Protein AF-0000000067946952 (afdb_homodimer)

Foldseek 3Di:
DPDDPPDPPDDDDPPPPPDDQDQDDPPPCGSVVCVLVCVVVVLLVQLVVLLVLLVVLLLVLQAALPQLPQHNGDPDPDDQQVVSVVVPGPYHDDHSLCSAQDDVSLLSVLVSLLSLLVSLLVVLVVVQVCLDPVNVFKPFDVVQFDQDPVHNRRGGNVLSVVSNVCSVLSNVLSVQVVVLNPPDDTTHDPSCVSSPPSSQSSLVSSLSSLVSSQVRLQGMAGDLVSQLVPDPVPPPCSNVSSVCCRPVSNVGSVSVVSSCSSVVSPCDPVVVVVVVSVVD/DPDDPDDPPDDDDPPPPPDDQDQDDPPPCGSVVCVLVCVVVVLLVQLVVLLVLLVVLLLVLQAALPQLPQHNGDPDPDDQQVVSVVVPGPYHDDHSLCSAQDDVSLLSVLVSLLSLLVSLLVVLVVVQVCLDPVNVFKPFDCVQFDQDPVHNRRGGNVLSVVSNVCSVLSVVLSVQVVVLNPPDDTTHDPSCVSSPPSSQSSLVSSLSSLVSSQVRLQGMAGDLVSQLVPDPDPPPCSNVSSVCCRPVSNVGSVSVVSSCSSVVSPCPPVVVVVVVSVVD

Radius of gyration: 28.13 Å; Cα contacts (8 Å, |Δi|>4): 675; chains: 2; bounding box: 74×76×56 Å

Solvent-accessible surface area (backbone atoms only — not comparable to full-atom values): 30416 Å² total; per-residue (Å²): 132,99,63,78,85,75,88,64,82,75,88,82,61,85,62,80,67,78,54,59,51,65,81,70,81,69,70,81,76,37,45,59,49,45,52,55,48,39,46,61,48,43,50,48,50,52,50,49,54,43,47,49,48,51,53,55,45,52,63,71,53,33,48,27,54,70,56,14,56,70,37,85,36,57,91,62,94,69,60,47,62,58,53,15,50,76,71,69,27,79,34,44,56,90,41,27,39,56,53,42,41,58,58,64,63,55,50,50,48,32,47,44,51,27,54,43,27,51,55,48,20,55,50,16,51,50,51,43,48,29,39,30,82,58,52,36,35,32,45,52,36,73,91,50,20,50,64,34,90,59,38,74,85,44,44,39,50,51,65,30,53,49,32,34,56,49,25,56,55,33,42,45,30,35,53,51,44,53,50,60,53,53,88,57,67,84,25,61,56,79,65,61,69,61,49,55,61,40,52,54,49,37,50,55,48,51,54,49,41,51,49,52,51,49,54,42,56,72,38,50,43,63,32,48,69,49,46,35,66,70,41,63,90,80,49,83,52,37,65,53,43,34,49,42,54,50,52,45,57,59,51,59,66,62,48,64,57,52,44,46,50,56,52,56,53,42,59,63,55,43,39,50,48,50,50,57,58,62,71,98,133,93,63,83,88,75,89,66,78,76,84,83,62,84,62,80,68,78,57,58,51,65,81,70,82,66,69,80,74,36,45,60,51,46,53,54,49,39,47,60,46,42,50,46,50,50,52,50,52,43,44,48,48,50,53,55,46,52,62,72,54,33,48,28,54,69,56,14,57,72,37,86,36,57,90,62,95,69,60,46,60,58,52,15,50,75,71,69,26,79,36,45,56,91,42,27,38,57,52,41,40,59,56,64,64,56,51,50,47,34,47,44,50,26,54,43,27,50,56,47,19,53,51,16,50,51,51,44,50,28,39,30,82,57,50,37,34,33,44,53,36,73,91,51,21,50,66,34,90,58,40,73,84,44,46,39,49,54,66,31,53,50,33,34,55,49,23,56,55,31,42,46,29,34,52,51,44,54,49,60,55,53,89,57,67,84,26,61,55,80,65,60,70,62,48,55,63,39,52,53,50,36,52,55,48,52,54,50,40,51,51,52,51,48,54,41,54,71,38,50,42,66,33,47,68,49,46,36,67,70,41,62,89,78,49,82,51,36,66,55,44,33,48,42,53,49,53,45,55,60,50,58,66,61,47,62,57,52,43,44,48,57,54,58,58,31,60,65,54,45,37,50,49,50,49,57,58,63,71,99

pLDDT: mean 70.34, std 24.87, range [18.06, 98.26]

InterPro domains:
  IPR000362 Fumarate lyase family [PR00149] (103-130)
  IPR000362 Fumarate lyase family [PR00149] (147-163)
  IPR008948 L-Aspartase-like [SSF48557] (46-257)
  IPR009049 Argininosuccinate lyase [PTHR43814] (44-256)
  IPR020557 Fumarate lyase, conserved site [PS00163] (147-156)
  IPR022761 Fumarate lyase, N-terminal [PF00206] (47-172)

Nearest PDB structures (foldseek):
  9ggj-assembly2_H  TM=8.472E-01  e=5.966E-20  Arabidopsis thaliana
  9ggi-assembly1_A  TM=8.464E-01  e=1.149E-19  Arabidopsis thaliana
  9ggj-assembly2_E  TM=8.282E-01  e=6.552E-20  Arabidopsis thaliana
  6ien-assembly1_D  TM=8.276E-01  e=2.957E-14  Mycobacterium tuberculosis H37Rv
  6ien-assembly1_C  TM=8.161E-01  e=3.402E-14  Mycobacterium tuberculosis H37Rv

Secondary structure (DSSP, 8-state):
---S--S-S-S-------S-------SSS-HHHHHHHHHHHHHHHHHHHHHHHHHHHHHHT-EE-TT-TTTT---S---HHHHHHHTT-SEE-S-HHHHHH--HHHHHHHHHHHHHHHHHHHHHHHHHHHTSTTT--EEE-GGG-EE-SS-TT-EE-HHHHHHHHHHHHHHHHHHHHHHHHTTPPSS--GGGGGGHHHHHHHHHHHHHHHHHHHHHHHTEEE-HHHHHHHS-TT-TTHHHHHHHHHHHHHS---HHHHHHHHHHIIIIIIIHHHHHHH--/---S--S-SSS-------S-------SSS-HHHHHHHHHHHHHHHHHHHHHHHHHHHHHHT-EE-TT-TTTT---S---HHHHHHHTT-SEE-S-HHHHHH--HHHHHHHHHHHHHHHHHHHHHHHHHHHTSTTT--EEE-GGG-EE-SS-TT-EE-HHHHHHHHHHHHHHHHHHHHHHHHTTPPSS--GGGGGGHHHHHHHHHHHHHHHHHHHHHHHTEEE-HHHHHHHS-TT-TTHHHHHHHHHHHHHS---HHHHHHHHHHSSHHHHHHHHHHHH--

Organism: Pisum sativum (NCBI:txid3888)

Structure (mmCIF, N/CA/C/O backbone):
data_AF-0000000067946952-model_v1
#
loop_
_entity.id
_entity.type
_entity.pdbx_description
1 polymer 'argininosuccinate lyase'
#
loop_
_atom_site.group_PDB
_atom_site.id
_atom_site.type_symbol
_atom_site.label_atom_id
_atom_site.label_alt_id
_atom_site.label_comp_id
_atom_site.label_asym_id
_atom_site.label_entity_id
_atom_site.label_seq_id
_atom_site.pdbx_PDB_ins_code
_atom_site.Cartn_x
_atom_site.Cartn_y
_atom_site.Cartn_z
_atom_site.occupancy
_atom_site.B_iso_or_equiv
_atom_site.auth_seq_id
_atom_site.auth_comp_id
_atom_site.auth_asym_id
_atom_site.auth_atom_id
_atom_site.pdbx_PDB_model_num
ATOM 1 N N . MET A 1 1 ? 28.244 17.932 -20.966 1 18.06 1 MET A N 1
ATOM 2 C CA . MET A 1 1 ? 27.551 18.5 -19.813 1 18.06 1 MET A CA 1
ATOM 3 C C . MET A 1 1 ? 26.041 18.348 -19.957 1 18.06 1 MET A C 1
ATOM 5 O O . MET A 1 1 ? 25.343 19.314 -20.272 1 18.06 1 MET A O 1
ATOM 9 N N . LYS A 1 2 ? 25.543 17.445 -20.811 1 25.49 2 LYS A N 1
ATOM 10 C CA . LYS A 1 2 ? 24.857 16.407 -21.577 1 25.49 2 LYS A CA 1
ATOM 11 C C . LYS A 1 2 ? 23.679 15.834 -20.793 1 25.49 2 LYS A C 1
ATOM 13 O O . LYS A 1 2 ? 23.87 15.173 -19.771 1 25.49 2 LYS A O 1
ATOM 18 N N . GLY A 1 3 ? 22.682 16.922 -19.616 1 24.96 3 GLY A N 1
ATOM 19 C CA . GLY A 1 3 ? 22.474 18.174 -18.907 1 24.96 3 GLY A CA 1
ATOM 20 C C . GLY A 1 3 ? 21.102 18.279 -18.27 1 24.96 3 GLY A C 1
ATOM 21 O O . GLY A 1 3 ? 20.238 17.43 -18.5 1 24.96 3 GLY A O 1
ATOM 22 N N . ARG A 1 4 ? 20.39 19.665 -17.926 1 23.17 4 ARG A N 1
ATOM 23 C CA . ARG A 1 4 ? 19.44 19.894 -16.841 1 23.17 4 ARG A CA 1
ATOM 24 C C . ARG A 1 4 ? 18.386 18.792 -16.795 1 23.17 4 ARG A C 1
ATOM 26 O O . ARG A 1 4 ? 18.23 18.035 -17.756 1 23.17 4 ARG A O 1
ATOM 33 N N . ASN A 1 5 ? 17.483 18.704 -15.635 1 23.87 5 ASN A N 1
ATOM 34 C CA . ASN A 1 5 ? 16.262 18.088 -15.128 1 23.87 5 ASN A CA 1
ATOM 35 C C . ASN A 1 5 ? 15.264 17.814 -16.25 1 23.87 5 ASN A C 1
ATOM 37 O O . ASN A 1 5 ? 14.627 18.738 -16.759 1 23.87 5 ASN A O 1
ATOM 41 N N . GLU A 1 6 ? 15.625 17.563 -17.396 1 26.27 6 GLU A N 1
ATOM 42 C CA . GLU A 1 6 ? 14.906 17.603 -18.666 1 26.27 6 GLU A CA 1
ATOM 43 C C . GLU A 1 6 ? 13.406 17.417 -18.456 1 26.27 6 GLU A C 1
ATOM 45 O O . GLU A 1 6 ? 12.985 16.643 -17.593 1 26.27 6 GLU A O 1
ATOM 50 N N . ARG A 1 7 ? 12.452 18.456 -18.986 1 23.78 7 ARG A N 1
ATOM 51 C CA . ARG A 1 7 ? 11.457 19.434 -18.556 1 23.78 7 ARG A CA 1
ATOM 52 C C . ARG A 1 7 ? 10.237 18.745 -17.955 1 23.78 7 ARG A C 1
ATOM 54 O O . ARG A 1 7 ? 9.816 19.073 -16.843 1 23.78 7 ARG A O 1
ATOM 61 N N . LEU A 1 8 ? 9.181 18.275 -18.942 1 20.66 8 LEU A N 1
ATOM 62 C CA . LEU A 1 8 ? 7.753 17.994 -18.844 1 20.66 8 LEU A CA 1
ATOM 63 C C . LEU A 1 8 ? 7.51 16.602 -18.271 1 20.66 8 LEU A C 1
ATOM 65 O O . LEU A 1 8 ? 7.779 15.598 -18.934 1 20.66 8 LEU A O 1
ATOM 69 N N . ILE A 1 9 ? 8.226 15.799 -17.813 1 25.91 9 ILE A N 1
ATOM 70 C CA . ILE A 1 9 ? 7.473 14.605 -17.442 1 25.91 9 ILE A CA 1
ATOM 71 C C . ILE A 1 9 ? 5.982 14.928 -17.395 1 25.91 9 ILE A C 1
ATOM 73 O O . ILE A 1 9 ? 5.557 15.821 -16.658 1 25.91 9 ILE A O 1
ATOM 77 N N . GLN A 1 10 ? 5.25 14.792 -18.62 1 24.13 10 GLN A N 1
ATOM 78 C CA . GLN A 1 10 ? 4.131 15.376 -19.35 1 24.13 10 GLN A CA 1
ATOM 79 C C . GLN A 1 10 ? 3.033 15.838 -18.397 1 24.13 10 GLN A C 1
ATOM 81 O O . GLN A 1 10 ? 2.958 15.376 -17.256 1 24.13 10 GLN A O 1
ATOM 86 N N . ASN A 1 11 ? 1.927 16.798 -18.858 1 22.09 11 ASN A N 1
ATOM 87 C CA . ASN A 1 11 ? 1.172 17.923 -18.317 1 22.09 11 ASN A CA 1
ATOM 88 C C . ASN A 1 11 ? 0.387 17.524 -17.071 1 22.09 11 ASN A C 1
ATOM 90 O O . ASN A 1 11 ? 0.679 17.996 -15.97 1 22.09 11 ASN A O 1
ATOM 94 N N . LYS A 1 12 ? -1.17 17.556 -17.323 1 24.35 12 LYS A N 1
ATOM 95 C CA . LYS A 1 12 ? -2.242 18.014 -16.444 1 24.35 12 LYS A CA 1
ATOM 96 C C . LYS A 1 12 ? -2.555 16.975 -15.372 1 24.35 12 LYS A C 1
ATOM 98 O O . LYS A 1 12 ? -3.347 16.058 -15.6 1 24.35 12 LYS A O 1
ATOM 103 N N . GLY A 1 13 ? -1.689 16.307 -15.005 1 23.12 13 GLY A N 1
ATOM 104 C CA . GLY A 1 13 ? -2.228 15.454 -13.958 1 23.12 13 GLY A CA 1
ATO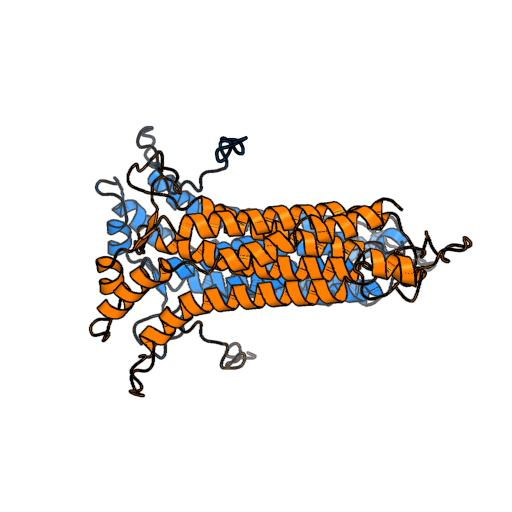M 105 C C . GLY A 1 13 ? -3.143 16.191 -12.999 1 23.12 13 GLY A C 1
ATOM 106 O O . GLY A 1 13 ? -3.093 17.419 -12.906 1 23.12 13 GLY A O 1
ATOM 107 N N . LEU A 1 14 ? -4.217 15.515 -12.68 1 21.07 14 LEU A N 1
ATOM 108 C CA . LEU A 1 14 ? -5.252 16.06 -11.808 1 21.07 14 LEU A CA 1
ATOM 109 C C . LEU A 1 14 ? -4.636 16.703 -10.569 1 21.07 14 LEU A C 1
ATOM 111 O O . LEU A 1 14 ? -3.864 16.063 -9.851 1 21.07 14 LEU A O 1
ATOM 115 N N . ARG A 1 15 ? -4.072 17.963 -10.626 1 24.55 15 ARG A N 1
ATOM 116 C CA . ARG A 1 15 ? -3.831 18.957 -9.585 1 24.55 15 ARG A CA 1
ATOM 117 C C . ARG A 1 15 ? -4.634 18.639 -8.328 1 24.55 15 ARG A C 1
ATOM 119 O O . ARG A 1 15 ? -5.85 18.452 -8.392 1 24.55 15 ARG A O 1
ATOM 126 N N . THR A 1 16 ? -4.2 17.866 -7.495 1 26.44 16 THR A N 1
ATOM 127 C CA . THR A 1 16 ? -4.789 18.041 -6.172 1 26.44 16 THR A CA 1
ATOM 128 C C . THR A 1 16 ? -5.12 19.509 -5.918 1 26.44 16 THR A C 1
ATOM 130 O O . THR A 1 16 ? -4.228 20.359 -5.905 1 26.44 16 THR A O 1
ATOM 133 N N . ASP A 1 17 ? -6.14 19.951 -6.587 1 26.27 17 ASP A N 1
ATOM 134 C CA . ASP A 1 17 ? -6.88 21.206 -6.662 1 26.27 17 ASP A CA 1
ATOM 135 C C . ASP A 1 17 ? -6.963 21.877 -5.293 1 26.27 17 ASP A C 1
ATOM 137 O O . ASP A 1 17 ? -8.023 21.886 -4.663 1 26.27 17 ASP A O 1
ATOM 141 N N . TYR A 1 18 ? -6.163 21.574 -4.309 1 26.12 18 TYR A N 1
ATOM 142 C CA . TYR A 1 18 ? -6.364 22.581 -3.273 1 26.12 18 TYR A CA 1
ATOM 143 C C . TYR A 1 18 ? -6.217 23.987 -3.842 1 26.12 18 TYR A C 1
ATOM 145 O O . TYR A 1 18 ? -6.245 24.97 -3.098 1 26.12 18 TYR A O 1
ATOM 153 N N . SER A 1 19 ? -5.413 24.164 -4.976 1 26.83 19 SER A N 1
ATOM 154 C CA . SER A 1 19 ? -5.156 25.557 -5.326 1 26.83 19 SER A CA 1
ATOM 155 C C . SER A 1 19 ? -6.456 26.312 -5.579 1 26.83 19 SER A C 1
ATOM 157 O O . SER A 1 19 ? -7.53 25.71 -5.632 1 26.83 19 SER A O 1
ATOM 159 N N . ARG A 1 20 ? -6.413 27.281 -6.656 1 26.35 20 ARG A N 1
ATOM 160 C CA . ARG A 1 20 ? -7.272 28.43 -6.921 1 26.35 20 ARG A CA 1
ATOM 161 C C . ARG A 1 20 ? -8.642 27.986 -7.423 1 26.35 20 ARG A C 1
ATOM 163 O O . ARG A 1 20 ? -8.739 27.245 -8.403 1 26.35 20 ARG A O 1
ATOM 170 N N . VAL A 1 21 ? -9.564 27.76 -6.462 1 27.67 21 VAL A N 1
ATOM 171 C CA . VAL A 1 21 ? -10.968 27.95 -6.812 1 27.67 21 VAL A CA 1
ATOM 172 C C . VAL A 1 21 ? -11.109 29.146 -7.751 1 27.67 21 VAL A C 1
ATOM 174 O O . VAL A 1 21 ? -10.78 30.275 -7.381 1 27.67 21 VAL A O 1
ATOM 177 N N . PRO A 1 22 ? -10.762 29.024 -9.063 1 26.63 22 PRO A N 1
ATOM 178 C CA . PRO A 1 22 ? -11.1 30.188 -9.887 1 26.63 22 PRO A CA 1
ATOM 179 C C . PRO A 1 22 ? -12.41 30.849 -9.465 1 26.63 22 PRO A C 1
ATOM 181 O O . PRO A 1 22 ? -13.32 30.171 -8.982 1 26.63 22 PRO A O 1
ATOM 184 N N . THR A 1 23 ? -12.387 32.26 -9.214 1 25.53 23 THR A N 1
ATOM 185 C CA . THR A 1 23 ? -13.407 33.246 -8.872 1 25.53 23 THR A CA 1
ATOM 186 C C . THR A 1 23 ? -14.608 33.128 -9.807 1 25.53 23 THR A C 1
ATOM 188 O O . THR A 1 23 ? -15.713 33.552 -9.463 1 25.53 23 THR A O 1
ATOM 191 N N . GLY A 1 24 ? -14.449 33.145 -11.24 1 26.53 24 GLY A N 1
ATOM 192 C CA . GLY A 1 24 ? -15.434 33.849 -12.046 1 26.53 24 GLY A CA 1
ATOM 193 C C . GLY A 1 24 ? -16.815 33.223 -11.981 1 26.53 24 GLY A C 1
ATOM 194 O O . GLY A 1 24 ? -17.823 33.911 -12.153 1 26.53 24 GLY A O 1
ATOM 195 N N . MET A 1 25 ? -17.098 32.119 -12.74 1 27.18 25 MET A N 1
ATOM 196 C CA . MET A 1 25 ? -18.511 32.031 -13.098 1 27.18 25 MET A CA 1
ATOM 197 C C . MET A 1 25 ? -19.383 31.941 -11.85 1 27.18 25 MET A C 1
ATOM 199 O O . MET A 1 25 ? -19.016 31.28 -10.877 1 27.18 25 MET A O 1
ATOM 203 N N . GLN A 1 26 ? -20.373 32.913 -11.58 1 27.64 26 GLN A N 1
ATOM 204 C CA . GLN A 1 26 ? -21.531 33.352 -10.809 1 27.64 26 GLN A CA 1
ATOM 205 C C . GLN A 1 26 ? -22.4 32.166 -10.398 1 27.64 26 GLN A C 1
ATOM 207 O O . GLN A 1 26 ? -23.382 32.332 -9.673 1 27.64 26 GLN A O 1
ATOM 212 N N . ASP A 1 27 ? -22.738 31.165 -11.225 1 30.42 27 ASP A N 1
ATOM 213 C CA . ASP A 1 27 ? -23.807 30.432 -10.554 1 30.42 27 ASP A CA 1
ATOM 214 C C . ASP A 1 27 ? -23.398 30.038 -9.137 1 30.42 27 ASP A C 1
ATOM 216 O O . ASP A 1 27 ? -22.223 29.773 -8.875 1 30.42 27 ASP A O 1
ATOM 220 N N . SER A 1 28 ? -24.189 30.517 -8.006 1 29.91 28 SER A N 1
ATOM 221 C CA . SER A 1 28 ? -23.954 30.83 -6.601 1 29.91 28 SER A CA 1
ATOM 222 C C . SER A 1 28 ? -23.082 29.769 -5.937 1 29.91 28 SER A C 1
ATOM 224 O O . SER A 1 28 ? -22.759 29.875 -4.752 1 29.91 28 SER A O 1
ATOM 226 N N . ASP A 1 29 ? -23.278 28.53 -6.329 1 31.99 29 ASP A N 1
ATOM 227 C CA . ASP A 1 29 ? -22.55 27.504 -5.588 1 31.99 29 ASP A CA 1
ATOM 228 C C . ASP A 1 29 ? -21.044 27.638 -5.8 1 31.99 29 ASP A C 1
ATOM 230 O O . ASP A 1 29 ? -20.547 27.433 -6.91 1 31.99 29 ASP A O 1
ATOM 234 N N . GLY A 1 30 ? -20.382 28.684 -5.347 1 29.32 30 GLY A N 1
ATOM 235 C CA . GLY A 1 30 ? -19.03 29.171 -5.567 1 29.32 30 GLY A CA 1
ATOM 236 C C . GLY A 1 30 ? -17.985 28.072 -5.524 1 29.32 30 GLY A C 1
ATOM 237 O O . GLY A 1 30 ? -18.226 27.001 -4.961 1 29.32 30 GLY A O 1
ATOM 238 N N . PRO A 1 31 ? -16.957 28.307 -6.399 1 31.51 31 PRO A N 1
ATOM 239 C CA . PRO A 1 31 ? -15.848 27.38 -6.633 1 31.51 31 PRO A CA 1
ATOM 240 C C . PRO A 1 31 ? -15.303 26.774 -5.342 1 31.51 31 PRO A C 1
ATOM 242 O O . PRO A 1 31 ? -14.922 25.601 -5.319 1 31.51 31 PRO A O 1
ATOM 245 N N . LEU A 1 32 ? -15.055 27.676 -4.403 1 33.65 32 LEU A N 1
ATOM 246 C CA . LEU A 1 32 ? -14.483 27.183 -3.155 1 33.65 32 LEU A CA 1
ATOM 247 C C . LEU A 1 32 ? -15.451 26.239 -2.449 1 33.65 32 LEU A C 1
ATOM 249 O O . LEU A 1 32 ? -15.028 25.344 -1.714 1 33.65 32 LEU A O 1
ATOM 253 N N . LEU A 1 33 ? -16.754 26.681 -2.418 1 34.4 33 LEU A N 1
ATOM 254 C CA . LEU A 1 33 ? -17.809 25.801 -1.927 1 34.4 33 LEU A CA 1
ATOM 255 C C . LEU A 1 33 ? -17.81 24.478 -2.685 1 34.4 33 LEU A C 1
ATOM 257 O O . LEU A 1 33 ? -18.19 23.442 -2.133 1 34.4 33 LEU A O 1
ATOM 261 N N . SER A 1 34 ? -17.559 24.515 -3.961 1 35.51 34 SER A N 1
ATOM 262 C CA . SER A 1 34 ? -17.498 23.334 -4.815 1 35.51 34 SER A CA 1
ATOM 263 C C . SER A 1 34 ? -16.366 22.403 -4.392 1 35.51 34 SER A C 1
ATOM 265 O O . SER A 1 34 ? -16.483 21.182 -4.509 1 35.51 34 SER A O 1
ATOM 267 N N . VAL A 1 35 ? -15.277 23.014 -3.994 1 35.49 35 VAL A N 1
ATOM 268 C CA . VAL A 1 35 ? -14.138 22.181 -3.621 1 35.49 35 VAL A CA 1
ATOM 269 C C . VAL A 1 35 ? -14.479 21.368 -2.374 1 35.49 35 VAL A C 1
ATOM 271 O O . VAL A 1 35 ? -14.227 20.162 -2.323 1 35.49 35 VAL A O 1
ATOM 274 N N . ASN A 1 36 ? -14.929 22.217 -1.253 1 36.17 36 ASN A N 1
ATOM 275 C CA . ASN A 1 36 ? -15.241 21.525 -0.007 1 36.17 36 ASN A CA 1
ATOM 276 C C . ASN A 1 36 ? -16.471 20.633 -0.155 1 36.17 36 ASN A C 1
ATOM 278 O O . ASN A 1 36 ? -16.582 19.606 0.517 1 36.17 36 ASN A O 1
ATOM 282 N N . PHE A 1 37 ? -17.529 21.284 -0.8 1 36.99 37 PHE A N 1
ATOM 283 C CA . PHE A 1 37 ? -18.708 20.48 -1.1 1 36.99 37 PHE A CA 1
ATOM 284 C C . PHE A 1 37 ? -18.315 19.173 -1.777 1 36.99 37 PHE A C 1
ATOM 286 O O . PHE A 1 37 ? -18.873 18.117 -1.472 1 36.99 37 PHE A O 1
ATOM 293 N N . ARG A 1 38 ? -17.42 19.307 -2.607 1 41.73 38 ARG A N 1
ATOM 294 C CA . ARG A 1 38 ? -16.936 18.187 -3.408 1 41.73 38 ARG A CA 1
ATOM 295 C C . ARG A 1 38 ? -16.189 17.178 -2.544 1 41.73 38 ARG A C 1
ATOM 297 O O . ARG A 1 38 ? -16.177 15.982 -2.845 1 41.73 38 ARG A O 1
ATOM 304 N N . TYR A 1 39 ? -15.73 17.809 -1.421 1 45.53 39 TYR A N 1
ATOM 305 C CA . TYR A 1 39 ? -14.979 16.893 -0.57 1 45.53 39 TYR A CA 1
ATOM 306 C C . TYR A 1 39 ? -15.909 15.903 0.121 1 45.53 39 TYR A C 1
ATOM 308 O O . TYR A 1 39 ? -15.639 14.7 0.144 1 45.53 39 TYR A O 1
ATOM 316 N N . THR A 1 40 ? -17.005 16.583 0.941 1 46.68 40 THR A N 1
ATOM 317 C CA . THR A 1 40 ? -17.937 15.657 1.577 1 46.68 40 THR A CA 1
ATOM 318 C C . THR A 1 40 ? -18.659 14.813 0.53 1 46.68 40 THR A C 1
ATOM 320 O O . THR A 1 40 ? -18.859 13.612 0.724 1 46.68 40 THR A O 1
ATOM 323 N N . PHE A 1 41 ? -19.013 15.586 -0.547 1 46.49 41 PHE A N 1
ATOM 324 C CA . PHE A 1 41 ? -19.727 14.874 -1.6 1 46.49 41 PHE A CA 1
ATOM 325 C C . PHE A 1 41 ? -18.808 13.88 -2.3 1 46.49 41 PHE A C 1
ATOM 327 O O . PHE A 1 41 ? -19.247 12.802 -2.706 1 46.49 41 PHE A O 1
ATOM 334 N N . GLU A 1 42 ? -17.578 14.276 -2.209 1 55.02 42 GLU A N 1
ATOM 335 C CA . GLU A 1 42 ? -16.646 13.358 -2.856 1 55.02 42 GLU A CA 1
ATOM 336 C C . GLU A 1 42 ? -16.525 12.052 -2.075 1 55.02 42 GLU A C 1
ATOM 338 O O . GLU A 1 42 ? -16.464 10.972 -2.667 1 55.02 42 GLU A O 1
ATOM 343 N N . LYS A 1 43 ? -16.762 12.308 -0.724 1 62.2 43 LYS A N 1
ATOM 344 C CA . LYS A 1 43 ? -16.609 11.094 0.072 1 62.2 43 LYS A CA 1
ATOM 345 C C . LYS A 1 43 ? -17.848 10.21 -0.031 1 62.2 43 LYS A C 1
ATOM 347 O O . LYS A 1 43 ? -17.738 8.984 -0.103 1 62.2 43 LYS A O 1
ATOM 352 N N . LYS A 1 44 ? -18.993 10.889 -0.168 1 65.63 44 LYS A N 1
ATOM 353 C CA . LYS A 1 44 ? -20.245 10.161 -0.352 1 65.63 44 LYS A CA 1
ATOM 354 C C . LYS A 1 44 ? -20.261 9.424 -1.688 1 65.63 44 LYS A C 1
ATOM 356 O O . LYS A 1 44 ? -20.645 8.254 -1.754 1 65.63 44 LYS A O 1
ATOM 361 N N . TRP A 1 45 ? -19.75 10.039 -2.632 1 72.5 45 TRP A N 1
ATOM 362 C CA . TRP A 1 45 ? -19.788 9.443 -3.964 1 72.5 45 TRP A CA 1
ATOM 363 C C . TRP A 1 45 ? -18.829 8.261 -4.059 1 72.5 45 TRP A C 1
ATOM 365 O O . TRP A 1 45 ? -19.131 7.26 -4.713 1 72.5 45 TRP A O 1
ATOM 375 N N . LYS A 1 46 ? -17.745 8.439 -3.27 1 79.94 46 LYS A N 1
ATOM 376 C CA . LYS A 1 46 ? -16.795 7.33 -3.302 1 79.94 46 LYS A CA 1
ATOM 377 C C . LYS A 1 46 ? -17.386 6.081 -2.654 1 79.94 46 LYS A C 1
ATOM 379 O O . LYS A 1 46 ? -17.27 4.98 -3.197 1 79.94 46 LYS A O 1
ATOM 384 N N . ILE A 1 47 ? -18.091 6.283 -1.649 1 78.9 47 ILE A N 1
ATOM 385 C CA . ILE A 1 47 ? -18.641 5.149 -0.916 1 78.9 47 ILE A CA 1
ATOM 386 C C . ILE A 1 47 ? -19.837 4.575 -1.673 1 78.9 47 ILE A C 1
ATOM 388 O O . ILE A 1 47 ? -20.056 3.361 -1.671 1 78.9 47 ILE A O 1
ATOM 392 N N . GLU A 1 48 ? -20.548 5.401 -2.344 1 77.89 48 GLU A N 1
ATOM 393 C CA . GLU A 1 48 ? -21.655 4.939 -3.176 1 77.89 48 GLU A CA 1
ATOM 394 C C . GLU A 1 48 ? -21.155 4.081 -4.334 1 77.89 48 GLU A C 1
ATOM 396 O O . GLU A 1 48 ? -21.759 3.058 -4.662 1 77.89 48 GLU A O 1
ATOM 401 N N . ARG A 1 49 ? -20.122 4.577 -4.957 1 87.01 49 ARG A N 1
ATOM 402 C CA . ARG A 1 49 ? -19.529 3.76 -6.011 1 87.01 49 ARG A CA 1
ATOM 403 C C . ARG A 1 49 ? -19.046 2.422 -5.46 1 87.01 49 ARG A C 1
ATOM 405 O O . ARG A 1 49 ? -19.143 1.395 -6.134 1 87.01 49 ARG A O 1
ATOM 412 N N . ASP A 1 50 ? -18.525 2.461 -4.207 1 87.46 50 ASP A N 1
ATOM 413 C CA . ASP A 1 50 ? -18.082 1.221 -3.578 1 87.46 50 ASP A CA 1
ATOM 414 C C . ASP A 1 50 ? -19.257 0.273 -3.347 1 87.46 50 ASP A C 1
ATOM 416 O O . ASP A 1 50 ? -19.15 -0.929 -3.6 1 87.46 50 ASP A O 1
ATOM 420 N N . ALA A 1 51 ? -20.35 0.809 -2.923 1 83.62 51 ALA A N 1
ATOM 421 C CA . ALA A 1 51 ? -21.561 0.007 -2.769 1 83.62 51 ALA A CA 1
ATOM 422 C C . ALA A 1 51 ? -22.014 -0.566 -4.108 1 83.62 51 ALA A C 1
ATOM 424 O O . ALA A 1 51 ? -22.441 -1.72 -4.185 1 83.62 51 ALA A O 1
ATOM 425 N N . GLY A 1 52 ? -21.886 0.238 -5.141 1 86.36 52 GLY A N 1
ATOM 426 C CA . GLY A 1 52 ? -22.238 -0.226 -6.473 1 86.36 52 GLY A CA 1
ATOM 427 C C . GLY A 1 52 ? -21.407 -1.41 -6.931 1 86.36 52 GLY A C 1
ATOM 428 O O . GLY A 1 52 ? -21.932 -2.347 -7.536 1 86.36 52 GLY A O 1
ATOM 429 N N . ARG A 1 53 ? -20.165 -1.374 -6.619 1 91.01 53 ARG A N 1
ATOM 430 C CA . ARG A 1 53 ? -19.292 -2.489 -6.973 1 91.01 53 ARG A CA 1
ATOM 431 C C . ARG A 1 53 ? -19.726 -3.769 -6.266 1 91.01 53 ARG A C 1
ATOM 433 O O . ARG A 1 53 ? -19.677 -4.853 -6.85 1 91.01 53 ARG A O 1
ATOM 440 N N . LEU A 1 54 ? -20.135 -3.636 -5.025 1 88.73 54 LEU A N 1
ATOM 441 C CA . LEU A 1 54 ? -20.548 -4.804 -4.256 1 88.73 54 LEU A CA 1
ATOM 442 C C . LEU A 1 54 ? -21.869 -5.359 -4.777 1 88.73 54 LEU A C 1
ATOM 444 O O . LEU A 1 54 ? -22.071 -6.576 -4.797 1 88.73 54 LEU A O 1
ATOM 448 N N . ILE A 1 55 ? -22.721 -4.481 -5.197 1 85.91 55 ILE A N 1
ATOM 449 C CA . ILE A 1 55 ? -23.99 -4.907 -5.778 1 85.91 55 ILE A CA 1
ATOM 450 C C . ILE A 1 55 ? -23.733 -5.683 -7.068 1 85.91 55 ILE A C 1
ATOM 452 O O . ILE A 1 55 ? -24.323 -6.742 -7.291 1 85.91 55 ILE A O 1
ATOM 456 N N . ASP A 1 56 ? -22.849 -5.171 -7.906 1 89.08 56 ASP A N 1
ATOM 457 C CA . ASP A 1 56 ? -22.493 -5.854 -9.146 1 89.08 56 ASP A CA 1
ATOM 458 C C . ASP A 1 56 ? -21.844 -7.206 -8.862 1 89.08 56 ASP A C 1
ATOM 460 O O . ASP A 1 56 ? -22.111 -8.188 -9.559 1 89.08 56 ASP A O 1
ATOM 464 N N . CYS A 1 57 ? -21.017 -7.219 -7.839 1 89.52 57 CYS A N 1
ATOM 465 C CA . CYS A 1 57 ? -20.392 -8.468 -7.416 1 89.52 57 CYS A CA 1
ATOM 466 C C . CYS A 1 57 ? -21.443 -9.504 -7.04 1 89.52 57 CYS A C 1
ATOM 468 O O . CYS A 1 57 ? -21.346 -10.666 -7.437 1 89.52 57 CYS A O 1
ATOM 470 N N . ARG A 1 58 ? -22.404 -9.096 -6.29 1 85.87 58 ARG A N 1
ATOM 471 C CA . ARG A 1 58 ? -23.473 -9.984 -5.845 1 85.87 58 ARG A CA 1
ATOM 472 C C . ARG A 1 58 ? -24.223 -10.577 -7.033 1 85.87 58 ARG A C 1
ATOM 474 O O . ARG A 1 58 ? -24.533 -11.77 -7.046 1 85.87 58 ARG A O 1
ATOM 481 N N . ALA A 1 59 ? -24.41 -9.783 -8.026 1 85.71 59 ALA A N 1
ATOM 482 C CA . ALA A 1 59 ? -25.134 -10.242 -9.208 1 85.71 59 ALA A CA 1
ATOM 483 C C . ALA A 1 59 ? -24.357 -11.335 -9.937 1 85.71 59 ALA A C 1
ATOM 485 O O . ALA A 1 59 ? -24.943 -12.312 -10.41 1 85.71 59 ALA A O 1
ATOM 486 N N . ARG A 1 60 ? -23.129 -11.224 -9.947 1 88.17 60 ARG A N 1
ATOM 487 C CA . ARG A 1 60 ? -22.292 -12.177 -10.669 1 88.17 60 ARG A CA 1
ATOM 488 C C . ARG A 1 60 ? -22.105 -13.459 -9.864 1 88.17 60 ARG A C 1
ATOM 490 O O . ARG A 1 60 ? -21.819 -14.517 -10.43 1 88.17 60 ARG A O 1
ATOM 497 N N . MET A 1 61 ? -22.316 -13.346 -8.596 1 87.6 61 MET A N 1
ATOM 498 C CA . MET A 1 61 ? -22.099 -14.491 -7.716 1 87.6 61 MET A CA 1
ATOM 499 C C . MET A 1 61 ? -23.374 -15.314 -7.569 1 87.6 61 MET A C 1
ATOM 501 O O . MET A 1 61 ? -23.38 -16.341 -6.889 1 87.6 61 MET A O 1
ATOM 505 N N . LYS A 1 62 ? -24.42 -14.995 -8.291 1 87.82 62 LYS A N 1
ATOM 506 C CA . LYS A 1 62 ? -25.724 -15.607 -8.056 1 87.82 62 LYS A CA 1
ATOM 507 C C . LYS A 1 62 ? -25.911 -16.853 -8.918 1 87.82 62 LYS A C 1
ATOM 509 O O . LYS A 1 62 ? -26.998 -17.09 -9.447 1 87.82 62 LYS A O 1
ATOM 514 N N . PHE A 1 63 ? -24.888 -17.602 -9.139 1 90 63 PHE A N 1
ATOM 515 C CA . PHE A 1 63 ? -24.983 -18.877 -9.841 1 90 63 PHE A CA 1
ATOM 516 C C . PHE A 1 63 ? -24.581 -20.029 -8.927 1 90 63 PHE A C 1
ATOM 518 O O . PHE A 1 63 ? -23.558 -19.957 -8.243 1 90 63 PHE A O 1
ATOM 525 N N . SER A 1 64 ? -25.379 -21.128 -8.942 1 88.27 64 SER A N 1
ATOM 526 C CA . SER A 1 64 ? -25.235 -22.215 -7.98 1 88.27 64 SER A CA 1
ATOM 527 C C . SER A 1 64 ? -24.189 -23.225 -8.439 1 88.27 64 SER A C 1
ATOM 529 O O . SER A 1 64 ? -24.286 -23.77 -9.541 1 88.27 64 SER A O 1
ATOM 531 N N . PRO A 1 65 ? -23.244 -23.417 -7.555 1 87.95 65 PRO A N 1
ATOM 532 C CA . PRO A 1 65 ? -22.265 -24.456 -7.886 1 87.95 65 PRO A CA 1
ATOM 533 C C . PRO A 1 65 ? -22.761 -25.861 -7.555 1 87.95 65 PRO A C 1
ATOM 535 O O . PRO A 1 65 ? -22.076 -26.846 -7.843 1 87.95 65 PRO A O 1
ATOM 538 N N . LEU A 1 66 ? -23.891 -25.959 -6.984 1 85.95 66 LEU A N 1
ATOM 539 C CA . LEU A 1 66 ? -24.392 -27.259 -6.553 1 85.95 66 LEU A CA 1
ATOM 540 C C . LEU A 1 66 ? -24.471 -28.228 -7.728 1 85.95 66 LEU A C 1
ATOM 542 O O . LEU A 1 66 ? -24.947 -27.866 -8.806 1 85.95 66 LEU A O 1
ATOM 546 N N . GLY A 1 67 ? -23.988 -29.454 -7.501 1 83.57 67 GLY A N 1
ATOM 547 C CA . GLY A 1 67 ? -24.016 -30.488 -8.523 1 83.57 67 GLY A CA 1
ATOM 548 C C . GLY A 1 67 ? -22.723 -30.584 -9.311 1 83.57 67 GLY A C 1
ATOM 549 O O . GLY A 1 67 ? -22.54 -31.511 -10.103 1 83.57 67 GLY A O 1
ATOM 550 N N . ALA A 1 68 ? -21.881 -29.614 -9.134 1 82.2 68 ALA A N 1
ATOM 551 C CA . ALA A 1 68 ? -20.61 -29.639 -9.854 1 82.2 68 ALA A CA 1
ATOM 552 C C . ALA A 1 68 ? -19.695 -30.735 -9.314 1 82.2 68 ALA A C 1
ATOM 554 O O . ALA A 1 68 ? -18.886 -31.297 -10.055 1 82.2 68 ALA A O 1
ATOM 555 N N . CYS A 1 69 ? -19.872 -31.089 -7.976 1 77.29 69 CYS A N 1
ATOM 556 C CA . CYS A 1 69 ? -18.985 -32.044 -7.322 1 77.29 69 CYS A CA 1
ATOM 557 C C . CYS A 1 69 ? -17.526 -31.636 -7.49 1 77.29 69 CYS A C 1
ATOM 559 O O . CYS A 1 69 ? -17.225 -30.457 -7.688 1 77.29 69 CYS A O 1
ATOM 561 N N . ALA A 1 70 ? -16.591 -32.526 -7.273 1 70.92 70 ALA A N 1
ATOM 562 C CA . ALA A 1 70 ? -15.178 -32.156 -7.26 1 70.92 70 ALA A CA 1
ATOM 563 C C . ALA A 1 70 ? -14.663 -31.909 -8.675 1 70.92 70 ALA A C 1
ATOM 565 O O . ALA A 1 70 ? -13.674 -31.198 -8.867 1 70.92 70 ALA A O 1
ATOM 566 N N . LEU A 1 71 ? -15.361 -32.375 -9.696 1 74.55 71 LEU A N 1
ATOM 567 C CA . LEU A 1 71 ? -14.838 -32.24 -11.051 1 74.55 71 LEU A CA 1
ATOM 568 C C . LEU A 1 71 ? -15.958 -32.359 -12.08 1 74.55 71 LEU A C 1
ATOM 570 O O . LEU A 1 71 ? -16.284 -31.386 -12.763 1 74.55 71 LEU A O 1
ATOM 574 N N . ALA A 1 72 ? -16.572 -33.476 -12.177 1 77.67 72 ALA A N 1
ATOM 575 C CA . ALA A 1 72 ? -17.294 -33.876 -13.382 1 77.67 72 ALA A CA 1
ATOM 576 C C . ALA A 1 72 ? -18.801 -33.895 -13.137 1 77.67 72 ALA A C 1
ATOM 578 O O . ALA A 1 72 ? -19.554 -34.489 -13.911 1 77.67 72 ALA A O 1
ATOM 579 N N . GLY A 1 73 ? -19.308 -33.124 -12.098 1 77.61 73 GLY A N 1
ATOM 580 C CA . GLY A 1 73 ? -20.743 -33.164 -11.865 1 77.61 73 GLY A CA 1
ATOM 581 C C . GLY A 1 73 ? -21.188 -34.393 -11.095 1 77.61 73 GLY A C 1
ATOM 582 O O . GLY A 1 73 ? -20.361 -35.215 -10.696 1 77.61 73 GLY A O 1
ATOM 583 N N . THR A 1 74 ? -22.423 -34.311 -10.763 1 76.95 74 THR A N 1
ATOM 584 C CA . THR A 1 74 ? -22.962 -35.429 -9.997 1 76.95 74 THR A CA 1
ATOM 585 C C . THR A 1 74 ? -23.689 -36.411 -10.913 1 76.95 74 THR A C 1
ATOM 587 O O . THR A 1 74 ? -24.323 -36.005 -11.889 1 76.95 74 THR A O 1
ATOM 590 N N . GLY A 1 75 ? -23.438 -37.717 -10.672 1 76.91 75 GLY A N 1
ATOM 591 C CA . GLY A 1 75 ? -24.181 -38.761 -11.358 1 76.91 75 GLY A CA 1
ATOM 592 C C . GLY A 1 75 ? -25.554 -39.007 -10.761 1 76.91 75 GLY A C 1
ATOM 593 O O . GLY A 1 75 ? -26.343 -39.784 -11.303 1 76.91 75 GLY A O 1
ATOM 594 N N . LEU A 1 76 ? -25.758 -38.321 -9.683 1 81.21 76 LEU A N 1
ATOM 595 C CA . LEU A 1 76 ? -27.046 -38.497 -9.02 1 81.21 76 LEU A CA 1
ATOM 596 C C . LEU A 1 76 ? -28.133 -37.692 -9.723 1 81.21 76 LEU A C 1
ATOM 598 O O . LEU A 1 76 ? -27.852 -36.653 -10.325 1 81.21 76 LEU A O 1
ATOM 602 N N . PRO A 1 77 ? -29.254 -38.216 -9.815 1 84.3 77 PRO A N 1
ATOM 603 C CA . PRO A 1 77 ? -30.354 -37.513 -10.48 1 84.3 77 PRO A CA 1
ATOM 604 C C . PRO A 1 77 ? -30.85 -36.308 -9.684 1 84.3 77 PRO A C 1
ATOM 606 O O . PRO A 1 77 ? -31.915 -36.368 -9.066 1 84.3 77 PRO A O 1
ATOM 609 N N . ILE A 1 78 ? -30.068 -35.286 -9.672 1 83.37 78 ILE A N 1
ATOM 610 C CA . ILE A 1 78 ? -30.491 -34.069 -8.989 1 83.37 78 ILE A CA 1
ATOM 611 C C . ILE A 1 78 ? -31.009 -33.058 -10.009 1 83.37 78 ILE A C 1
ATOM 613 O O . ILE A 1 78 ? -30.585 -33.062 -11.167 1 83.37 78 ILE A O 1
ATOM 617 N N . ASP A 1 79 ? -32.059 -32.3 -9.638 1 90.35 79 ASP A N 1
ATOM 618 C CA . ASP A 1 79 ? -32.544 -31.181 -10.44 1 90.35 79 ASP A CA 1
ATOM 619 C C . ASP A 1 79 ? -31.839 -29.883 -10.053 1 90.35 79 ASP A C 1
ATOM 621 O O . ASP A 1 79 ? -32.271 -29.187 -9.131 1 90.35 79 ASP A O 1
ATOM 625 N N . ARG A 1 80 ? -30.842 -29.558 -10.778 1 89.14 80 ARG A N 1
ATOM 626 C CA . ARG A 1 80 ? -30.007 -28.405 -10.456 1 89.14 80 ARG A CA 1
ATOM 627 C C . ARG A 1 80 ? -30.779 -27.102 -10.639 1 89.14 80 ARG A C 1
ATOM 629 O O . ARG A 1 80 ? -30.525 -26.12 -9.939 1 89.14 80 ARG A O 1
ATOM 636 N N . PHE A 1 81 ? -31.66 -27.129 -11.597 1 92.85 81 PHE A N 1
ATOM 637 C CA . PHE A 1 81 ? -32.436 -25.92 -11.845 1 92.85 81 PHE A CA 1
ATOM 638 C C . PHE A 1 81 ? -33.443 -25.683 -10.725 1 92.85 81 PHE A C 1
ATOM 640 O O . PHE A 1 81 ? -33.585 -24.56 -10.238 1 92.85 81 PHE A O 1
ATOM 647 N N . MET A 1 82 ? -33.98 -26.705 -10.318 1 93.37 82 MET A N 1
ATOM 648 C CA . MET A 1 82 ? -34.929 -26.598 -9.214 1 93.37 82 MET A CA 1
ATOM 649 C C . MET A 1 82 ? -34.228 -26.154 -7.934 1 93.37 82 MET A C 1
ATOM 651 O O . MET A 1 82 ? -34.71 -25.262 -7.235 1 93.37 82 MET A O 1
ATOM 655 N N . THR A 1 83 ? -33.157 -26.836 -7.686 1 90.5 83 THR A N 1
ATOM 656 C CA . THR A 1 83 ? -32.431 -26.54 -6.456 1 90.5 83 THR A CA 1
ATOM 657 C C . THR A 1 83 ? -31.901 -25.109 -6.47 1 90.5 83 THR A C 1
ATOM 659 O O . THR A 1 83 ? -31.985 -24.4 -5.466 1 90.5 83 THR A O 1
ATOM 662 N N . SER A 1 84 ? -31.365 -24.665 -7.642 1 90.59 84 SER A N 1
ATOM 663 C CA . SER A 1 84 ? -30.851 -23.304 -7.76 1 90.59 84 SER A CA 1
ATOM 664 C C . SER A 1 84 ? -31.954 -22.275 -7.533 1 90.59 84 SER A C 1
ATOM 666 O O . SER A 1 84 ? -31.755 -21.292 -6.816 1 90.59 84 SER A O 1
ATOM 668 N N . ASP A 1 85 ? -33.061 -22.497 -8.088 1 91.92 85 ASP A N 1
ATOM 669 C CA . ASP A 1 85 ? -34.204 -21.604 -7.928 1 91.92 85 ASP A CA 1
ATOM 670 C C . ASP A 1 85 ? -34.675 -21.568 -6.476 1 91.92 85 ASP A C 1
ATOM 672 O O . ASP A 1 85 ? -34.921 -20.494 -5.923 1 91.92 85 ASP A O 1
ATOM 676 N N . ALA A 1 86 ? -34.725 -22.663 -5.834 1 92.65 86 ALA A N 1
ATOM 677 C CA . ALA A 1 86 ? -35.18 -22.779 -4.451 1 92.65 86 ALA A CA 1
ATOM 678 C C . ALA A 1 86 ? -34.242 -22.039 -3.502 1 92.65 86 ALA A C 1
ATOM 680 O O . ALA A 1 86 ? -34.674 -21.525 -2.467 1 92.65 86 ALA A O 1
ATOM 681 N N . LEU A 1 87 ? -33.033 -21.997 -3.953 1 89.27 87 LEU A N 1
ATOM 682 C CA . LEU A 1 87 ? -32.031 -21.389 -3.085 1 89.27 87 LEU A CA 1
ATOM 683 C C . LEU A 1 87 ? -31.827 -19.919 -3.437 1 89.27 87 LEU A C 1
ATOM 685 O O . LEU A 1 87 ? -31.003 -19.238 -2.822 1 89.27 87 LEU A O 1
ATOM 689 N N . GLY A 1 88 ? -32.506 -19.478 -4.481 1 88.11 88 GLY A N 1
ATOM 690 C CA . GLY A 1 88 ? -32.486 -18.058 -4.794 1 88.11 88 GLY A CA 1
ATOM 691 C C . GLY A 1 88 ? -31.357 -17.669 -5.73 1 88.11 88 GLY A C 1
ATOM 692 O O . GLY A 1 88 ? -30.954 -16.505 -5.776 1 88.11 88 GLY A O 1
ATOM 693 N N . PHE A 1 89 ? -30.869 -18.66 -6.418 1 91.2 89 PHE A N 1
ATOM 694 C CA . PHE A 1 89 ? -29.858 -18.377 -7.43 1 91.2 89 PHE A CA 1
ATOM 695 C C . PHE A 1 89 ? -30.507 -18.113 -8.784 1 91.2 89 PHE A C 1
ATOM 697 O O . PHE A 1 89 ? -31.689 -18.406 -8.979 1 91.2 89 PHE A O 1
ATOM 704 N N . THR A 1 90 ? -29.698 -17.485 -9.644 1 91.93 90 THR A N 1
ATOM 705 C CA . THR A 1 90 ? -30.175 -17.204 -10.993 1 91.93 90 THR A CA 1
ATOM 706 C C . THR A 1 90 ? -30.236 -18.483 -11.823 1 91.93 90 THR A C 1
ATOM 708 O O . THR A 1 90 ? -31.189 -18.696 -12.576 1 91.93 90 THR A O 1
ATOM 711 N N . ALA A 1 91 ? -29.243 -19.294 -11.727 1 93.31 91 ALA A N 1
ATOM 712 C CA . ALA A 1 91 ? -29.116 -20.556 -12.451 1 93.31 91 ALA A CA 1
ATOM 713 C C . ALA A 1 91 ? -27.934 -21.37 -11.932 1 93.31 91 ALA A C 1
ATOM 715 O O . ALA A 1 91 ? -27.103 -20.857 -11.178 1 93.31 91 ALA A O 1
ATOM 716 N N . PRO A 1 92 ? -28.006 -22.677 -12.221 1 90.42 92 PRO A N 1
ATOM 717 C CA . PRO A 1 92 ? -26.784 -23.433 -11.936 1 90.42 92 PRO A CA 1
ATOM 718 C C . PRO A 1 92 ? -25.614 -23.02 -12.827 1 90.42 92 PRO A C 1
ATOM 720 O O . PRO A 1 92 ? -25.822 -22.577 -13.959 1 90.42 92 PRO A O 1
ATOM 723 N N . MET A 1 93 ? -24.43 -23.119 -12.247 1 90.95 93 MET A N 1
ATOM 724 C CA . MET A 1 93 ? -23.253 -22.903 -13.083 1 90.95 93 MET A CA 1
ATOM 725 C C . MET A 1 93 ? -23.215 -23.899 -14.237 1 90.95 93 MET A C 1
ATOM 727 O O . MET A 1 93 ? -23.611 -25.055 -14.078 1 90.95 93 MET A O 1
ATOM 731 N N . ARG A 1 94 ? -22.645 -23.502 -15.34 1 88.42 94 ARG A N 1
ATOM 732 C CA . ARG A 1 94 ? -22.757 -24.235 -16.597 1 88.42 94 ARG A CA 1
ATOM 733 C C . ARG A 1 94 ? -21.691 -25.321 -16.693 1 88.42 94 ARG A C 1
ATOM 735 O O . ARG A 1 94 ? -21.865 -26.308 -17.412 1 88.42 94 ARG A O 1
ATOM 742 N N . ASN A 1 95 ? -20.619 -25.125 -16.063 1 89.3 95 ASN A N 1
ATOM 743 C CA . ASN A 1 95 ? -19.481 -26.032 -16.173 1 89.3 95 ASN A CA 1
ATOM 744 C C . ASN A 1 95 ? -18.935 -26.416 -14.801 1 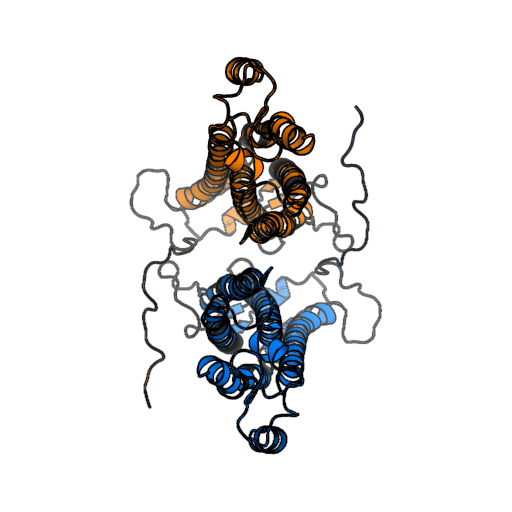89.3 95 ASN A C 1
ATOM 746 O O . ASN A 1 95 ? -18.62 -25.546 -13.988 1 89.3 95 ASN A O 1
ATOM 750 N N . SER A 1 96 ? -18.905 -27.744 -14.568 1 85.85 96 SER A N 1
ATOM 751 C CA . SER A 1 96 ? -18.493 -28.234 -13.256 1 85.85 96 SER A CA 1
ATOM 752 C C . SER A 1 96 ? -17.032 -27.9 -12.975 1 85.85 96 SER A C 1
ATOM 754 O O . SER A 1 96 ? -16.669 -27.587 -11.839 1 85.85 96 SER A O 1
ATOM 756 N N . ILE A 1 97 ? -16.192 -27.969 -13.967 1 88.12 97 ILE A N 1
ATOM 757 C CA . ILE A 1 97 ? -14.778 -27.658 -13.788 1 88.12 97 ILE A CA 1
ATOM 758 C C . ILE A 1 97 ? -14.616 -26.184 -13.422 1 88.12 97 ILE A C 1
ATOM 760 O O . ILE A 1 97 ? -13.839 -25.842 -12.528 1 88.12 97 ILE A O 1
ATOM 764 N N . ASP A 1 98 ? -15.352 -25.342 -14.085 1 88.86 98 ASP A N 1
ATOM 765 C CA . ASP A 1 98 ? -15.354 -23.914 -13.783 1 88.86 98 ASP A CA 1
ATOM 766 C C . ASP A 1 98 ? -15.848 -23.654 -12.361 1 88.86 98 ASP A C 1
ATOM 768 O O . ASP A 1 98 ? -15.242 -22.878 -11.62 1 88.86 98 ASP A O 1
ATOM 772 N N . ALA A 1 99 ? -16.806 -24.375 -11.963 1 87.69 99 ALA A N 1
ATOM 773 C CA . ALA A 1 99 ? -17.45 -24.183 -10.667 1 87.69 99 ALA A CA 1
ATOM 774 C C . ALA A 1 99 ? -16.487 -24.492 -9.524 1 87.69 99 ALA A C 1
ATOM 776 O O . ALA A 1 99 ? -16.515 -23.83 -8.484 1 87.69 99 ALA A O 1
ATOM 777 N N . VAL A 1 100 ? -15.634 -25.42 -9.787 1 86.09 100 VAL A N 1
ATOM 778 C CA . VAL A 1 100 ? -14.839 -25.87 -8.649 1 86.09 100 VAL A CA 1
ATOM 779 C C . VAL A 1 100 ? -13.436 -25.274 -8.732 1 86.09 100 VAL A C 1
ATOM 781 O O . VAL A 1 100 ? -12.681 -25.31 -7.757 1 86.09 100 VAL A O 1
ATOM 784 N N . SER A 1 101 ? -13.053 -24.722 -9.908 1 87.31 101 SER A N 1
ATOM 785 C CA . SER A 1 101 ? -11.674 -24.282 -10.092 1 87.31 101 SER A CA 1
ATOM 786 C C . SER A 1 101 ? -11.546 -22.773 -9.914 1 87.31 101 SER A C 1
ATOM 788 O O . SER A 1 101 ? -10.501 -22.279 -9.485 1 87.31 101 SER A O 1
ATOM 790 N N . ASP A 1 102 ? -12.54 -22.027 -10.226 1 86.63 102 ASP A N 1
ATOM 791 C CA . ASP A 1 102 ? -12.365 -20.58 -10.314 1 86.63 102 ASP A CA 1
ATOM 792 C C . ASP A 1 102 ? -12.836 -19.891 -9.035 1 86.63 102 ASP A C 1
ATOM 794 O O . ASP A 1 102 ? -13.691 -20.417 -8.319 1 86.63 102 ASP A O 1
ATOM 798 N N . ARG A 1 103 ? -12.176 -18.84 -8.617 1 91.55 103 ARG A N 1
ATOM 799 C CA . ARG A 1 103 ? -12.522 -18.005 -7.471 1 91.55 103 ARG A CA 1
ATOM 800 C C . ARG A 1 103 ? -12.676 -16.546 -7.883 1 91.55 103 ARG A C 1
ATOM 802 O O . ARG A 1 103 ? -12.415 -15.64 -7.089 1 91.55 103 ARG A O 1
ATOM 809 N N . ASP A 1 104 ? -13.036 -16.315 -9.142 1 93.33 104 ASP A N 1
ATOM 810 C CA . ASP A 1 104 ? -13.109 -14.941 -9.631 1 93.33 104 ASP A CA 1
ATOM 811 C C . ASP A 1 104 ? -14.144 -14.135 -8.85 1 93.33 104 ASP A C 1
ATOM 813 O O . ASP A 1 104 ? -14 -12.921 -8.688 1 93.33 104 ASP A O 1
ATOM 817 N N . PHE A 1 105 ? -15.185 -14.776 -8.303 1 91.27 105 PHE A N 1
ATOM 818 C CA . PHE A 1 105 ? -16.187 -14.082 -7.502 1 91.27 105 PHE A CA 1
ATOM 819 C C . PHE A 1 105 ? -15.582 -13.578 -6.197 1 91.27 105 PHE A C 1
ATOM 821 O O . PHE A 1 105 ? -15.899 -12.476 -5.744 1 91.27 105 PHE A O 1
ATOM 828 N N . LEU A 1 106 ? -14.666 -14.336 -5.638 1 93.44 106 LEU A N 1
ATOM 829 C CA . LEU A 1 106 ? -13.994 -13.913 -4.415 1 93.44 106 LEU A CA 1
ATOM 830 C C . LEU A 1 106 ? -12.945 -12.846 -4.711 1 93.44 106 LEU A C 1
ATOM 832 O O . LEU A 1 106 ? -12.766 -11.912 -3.927 1 93.44 106 LEU A O 1
ATOM 836 N N . LEU A 1 107 ? -12.298 -13.009 -5.842 1 96.59 107 LEU A N 1
ATOM 837 C CA . LEU A 1 107 ? -11.295 -12.029 -6.244 1 96.59 107 LEU A CA 1
ATOM 838 C C . LEU A 1 107 ? -11.935 -10.668 -6.495 1 96.59 107 LEU A C 1
ATOM 840 O O . LEU A 1 107 ? -11.403 -9.639 -6.071 1 96.59 107 LEU A O 1
ATOM 844 N N . GLU A 1 108 ? -13.072 -10.681 -7.129 1 96.03 108 GLU A N 1
ATOM 845 C CA . GLU A 1 108 ? -13.793 -9.437 -7.383 1 96.03 108 GLU A CA 1
ATOM 846 C C . GLU A 1 108 ? -14.272 -8.801 -6.081 1 96.03 108 GLU A C 1
ATOM 848 O O . GLU A 1 108 ? -14.165 -7.586 -5.901 1 96.03 108 GLU A O 1
ATOM 853 N N . PHE A 1 109 ? -14.745 -9.662 -5.215 1 94.39 109 PHE A N 1
ATOM 854 C CA . PHE A 1 109 ? -15.215 -9.206 -3.913 1 94.39 109 PHE A CA 1
ATOM 855 C C . PHE A 1 109 ? -14.077 -8.582 -3.114 1 94.39 109 PHE A C 1
ATOM 857 O O . PHE A 1 109 ? -14.222 -7.487 -2.567 1 94.39 109 PHE A O 1
ATOM 864 N N . LEU A 1 110 ? -12.95 -9.216 -3.117 1 96.88 110 LEU A N 1
ATOM 865 C CA . LEU A 1 110 ? -11.784 -8.709 -2.402 1 96.88 110 LEU A CA 1
ATOM 866 C C . LEU A 1 110 ? -11.262 -7.432 -3.05 1 96.88 110 LEU A C 1
ATOM 868 O O . LEU A 1 110 ? -10.77 -6.536 -2.36 1 96.88 110 LEU A O 1
ATOM 872 N N . SER A 1 111 ? -11.351 -7.362 -4.36 1 97.76 111 SER A N 1
ATOM 873 C CA . SER A 1 111 ? -10.953 -6.145 -5.061 1 97.76 111 SER A CA 1
ATOM 874 C C . SER A 1 111 ? -11.83 -4.964 -4.66 1 97.76 111 SER A C 1
ATOM 876 O O . SER A 1 111 ? -11.325 -3.873 -4.389 1 97.76 111 SER A O 1
ATOM 878 N N . ALA A 1 112 ? -13.093 -5.179 -4.585 1 95.83 112 ALA A N 1
ATOM 879 C CA . ALA A 1 112 ? -14.021 -4.136 -4.156 1 95.83 112 ALA A CA 1
ATOM 880 C C . ALA A 1 112 ? -13.721 -3.69 -2.728 1 95.83 112 ALA A C 1
ATOM 882 O O . ALA A 1 112 ? -13.7 -2.492 -2.436 1 95.83 112 ALA A O 1
ATOM 883 N N . ASN A 1 113 ? -13.487 -4.683 -1.883 1 95.88 113 ASN A N 1
ATOM 884 C CA . ASN A 1 113 ? -13.161 -4.366 -0.497 1 95.88 113 ASN A CA 1
ATOM 885 C C . ASN A 1 113 ? -11.856 -3.582 -0.392 1 95.88 113 ASN A C 1
ATOM 887 O O . ASN A 1 113 ? -11.744 -2.659 0.416 1 95.88 113 ASN A O 1
ATOM 891 N N . ALA A 1 114 ? -10.903 -3.938 -1.204 1 97.97 114 ALA A N 1
ATOM 892 C CA . ALA A 1 114 ? -9.617 -3.245 -1.19 1 97.97 114 ALA A CA 1
ATOM 893 C C . ALA A 1 114 ? -9.775 -1.788 -1.616 1 97.97 114 ALA A C 1
ATOM 895 O O . ALA A 1 114 ? -9.19 -0.889 -1.006 1 97.97 114 ALA A O 1
ATOM 896 N N . ILE A 1 115 ? -10.571 -1.531 -2.617 1 96.89 115 ILE A N 1
ATOM 897 C CA . ILE A 1 115 ? -10.821 -0.173 -3.088 1 96.89 115 ILE A CA 1
ATOM 898 C C . ILE A 1 115 ? -11.54 0.626 -2.004 1 96.89 115 ILE A C 1
ATOM 900 O O . ILE A 1 115 ? -11.182 1.774 -1.73 1 96.89 115 ILE A O 1
ATOM 904 N N . THR A 1 116 ? -12.474 -0.022 -1.385 1 93.93 116 THR A N 1
ATOM 905 C CA . THR A 1 116 ? -13.183 0.626 -0.288 1 93.93 116 THR A CA 1
ATOM 906 C C . THR A 1 116 ? -12.224 0.971 0.848 1 93.93 116 THR A C 1
ATOM 908 O O . THR A 1 116 ? -12.285 2.068 1.408 1 93.93 116 THR A O 1
ATOM 911 N N . ALA A 1 117 ? -11.346 0.035 1.142 1 96.68 117 ALA A N 1
ATOM 912 C CA . ALA A 1 117 ? -10.369 0.254 2.206 1 96.68 117 ALA A CA 1
ATOM 913 C C . ALA A 1 117 ? -9.476 1.451 1.893 1 96.68 117 ALA A C 1
ATOM 915 O O . ALA A 1 117 ? -9.118 2.218 2.789 1 96.68 117 ALA A O 1
ATOM 916 N N . VAL A 1 118 ? -9.123 1.607 0.639 1 96.23 118 VAL A N 1
ATOM 917 C CA . VAL A 1 118 ? -8.316 2.751 0.228 1 96.23 118 VAL A CA 1
ATOM 918 C C . VAL A 1 118 ? -9.088 4.045 0.475 1 96.23 118 VAL A C 1
ATOM 920 O O . VAL A 1 118 ? -8.543 5.006 1.022 1 96.23 118 VAL A O 1
ATOM 923 N N . HIS A 1 119 ? -10.345 4.085 0.095 1 92.25 119 HIS A N 1
ATOM 924 C CA . HIS A 1 119 ? -11.164 5.276 0.296 1 92.25 119 HIS A CA 1
ATOM 925 C C . HIS A 1 119 ? -11.288 5.615 1.778 1 92.25 119 HIS A C 1
ATOM 927 O O . HIS A 1 119 ? -11.163 6.78 2.165 1 92.25 119 HIS A O 1
ATOM 933 N N . LEU A 1 120 ? -11.507 4.593 2.568 1 92.02 120 LEU A N 1
ATOM 934 C CA . LEU A 1 120 ? -11.646 4.818 4.003 1 92.02 120 LEU A CA 1
ATOM 935 C C . LEU A 1 120 ? -10.32 5.259 4.614 1 92.02 120 LEU A C 1
ATOM 937 O O . LEU A 1 120 ? -10.3 6.057 5.554 1 92.02 120 LEU A O 1
ATOM 941 N N . SER A 1 121 ? -9.218 4.705 4.099 1 94.63 121 SER A N 1
ATOM 942 C CA . SER A 1 121 ? -7.907 5.11 4.597 1 94.63 121 SER A CA 1
ATOM 943 C C . SER A 1 121 ? -7.639 6.584 4.313 1 94.63 121 SER A C 1
ATOM 945 O O . SER A 1 121 ? -7.047 7.283 5.138 1 94.63 121 SER A O 1
ATOM 947 N N . ARG A 1 122 ? -8.047 7.066 3.172 1 91.67 122 ARG A N 1
ATOM 948 C CA . ARG A 1 122 ? -7.906 8.476 2.823 1 91.67 122 ARG A CA 1
ATOM 949 C C . ARG A 1 122 ? -8.743 9.355 3.746 1 91.67 122 ARG A C 1
ATOM 951 O O . ARG A 1 122 ? -8.293 10.42 4.174 1 91.67 122 ARG A O 1
ATOM 958 N N . LEU A 1 123 ? -9.921 8.882 4.026 1 87 123 LEU A N 1
ATOM 959 C CA . LEU A 1 123 ? -10.768 9.585 4.984 1 87 123 LEU A CA 1
ATOM 960 C C . LEU A 1 123 ? -10.114 9.623 6.361 1 87 123 LEU A C 1
ATOM 962 O O . LEU A 1 123 ? -10.1 10.666 7.018 1 87 123 LEU A O 1
ATOM 966 N N . GLY A 1 124 ? -9.614 8.429 6.742 1 89.8 124 GLY A N 1
ATOM 967 C CA . GLY A 1 124 ? -8.911 8.356 8.013 1 89.8 124 GLY A CA 1
ATOM 968 C C . GLY A 1 124 ? -7.766 9.346 8.119 1 89.8 124 GLY A C 1
ATOM 969 O O . GLY A 1 124 ? -7.622 10.03 9.134 1 89.8 124 GLY A O 1
ATOM 970 N N . GLU A 1 125 ? -6.999 9.474 7.064 1 90.92 125 GLU A N 1
ATOM 971 C CA . GLU A 1 125 ? -5.87 10.399 7.057 1 90.92 125 GLU A CA 1
ATOM 972 C C . GLU A 1 125 ? -6.341 11.845 7.183 1 90.92 125 GLU A C 1
ATOM 974 O O . GLU A 1 125 ? -5.761 12.629 7.938 1 90.92 125 GLU A O 1
ATOM 979 N N . GLU A 1 126 ? -7.332 12.194 6.522 1 85.58 126 GLU A N 1
ATOM 980 C CA . GLU A 1 126 ? -7.87 13.55 6.57 1 85.58 126 GLU A CA 1
ATOM 981 C C . GLU A 1 126 ? -8.356 13.901 7.974 1 85.58 126 GLU A C 1
ATOM 983 O O . GLU A 1 126 ? -8.079 14.992 8.477 1 85.58 126 GLU A O 1
ATOM 988 N N . TRP A 1 127 ? -9.035 13.004 8.561 1 87.03 127 TRP A N 1
ATOM 989 C CA . TRP A 1 127 ? -9.568 13.249 9.897 1 87.03 127 TRP A CA 1
ATOM 990 C C . TRP A 1 127 ? -8.442 13.375 10.917 1 87.03 127 TRP A C 1
ATOM 992 O O . TRP A 1 127 ? -8.511 14.204 11.828 1 87.03 127 TRP A O 1
ATOM 1002 N N . VAL A 1 128 ? -7.44 12.552 10.771 1 89.35 128 VAL A N 1
ATOM 1003 C CA . VAL A 1 128 ? -6.282 12.618 11.658 1 89.35 128 VAL A CA 1
ATOM 1004 C C . VAL A 1 128 ? -5.606 13.981 11.526 1 89.35 128 VAL A C 1
ATOM 1006 O O . VAL A 1 128 ? -5.282 14.62 12.529 1 89.35 128 VAL A O 1
ATOM 1009 N N . LEU A 1 129 ? -5.491 14.471 10.318 1 86.32 129 LEU A N 1
ATOM 1010 C CA . LEU A 1 129 ? -4.854 15.761 10.077 1 86.32 129 LEU A CA 1
ATOM 1011 C C . LEU A 1 129 ? -5.709 16.9 10.623 1 86.32 129 LEU A C 1
ATOM 1013 O O . LEU A 1 129 ? -5.199 17.796 11.298 1 86.32 129 LEU A O 1
ATOM 1017 N N . TRP A 1 130 ? -7.004 16.826 10.429 1 85.03 130 TRP A N 1
ATOM 1018 C CA . TRP A 1 130 ? -7.915 17.897 10.82 1 85.03 130 TRP A CA 1
ATOM 1019 C C . TRP A 1 130 ? -8.02 17.996 12.339 1 85.03 130 TRP A C 1
ATOM 1021 O O . TRP A 1 130 ? -8.35 19.055 12.877 1 85.03 130 TRP A O 1
ATOM 1031 N N . ALA A 1 131 ? -7.729 16.896 12.998 1 86.07 131 ALA A N 1
ATOM 1032 C CA . ALA A 1 131 ? -7.822 16.869 14.455 1 86.07 131 ALA A CA 1
ATOM 1033 C C . ALA A 1 131 ? -6.51 17.312 15.097 1 86.07 131 ALA A C 1
ATOM 1035 O O . ALA A 1 131 ? -6.443 17.514 16.312 1 86.07 131 ALA A O 1
ATOM 1036 N N . SER A 1 132 ? -5.503 17.491 14.286 1 82.49 132 SER A N 1
ATOM 1037 C CA . SER A 1 132 ? -4.212 17.901 14.827 1 82.49 132 SER A CA 1
ATOM 1038 C C . SER A 1 132 ? -4.244 19.353 15.294 1 82.49 132 SER A C 1
ATOM 1040 O O . SER A 1 132 ? -5.139 20.112 14.916 1 82.49 132 SER A O 1
ATOM 1042 N N . GLU A 1 133 ? -3.331 19.733 16.113 1 80.71 133 GLU A N 1
ATOM 1043 C CA . GLU A 1 133 ? -3.242 21.096 16.627 1 80.71 133 GLU A CA 1
ATOM 1044 C C . GLU A 1 133 ? -2.974 22.093 15.503 1 80.71 133 GLU A C 1
ATOM 1046 O O . GLU A 1 133 ? -3.467 23.222 15.537 1 80.71 133 GLU A O 1
ATOM 1051 N N . GLU A 1 134 ? -2.237 21.694 14.54 1 79 134 GLU A N 1
ATOM 1052 C CA . GLU A 1 134 ? -1.852 22.582 13.448 1 79 134 GLU A CA 1
ATOM 1053 C C . GLU A 1 134 ? -3.06 22.972 12.601 1 79 134 GLU A C 1
ATOM 1055 O O . GLU A 1 134 ? -3.188 24.126 12.186 1 79 134 GLU A O 1
ATOM 1060 N N . PHE A 1 135 ? -3.915 21.965 12.387 1 82.09 135 PHE A N 1
ATOM 1061 C CA . PHE A 1 135 ? -5.13 22.267 11.638 1 82.09 135 PHE A CA 1
ATOM 1062 C C . PHE A 1 135 ? -6.24 22.732 12.572 1 82.09 135 PHE A C 1
ATOM 1064 O O . PHE A 1 135 ? -6.806 23.811 12.383 1 82.09 135 PHE A O 1
ATOM 1071 N N . GLY A 1 136 ? -6.522 21.926 13.582 1 83 136 GLY A N 1
ATOM 1072 C CA . GLY A 1 136 ? -7.521 22.238 14.592 1 83 136 GLY A CA 1
ATOM 1073 C C . GLY A 1 136 ? -8.912 22.427 14.016 1 83 136 GLY A C 1
ATOM 1074 O O . GLY A 1 136 ? -9.701 23.222 14.532 1 83 136 GLY A O 1
ATOM 1075 N N . PHE A 1 137 ? -9.22 21.794 12.9 1 79.6 137 PHE A N 1
ATOM 1076 C CA . PHE A 1 137 ? -10.501 21.975 12.229 1 79.6 137 PHE A CA 1
ATOM 1077 C C . PHE A 1 137 ? -11.603 21.206 12.949 1 79.6 137 PHE A C 1
ATOM 1079 O O . PHE A 1 137 ? -12.773 21.588 12.89 1 79.6 137 PHE A O 1
ATOM 1086 N N . ILE A 1 138 ? -11.166 20.095 13.644 1 83.07 138 ILE A N 1
ATOM 1087 C CA . ILE A 1 138 ? -12.174 19.29 14.326 1 83.07 138 ILE A CA 1
ATOM 1088 C C . ILE A 1 138 ? -11.673 18.902 15.715 1 83.07 138 ILE A C 1
ATOM 1090 O O . ILE A 1 138 ? -10.464 18.865 15.957 1 83.07 138 ILE A O 1
ATOM 1094 N N . THR A 1 139 ? -12.614 18.689 16.612 1 86.81 139 THR A N 1
ATOM 1095 C CA . THR A 1 139 ? -12.361 18.139 17.939 1 86.81 139 THR A CA 1
ATOM 1096 C C . THR A 1 139 ? -13.208 16.892 18.178 1 86.81 139 THR A C 1
ATOM 1098 O O . THR A 1 139 ? -14.438 16.963 18.19 1 86.81 139 THR A O 1
ATOM 1101 N N . PRO A 1 140 ? -12.477 15.821 18.259 1 86.92 140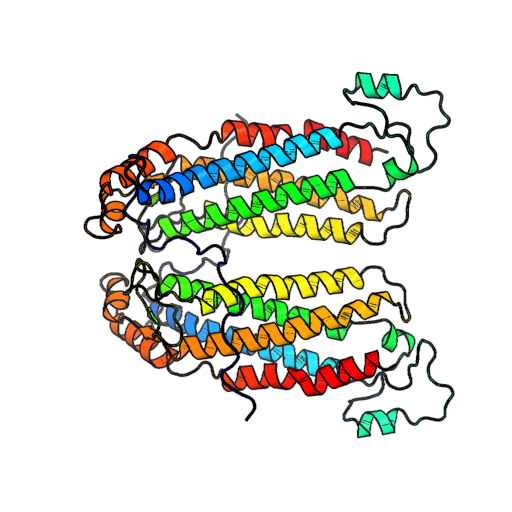 PRO A N 1
ATOM 1102 C CA . PRO A 1 140 ? -13.232 14.606 18.575 1 86.92 140 PRO A CA 1
ATOM 1103 C C . PRO A 1 140 ? -13.764 14.596 20.006 1 86.92 140 PRO A C 1
ATOM 1105 O O . PRO A 1 140 ? -13.106 15.107 20.916 1 86.92 140 PRO A O 1
ATOM 1108 N N . SER A 1 141 ? -14.927 14.054 20.191 1 85.48 141 SER A N 1
ATOM 1109 C CA . SER A 1 141 ? -15.463 13.871 21.535 1 85.48 141 SER A CA 1
ATOM 1110 C C . SER A 1 141 ? -14.685 12.805 22.3 1 85.48 141 SER A C 1
ATOM 1112 O O . SER A 1 141 ? -13.86 12.096 21.721 1 85.48 141 SER A O 1
ATOM 1114 N N . ASP A 1 142 ? -14.878 12.661 23.553 1 80.28 142 ASP A N 1
ATOM 1115 C CA . ASP A 1 142 ? -14.194 11.691 24.403 1 80.28 142 ASP A CA 1
ATOM 1116 C C . ASP A 1 142 ? -14.544 10.262 23.997 1 80.28 142 ASP A C 1
ATOM 1118 O O . ASP A 1 142 ? -13.754 9.339 24.209 1 80.28 142 ASP A O 1
ATOM 1122 N N . SER A 1 143 ? -15.724 10.083 23.462 1 77.55 143 SER A N 1
ATOM 1123 C CA . SER A 1 143 ? -16.196 8.748 23.11 1 77.55 143 SER A CA 1
ATOM 1124 C C . SER A 1 143 ? -15.418 8.181 21.927 1 77.55 143 SER A C 1
ATOM 1126 O O . SER A 1 143 ? -15.417 6.969 21.702 1 77.55 143 SER A O 1
ATOM 1128 N N . VAL A 1 144 ? -14.802 9.034 21.138 1 78.2 144 VAL A N 1
ATOM 1129 C CA . VAL A 1 144 ? -14.119 8.546 19.945 1 78.2 144 VAL A CA 1
ATOM 1130 C C . VAL A 1 144 ? -12.652 8.97 19.98 1 78.2 144 VAL A C 1
ATOM 1132 O O . VAL A 1 144 ? -12.014 9.108 18.933 1 78.2 144 VAL A O 1
ATOM 1135 N N . SER A 1 145 ? -12.249 9.343 21.154 1 76.73 145 SER A N 1
ATOM 1136 C CA . SER A 1 145 ? -10.855 9.752 21.297 1 76.73 145 SER A CA 1
ATOM 1137 C C . SER A 1 145 ? -10.238 9.176 22.567 1 76.73 145 SER A C 1
ATOM 1139 O O . SER A 1 145 ? -10.956 8.76 23.48 1 76.73 145 SER A O 1
ATOM 1141 N N . THR A 1 146 ? -9.154 8.746 22.449 1 63.39 146 THR A N 1
ATOM 1142 C CA . THR A 1 146 ? -8.43 8.425 23.674 1 63.39 146 THR A CA 1
ATOM 1143 C C . THR A 1 146 ? -7.617 9.625 24.151 1 63.39 146 THR A C 1
ATOM 1145 O O . THR A 1 146 ? -7.207 10.464 23.346 1 63.39 146 THR A O 1
ATOM 1148 N N . GLY A 1 147 ? -7.947 10.041 25.477 1 54.58 147 GLY A N 1
ATOM 1149 C CA . GLY A 1 147 ? -7.158 11.129 26.031 1 54.58 147 GLY A CA 1
ATOM 1150 C C . GLY A 1 147 ? -5.663 10.883 25.952 1 54.58 147 GLY A C 1
ATOM 1151 O O . GLY A 1 147 ? -5.224 9.741 25.805 1 54.58 147 GLY A O 1
ATOM 1152 N N . SER A 1 148 ? -4.946 11.79 25.25 1 47.9 148 SER A N 1
ATOM 1153 C CA . SER A 1 148 ? -3.501 11.657 25.401 1 47.9 148 SER A CA 1
ATOM 1154 C C . SER A 1 148 ? -3.089 11.727 26.867 1 47.9 148 SER A C 1
ATOM 1156 O O . SER A 1 148 ? -3.699 12.455 27.654 1 47.9 148 SER A O 1
ATOM 1158 N N . SER A 1 149 ? -2.58 10.609 27.4 1 42.5 149 SER A N 1
ATOM 1159 C CA . SER A 1 149 ? -2.059 10.618 28.763 1 42.5 149 SER A CA 1
ATOM 1160 C C . SER A 1 149 ? -1.205 11.855 29.021 1 42.5 149 SER A C 1
ATOM 1162 O O . SER A 1 149 ? -1.071 12.295 30.164 1 42.5 149 SER A O 1
ATOM 1164 N N . ILE A 1 150 ? -0.544 12.298 27.985 1 40.38 150 ILE A N 1
ATOM 1165 C CA . ILE A 1 150 ? 0.46 13.332 28.213 1 40.38 150 ILE A CA 1
ATOM 1166 C C . ILE A 1 150 ? -0.185 14.712 28.096 1 40.38 150 ILE A C 1
ATOM 1168 O O . ILE A 1 150 ? 0.218 15.652 28.785 1 40.38 150 ILE A O 1
ATOM 1172 N N . MET A 1 151 ? -1.135 14.863 27.147 1 41.59 151 MET A N 1
ATOM 1173 C CA . MET A 1 151 ? -1.796 16.158 27.014 1 41.59 151 MET A CA 1
ATOM 1174 C C . MET A 1 151 ? -3.307 16.015 27.153 1 41.59 151 MET A C 1
ATOM 1176 O O . MET A 1 151 ? -3.997 15.697 26.182 1 41.59 151 MET A O 1
ATOM 1180 N N . PRO A 1 152 ? -3.749 16.073 28.367 1 46.56 152 PRO A N 1
ATOM 1181 C CA . PRO A 1 152 ? -5.169 15.872 28.668 1 46.56 152 PRO A CA 1
ATOM 1182 C C . PRO A 1 152 ? -6.088 16.542 27.648 1 46.56 152 PRO A C 1
ATOM 1184 O O . PRO A 1 152 ? -7.19 16.052 27.39 1 46.56 152 PRO A O 1
ATOM 1187 N N . GLN A 1 153 ? -5.608 17.693 27.079 1 51.68 153 GLN A N 1
ATOM 1188 C CA . GLN A 1 153 ? -6.537 18.425 26.225 1 51.68 153 GLN A CA 1
ATOM 1189 C C . GLN A 1 153 ? -6.464 17.931 24.783 1 51.68 153 GLN A C 1
ATOM 1191 O O . GLN A 1 153 ? -7.331 18.251 23.967 1 51.68 153 GLN A O 1
ATOM 1196 N N . LYS A 1 154 ? -5.393 17.149 24.571 1 58.21 154 LYS A N 1
ATOM 1197 C CA . LYS A 1 154 ? -5.257 16.696 23.19 1 58.21 154 LYS A CA 1
ATOM 1198 C C . LYS A 1 154 ? -6.081 15.435 22.942 1 58.21 154 LYS A C 1
ATOM 1200 O O . LYS A 1 154 ? -5.951 14.45 23.67 1 58.21 154 LYS A O 1
ATOM 1205 N N . LYS A 1 155 ? -7.176 15.499 22.202 1 69.79 155 LYS A N 1
ATOM 1206 C CA . LYS A 1 155 ? -8.004 14.369 21.791 1 69.79 155 LYS A CA 1
ATOM 1207 C C . LYS A 1 155 ? -7.476 13.74 20.505 1 69.79 155 LYS A C 1
ATOM 1209 O O . LYS A 1 155 ? -7.448 14.388 19.457 1 69.79 155 LYS A O 1
ATOM 1214 N N . ASN A 1 156 ? -6.889 12.555 20.707 1 77.52 156 ASN A N 1
ATOM 1215 C CA . ASN A 1 156 ? -6.288 11.863 19.571 1 77.52 156 ASN A CA 1
ATOM 1216 C C . ASN A 1 156 ? -7.328 11.077 18.779 1 77.52 156 ASN A C 1
ATOM 1218 O O . ASN A 1 156 ? -8.145 10.36 19.359 1 77.52 156 ASN A O 1
ATOM 1222 N N . PRO A 1 157 ? -7.367 11.294 17.428 1 87.65 157 PRO A N 1
ATOM 1223 C CA . PRO A 1 157 ? -8.295 10.54 16.582 1 87.65 157 PRO A CA 1
ATOM 1224 C C . PRO A 1 157 ? -7.83 9.108 16.327 1 87.65 157 PRO A C 1
ATOM 1226 O O . PRO A 1 157 ? -7.776 8.669 15.175 1 87.65 157 PRO A O 1
ATOM 1229 N N . ASP A 1 158 ? -7.629 8.269 17.304 1 86.98 158 ASP A N 1
ATOM 1230 C CA . ASP A 1 158 ? -7.042 6.932 17.264 1 86.98 158 ASP A CA 1
ATOM 1231 C C . ASP A 1 158 ? -7.853 6.004 16.363 1 86.98 158 ASP A C 1
ATOM 1233 O O . ASP A 1 158 ? -7.286 5.232 15.586 1 86.98 158 ASP A O 1
ATOM 1237 N N . PRO A 1 159 ? -9.191 6.086 16.499 1 89.81 159 PRO A N 1
ATOM 1238 C CA . PRO A 1 159 ? -9.968 5.185 15.646 1 89.81 159 PRO A CA 1
ATOM 1239 C C . PRO A 1 159 ? -9.672 5.376 14.16 1 89.81 159 PRO A C 1
ATOM 1241 O O . PRO A 1 159 ? -9.636 4.403 13.403 1 89.81 159 PRO A O 1
ATOM 1244 N N . MET A 1 160 ? -9.386 6.608 13.79 1 91.09 160 MET A N 1
ATOM 1245 C CA . MET A 1 160 ? -9.149 6.883 12.376 1 91.09 160 MET A CA 1
ATOM 1246 C C . MET A 1 160 ? -7.75 6.438 11.963 1 91.09 160 MET A C 1
ATOM 1248 O O . MET A 1 160 ? -7.531 6.051 10.813 1 91.09 160 MET A O 1
ATOM 1252 N N . GLU A 1 161 ? -6.82 6.436 12.911 1 93.43 161 GLU A N 1
ATOM 1253 C CA . GLU A 1 161 ? -5.508 5.853 12.641 1 93.43 161 GLU A CA 1
ATOM 1254 C C . GLU A 1 161 ? -5.613 4.352 12.389 1 93.43 161 GLU A C 1
ATOM 1256 O O . GLU A 1 161 ? -4.926 3.814 11.517 1 93.43 161 GLU A O 1
ATOM 1261 N N . LEU A 1 162 ? -6.469 3.756 13.1 1 93.39 162 LEU A N 1
ATOM 1262 C CA . LEU A 1 162 ? -6.66 2.319 12.939 1 93.39 162 LEU A CA 1
ATOM 1263 C C . LEU A 1 162 ? -7.349 2.008 11.615 1 93.39 162 LEU A C 1
ATOM 1265 O O . LEU A 1 162 ? -7.053 0.993 10.979 1 93.39 162 LEU A O 1
ATOM 1269 N N . VAL A 1 163 ? -8.268 2.864 11.227 1 92.63 163 VAL A N 1
ATOM 1270 C CA . VAL A 1 163 ? -8.914 2.7 9.929 1 92.63 163 VAL A CA 1
ATOM 1271 C C . VAL A 1 163 ? -7.871 2.786 8.818 1 92.63 163 VAL A C 1
ATOM 1273 O O . VAL A 1 163 ? -7.861 1.961 7.902 1 92.63 163 VAL A O 1
ATOM 1276 N N . ARG A 1 164 ? -6.991 3.747 8.929 1 94.64 164 ARG A N 1
ATOM 1277 C CA . ARG A 1 164 ? -5.914 3.896 7.956 1 94.64 164 ARG A CA 1
ATOM 1278 C C . ARG A 1 164 ? -5.01 2.668 7.948 1 94.64 164 ARG A C 1
ATOM 1280 O O . ARG A 1 164 ? -4.674 2.145 6.884 1 94.64 164 ARG A O 1
ATOM 1287 N N . GLY A 1 165 ? -4.707 2.077 9.064 1 95.27 165 GLY A N 1
ATOM 1288 C CA . GLY A 1 165 ? -3.827 0.926 9.176 1 95.27 165 GLY A CA 1
ATOM 1289 C C . GLY A 1 165 ? -4.451 -0.356 8.657 1 95.27 165 GLY A C 1
ATOM 1290 O O . GLY A 1 165 ? -3.788 -1.148 7.984 1 95.27 165 GLY A O 1
ATOM 1291 N N . LYS A 1 166 ? -5.684 -0.52 8.939 1 96.48 166 LYS A N 1
ATOM 1292 C CA . LYS A 1 166 ? -6.386 -1.745 8.568 1 96.48 166 LYS A CA 1
ATOM 1293 C C . LYS A 1 166 ? -6.471 -1.892 7.051 1 96.48 166 LYS A C 1
ATOM 1295 O O . LYS A 1 166 ? -6.619 -3.002 6.537 1 96.48 166 LYS A O 1
ATOM 1300 N N . SER A 1 167 ? -6.409 -0.771 6.35 1 96.69 167 SER A N 1
ATOM 1301 C CA . SER A 1 167 ? -6.499 -0.809 4.894 1 96.69 167 SER A CA 1
ATOM 1302 C C . SER A 1 167 ? -5.397 -1.676 4.294 1 96.69 167 SER A C 1
ATOM 1304 O O . SER A 1 167 ? -5.621 -2.378 3.306 1 96.69 167 SER A O 1
ATOM 1306 N N . GLY A 1 168 ? -4.227 -1.692 4.901 1 96.4 168 GLY A N 1
ATOM 1307 C CA . GLY A 1 168 ? -3.133 -2.525 4.427 1 96.4 168 GLY A CA 1
ATOM 1308 C C . GLY A 1 168 ? -3.451 -4.008 4.467 1 96.4 168 GLY A C 1
ATOM 1309 O O . GLY A 1 168 ? -3.087 -4.751 3.554 1 96.4 168 GLY A O 1
ATOM 1310 N N . ARG A 1 169 ? -4.115 -4.368 5.499 1 96.55 169 ARG A N 1
ATOM 1311 C CA . ARG A 1 169 ? -4.47 -5.774 5.666 1 96.55 169 ARG A CA 1
ATOM 1312 C C . ARG A 1 169 ? -5.476 -6.214 4.608 1 96.55 169 ARG A C 1
ATOM 1314 O O . ARG A 1 169 ? -5.356 -7.304 4.045 1 96.55 169 ARG A O 1
ATOM 1321 N N . VAL A 1 170 ? -6.455 -5.376 4.332 1 97.3 170 VAL A N 1
ATOM 1322 C CA . VAL A 1 170 ? -7.476 -5.699 3.34 1 97.3 170 VAL A CA 1
ATOM 1323 C C . VAL A 1 170 ? -6.837 -5.804 1.957 1 97.3 170 VAL A C 1
ATOM 1325 O O . VAL A 1 170 ? -7.115 -6.743 1.208 1 97.3 170 VAL A O 1
ATOM 1328 N N . ILE A 1 171 ? -5.917 -4.911 1.634 1 98.02 171 ILE A N 1
ATOM 1329 C CA . ILE A 1 171 ? -5.191 -4.942 0.369 1 98.02 171 ILE A CA 1
ATOM 1330 C C . ILE A 1 171 ? -4.342 -6.209 0.291 1 98.02 171 ILE A C 1
ATOM 1332 O O . ILE A 1 171 ? -4.309 -6.879 -0.744 1 98.02 171 ILE A O 1
ATOM 1336 N N . GLY A 1 172 ? -3.76 -6.505 1.404 1 97.94 172 GLY A N 1
ATOM 1337 C CA . GLY A 1 172 ? -2.98 -7.731 1.472 1 97.94 172 GLY A CA 1
ATOM 1338 C C . GLY A 1 172 ? -3.804 -8.977 1.211 1 97.94 172 GLY A C 1
ATOM 1339 O O . GLY A 1 172 ? -3.321 -9.929 0.594 1 97.94 172 GLY A O 1
ATOM 1340 N N . GLY A 1 173 ? -4.999 -8.977 1.727 1 98.18 173 GLY A N 1
ATOM 1341 C CA . GLY A 1 173 ? -5.889 -10.096 1.465 1 98.18 173 GLY A CA 1
ATOM 1342 C C . GLY A 1 173 ? -6.145 -10.323 -0.013 1 98.18 173 GLY A C 1
ATOM 1343 O O . GLY A 1 173 ? -6.195 -11.466 -0.471 1 98.18 173 GLY A O 1
ATOM 1344 N N . LEU A 1 174 ? -6.307 -9.257 -0.804 1 98.24 174 LEU A N 1
ATOM 1345 C CA . LEU A 1 174 ? -6.483 -9.373 -2.248 1 98.24 174 LEU A CA 1
ATOM 1346 C C . LEU A 1 174 ? -5.239 -9.968 -2.901 1 98.24 174 LEU A C 1
ATOM 1348 O O . LEU A 1 174 ? -5.339 -10.898 -3.703 1 98.24 174 LEU A O 1
ATOM 1352 N N . VAL A 1 175 ? -4.057 -9.488 -2.482 1 98.1 175 VAL A N 1
ATOM 1353 C CA . VAL A 1 175 ? -2.806 -9.976 -3.053 1 98.1 175 VAL A CA 1
ATOM 1354 C C . VAL A 1 175 ? -2.625 -11.454 -2.715 1 98.1 175 VAL A C 1
ATOM 1356 O O . VAL A 1 175 ? -2.2 -12.243 -3.562 1 98.1 175 VAL A O 1
ATOM 1359 N N . THR A 1 176 ? -3.006 -11.789 -1.521 1 97.81 176 THR A N 1
ATOM 1360 C CA . THR A 1 176 ? -2.887 -13.17 -1.066 1 97.81 176 THR A CA 1
ATOM 1361 C C . THR A 1 176 ? -3.688 -14.107 -1.965 1 97.81 176 THR A C 1
ATOM 1363 O O . THR A 1 176 ? -3.156 -15.097 -2.47 1 97.81 176 THR A O 1
ATOM 1366 N N . LEU A 1 177 ? -4.913 -13.776 -2.252 1 97.61 177 LEU A N 1
ATOM 1367 C CA . LEU A 1 177 ? -5.755 -14.696 -3.009 1 97.61 177 LEU A CA 1
ATOM 1368 C C . LEU A 1 177 ? -5.383 -14.681 -4.488 1 97.61 177 LEU A C 1
ATOM 1370 O O . LEU A 1 177 ? -5.383 -15.725 -5.143 1 97.61 177 LEU A O 1
ATOM 1374 N N . LEU A 1 178 ? -5.076 -13.494 -5.039 1 97.8 178 LEU A N 1
ATOM 1375 C CA . LEU A 1 178 ? -4.585 -13.438 -6.412 1 97.8 178 LEU A CA 1
ATOM 1376 C C . LEU A 1 178 ? -3.375 -14.347 -6.595 1 97.8 178 LEU A C 1
ATOM 1378 O O . LEU A 1 178 ? -3.287 -15.081 -7.581 1 97.8 178 LEU A O 1
ATOM 1382 N N . THR A 1 179 ? -2.514 -14.309 -5.605 1 97.07 179 THR A N 1
ATOM 1383 C CA . THR A 1 179 ? -1.285 -15.091 -5.684 1 97.07 179 THR A CA 1
ATOM 1384 C C . THR A 1 179 ? -1.583 -16.582 -5.557 1 97.07 179 THR A C 1
ATOM 1386 O O . THR A 1 179 ? -0.977 -17.402 -6.251 1 97.07 179 THR A O 1
ATOM 1389 N N . ALA A 1 180 ? -2.498 -16.949 -4.669 1 95.51 180 ALA A N 1
ATOM 1390 C CA . ALA A 1 180 ? -2.877 -18.348 -4.487 1 95.51 180 ALA A CA 1
ATOM 1391 C C . ALA A 1 180 ? -3.472 -18.926 -5.768 1 95.51 180 ALA A C 1
ATOM 1393 O O . ALA A 1 180 ? -3.254 -20.097 -6.088 1 95.51 180 ALA A O 1
ATOM 1394 N N . CYS A 1 181 ? -4.165 -18.095 -6.526 1 95.14 181 CYS A N 1
ATOM 1395 C CA . CYS A 1 181 ? -4.881 -18.558 -7.71 1 95.14 181 CYS A CA 1
ATOM 1396 C C . CYS A 1 181 ? -3.966 -18.572 -8.929 1 95.14 181 CYS A C 1
ATOM 1398 O O . CYS A 1 181 ? -4.237 -19.274 -9.905 1 95.14 181 CYS A O 1
ATOM 1400 N N . LYS A 1 182 ? -2.937 -17.774 -8.87 1 94.45 182 LYS A N 1
ATOM 1401 C CA . LYS A 1 182 ? -2.064 -17.654 -10.035 1 94.45 182 LYS A CA 1
ATOM 1402 C C . LYS A 1 182 ? -1.427 -18.995 -10.385 1 94.45 182 LYS A C 1
ATOM 1404 O O . LYS A 1 182 ? -0.774 -19.617 -9.545 1 94.45 182 LYS A O 1
ATOM 1409 N N . GLY A 1 183 ? -1.632 -19.448 -11.562 1 89.27 183 GLY A N 1
ATOM 1410 C CA . GLY A 1 183 ? -0.985 -20.633 -12.105 1 89.27 183 GLY A CA 1
ATOM 1411 C C . GLY A 1 183 ? -1.592 -21.928 -11.601 1 89.27 183 GLY A C 1
ATOM 1412 O O . GLY A 1 183 ? -0.964 -22.986 -11.679 1 89.27 183 GLY A O 1
ATOM 1413 N N . LEU A 1 184 ? -2.749 -21.875 -11.018 1 90.93 184 LEU A N 1
ATOM 1414 C CA . LEU A 1 184 ? -3.408 -23.082 -10.531 1 90.93 184 LEU A CA 1
ATOM 1415 C C . LEU A 1 184 ? -4.12 -23.809 -11.666 1 90.93 184 LEU A C 1
ATOM 1417 O O . LEU A 1 184 ? -4.87 -23.195 -12.428 1 90.93 184 LEU A O 1
ATOM 1421 N N . PRO A 1 185 ? -3.873 -25.046 -11.848 1 88.71 185 PRO A N 1
ATOM 1422 C CA . PRO A 1 185 ? -4.57 -25.796 -12.895 1 88.71 185 PRO A CA 1
ATOM 1423 C C . PRO A 1 185 ? -6.078 -25.866 -12.667 1 88.71 185 PRO A C 1
ATOM 1425 O O . PRO A 1 185 ? -6.553 -25.588 -11.563 1 88.71 185 PRO A O 1
ATOM 1428 N N . HIS A 1 186 ? -6.67 -26.268 -13.73 1 87.16 186 HIS A N 1
ATOM 1429 C CA . HIS A 1 186 ? -8.122 -26.37 -13.644 1 87.16 186 HIS A CA 1
ATOM 1430 C C . HIS A 1 186 ? -8.541 -27.491 -12.699 1 87.16 186 HIS A C 1
ATOM 1432 O O . HIS A 1 186 ? -7.704 -28.284 -12.26 1 87.16 186 HIS A O 1
ATOM 1438 N N . ALA A 1 187 ? -9.778 -27.478 -12.153 1 85.09 187 ALA A N 1
ATOM 1439 C CA . ALA A 1 187 ? -10.376 -28.385 -11.177 1 85.09 187 ALA A CA 1
ATOM 1440 C C . ALA A 1 187 ? -10.075 -27.932 -9.751 1 85.09 187 ALA A C 1
ATOM 1442 O O . ALA A 1 187 ? -9.6 -26.814 -9.536 1 85.09 187 ALA A O 1
ATOM 1443 N N . TYR A 1 188 ? -10.45 -28.75 -8.882 1 86.07 188 TYR A N 1
ATOM 1444 C CA . TYR A 1 188 ? -10.283 -28.375 -7.482 1 86.07 188 TYR A CA 1
ATOM 1445 C C . TYR A 1 188 ? -8.852 -28.623 -7.019 1 86.07 188 TYR A C 1
ATOM 1447 O O . TYR A 1 188 ? -8.3 -29.703 -7.238 1 86.07 188 TYR A O 1
ATOM 1455 N N . ASN A 1 189 ? -8.262 -27.624 -6.478 1 89.47 189 ASN A N 1
ATOM 1456 C CA . ASN A 1 189 ? -6.945 -27.691 -5.854 1 89.47 189 ASN A CA 1
ATOM 1457 C C . ASN A 1 189 ? -7.007 -27.327 -4.373 1 89.47 189 ASN A C 1
ATOM 1459 O O . ASN A 1 189 ? -7.717 -26.397 -3.987 1 89.47 189 ASN A O 1
ATOM 1463 N N . ARG A 1 190 ? -6.273 -27.968 -3.52 1 91.26 190 ARG A N 1
ATOM 1464 C CA . ARG A 1 190 ? -6.303 -27.734 -2.08 1 91.26 190 ARG A CA 1
ATOM 1465 C C . ARG A 1 190 ? -5.81 -26.331 -1.743 1 91.26 190 ARG A C 1
ATOM 1467 O O . ARG A 1 190 ? -6.093 -25.81 -0.662 1 91.26 190 ARG A O 1
ATOM 1474 N N . ASP A 1 191 ? -5.04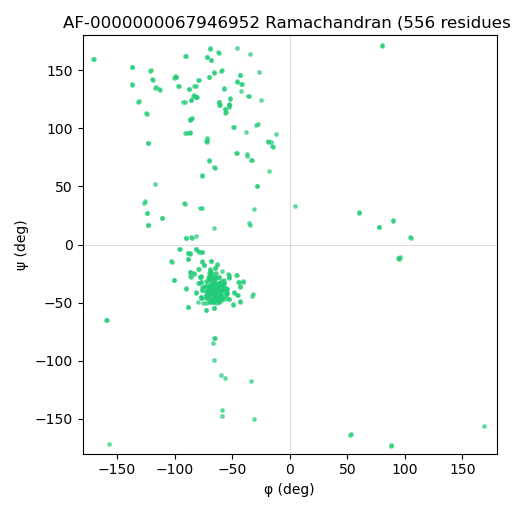9 -25.69 -2.674 1 92.55 191 ASP A N 1
ATOM 1475 C CA . ASP A 1 191 ? -4.631 -24.3 -2.524 1 92.55 191 ASP A CA 1
ATOM 1476 C C . ASP A 1 191 ? -5.828 -23.394 -2.243 1 92.55 191 ASP A C 1
ATOM 1478 O O . ASP A 1 191 ? -5.701 -22.388 -1.541 1 92.55 191 ASP A O 1
ATOM 1482 N N . LEU A 1 192 ? -6.935 -23.834 -2.74 1 91.82 192 LEU A N 1
ATOM 1483 C CA . LEU A 1 192 ? -8.124 -22.991 -2.69 1 91.82 192 LEU A CA 1
ATOM 1484 C C . LEU A 1 192 ? -8.724 -22.979 -1.288 1 91.82 192 LEU A C 1
ATOM 1486 O O . LEU A 1 192 ? -9.595 -22.16 -0.987 1 91.82 192 LEU A O 1
ATOM 1490 N N . GLN A 1 193 ? -8.254 -23.734 -0.395 1 90.99 193 GLN A N 1
ATOM 1491 C CA . GLN A 1 193 ? -8.659 -23.673 1.006 1 90.99 193 GLN A CA 1
ATOM 1492 C C . GLN A 1 193 ? -8.175 -22.384 1.663 1 90.99 193 GLN A C 1
ATOM 1494 O O . GLN A 1 193 ? -8.646 -22.016 2.741 1 90.99 193 GLN A O 1
ATOM 1499 N N . GLU A 1 194 ? -7.246 -21.706 0.981 1 93.28 194 GLU A N 1
ATOM 1500 C CA . GLU A 1 194 ? -6.689 -20.466 1.515 1 93.28 194 GLU A CA 1
ATOM 1501 C C . GLU A 1 194 ? -7.566 -19.269 1.159 1 93.28 194 GLU A C 1
ATOM 1503 O O . GLU A 1 194 ? -7.214 -18.125 1.455 1 93.28 194 GLU A O 1
ATOM 1508 N N . ASP A 1 195 ? -8.672 -19.486 0.577 1 92.82 195 ASP A N 1
ATOM 1509 C CA . ASP A 1 195 ? -9.503 -18.374 0.125 1 92.82 195 ASP A CA 1
ATOM 1510 C C . ASP A 1 195 ? -10.364 -17.833 1.265 1 92.82 195 ASP A C 1
ATOM 1512 O O . ASP A 1 195 ? -10.693 -16.645 1.29 1 92.82 195 ASP A O 1
ATOM 1516 N N . GLU A 1 196 ? -10.694 -18.566 2.297 1 92.13 196 GLU A N 1
ATOM 1517 C CA . GLU A 1 196 ? -11.659 -18.19 3.326 1 92.13 196 GLU A CA 1
ATOM 1518 C C . GLU A 1 196 ? -11.098 -17.103 4.238 1 92.13 196 GLU A C 1
ATOM 1520 O O . GLU A 1 196 ? -11.773 -16.11 4.518 1 92.13 196 GLU A O 1
ATOM 1525 N N . GLU A 1 197 ? -9.895 -17.257 4.671 1 93.29 197 GLU A N 1
ATOM 1526 C CA . GLU A 1 197 ? -9.342 -16.367 5.687 1 93.29 197 GLU A CA 1
ATOM 1527 C C . GLU A 1 197 ? -9.298 -14.924 5.192 1 93.29 197 GLU A C 1
ATOM 1529 O O . GLU A 1 197 ? -9.829 -14.022 5.844 1 93.29 197 GLU A O 1
ATOM 1534 N N . PRO A 1 198 ? -8.726 -14.688 3.937 1 95.24 198 PRO A N 1
ATOM 1535 C CA . PRO A 1 198 ? -8.712 -13.294 3.485 1 95.24 198 PRO A CA 1
ATOM 1536 C C . PRO A 1 198 ? -10.114 -12.737 3.248 1 95.24 198 PRO A C 1
ATOM 1538 O O . PRO A 1 198 ? -10.356 -11.548 3.473 1 95.24 198 PRO A O 1
ATOM 1541 N N . VAL A 1 199 ? -11 -13.538 2.845 1 92.99 199 VAL A N 1
ATOM 1542 C CA . VAL A 1 199 ? -12.353 -13.077 2.55 1 92.99 199 VAL A CA 1
ATOM 1543 C C . VAL A 1 199 ? -13.061 -12.689 3.846 1 92.99 199 VAL A C 1
ATOM 1545 O O . VAL A 1 199 ? -13.567 -11.572 3.974 1 92.99 199 VAL A O 1
ATOM 1548 N N . PHE A 1 200 ? -13.017 -13.547 4.861 1 92.34 200 PHE A N 1
ATOM 1549 C CA . PHE A 1 200 ? -13.701 -13.263 6.116 1 92.34 200 PHE A CA 1
ATOM 1550 C C . PHE A 1 200 ? -13.026 -12.111 6.852 1 92.34 200 PHE A C 1
ATOM 1552 O O . PHE A 1 200 ? -13.698 -11.277 7.461 1 92.34 200 PHE A O 1
ATOM 1559 N N . ASP A 1 201 ? -11.804 -12.125 6.783 1 94.01 201 ASP A N 1
ATOM 1560 C CA . ASP A 1 201 ? -11.07 -11.033 7.417 1 94.01 201 ASP A CA 1
ATOM 1561 C C . ASP A 1 201 ? -11.431 -9.69 6.787 1 94.01 201 ASP A C 1
ATOM 1563 O O . ASP A 1 201 ? -11.625 -8.699 7.493 1 94.01 201 ASP A O 1
ATOM 1567 N N . SER A 1 202 ? -11.478 -9.682 5.42 1 94.33 202 SER A N 1
ATOM 1568 C CA . SER A 1 202 ? -11.806 -8.443 4.723 1 94.33 202 SER A CA 1
ATOM 1569 C C . SER A 1 202 ? -13.207 -7.96 5.084 1 94.33 202 SER A C 1
ATOM 1571 O O . SER A 1 202 ? -13.437 -6.758 5.229 1 94.33 202 SER A O 1
ATOM 1573 N N . VAL A 1 203 ? -14.133 -8.823 5.287 1 90.8 203 VAL A N 1
ATOM 1574 C CA . VAL A 1 203 ? -15.5 -8.465 5.649 1 90.8 203 VAL A CA 1
ATOM 1575 C C . VAL A 1 203 ? -15.521 -7.845 7.044 1 90.8 203 VAL A C 1
ATOM 1577 O O . VAL A 1 203 ? -16.07 -6.758 7.239 1 90.8 203 VAL A O 1
ATOM 1580 N N . ARG A 1 204 ? -14.879 -8.536 7.965 1 90.98 204 ARG A N 1
ATOM 1581 C CA . ARG A 1 204 ? -14.832 -8.027 9.332 1 90.98 204 ARG A CA 1
ATOM 1582 C C . ARG A 1 204 ? -14.152 -6.663 9.386 1 90.98 204 ARG A C 1
ATOM 1584 O O . ARG A 1 204 ? -14.638 -5.747 10.053 1 90.98 204 ARG A O 1
ATOM 1591 N N . ALA A 1 205 ? -13.102 -6.573 8.623 1 93.72 205 ALA A N 1
ATOM 1592 C CA . ALA A 1 205 ? -12.334 -5.33 8.622 1 93.72 205 ALA A CA 1
ATOM 1593 C C . ALA A 1 205 ? -13.15 -4.182 8.036 1 93.72 205 ALA A C 1
ATOM 1595 O O . ALA A 1 205 ? -13.226 -3.101 8.626 1 93.72 205 ALA A O 1
ATOM 1596 N N . ILE A 1 206 ? -13.771 -4.414 6.873 1 91.48 206 ILE A N 1
ATOM 1597 C CA . ILE A 1 206 ? -14.514 -3.358 6.194 1 91.48 206 ILE A CA 1
ATOM 1598 C C . ILE A 1 206 ? -15.7 -2.926 7.054 1 91.48 206 ILE A C 1
ATOM 1600 O O . ILE A 1 206 ? -15.943 -1.731 7.231 1 91.48 206 ILE A O 1
ATOM 1604 N N . LEU A 1 207 ? -16.404 -3.872 7.613 1 87.91 207 LEU A N 1
ATOM 1605 C CA . LEU A 1 207 ? -17.539 -3.537 8.466 1 87.91 207 LEU A CA 1
ATOM 1606 C C . LEU A 1 207 ? -17.086 -2.745 9.687 1 87.91 207 LEU A C 1
ATOM 1608 O O . LEU A 1 207 ? -17.711 -1.747 10.052 1 87.91 207 LEU A O 1
ATOM 1612 N N . GLY A 1 208 ? -16.014 -3.206 10.286 1 88.6 208 GLY A N 1
ATOM 1613 C CA . GLY A 1 208 ? -15.459 -2.471 11.411 1 88.6 208 GLY A CA 1
ATOM 1614 C C . GLY A 1 208 ? -15.02 -1.065 11.047 1 88.6 208 GLY A C 1
ATOM 1615 O O . GLY A 1 208 ? -15.283 -0.116 11.788 1 88.6 208 GLY A O 1
ATOM 1616 N N . MET A 1 209 ? -14.376 -0.882 9.912 1 90.32 209 MET A N 1
ATOM 1617 C CA . MET A 1 209 ? -13.912 0.42 9.442 1 90.32 209 MET A CA 1
ATOM 1618 C C . MET A 1 209 ? -15.089 1.353 9.176 1 90.32 209 MET A C 1
ATOM 1620 O O . MET A 1 209 ? -15.031 2.54 9.502 1 90.32 209 MET A O 1
ATOM 1624 N N . LEU A 1 210 ? -16.121 0.81 8.556 1 86.6 210 LEU A N 1
ATOM 1625 C CA . LEU A 1 210 ? -17.306 1.613 8.279 1 86.6 210 LEU A CA 1
ATOM 1626 C C . LEU A 1 210 ? -17.977 2.057 9.575 1 86.6 210 LEU A C 1
ATOM 1628 O O . LEU A 1 210 ? -18.356 3.223 9.715 1 86.6 210 LEU A O 1
ATOM 1632 N N . GLU A 1 211 ? -18.075 1.116 10.491 1 83.86 211 GLU A N 1
ATOM 1633 C CA . GLU A 1 211 ? -18.707 1.422 11.771 1 83.86 211 GLU A CA 1
ATOM 1634 C C . GLU A 1 211 ? -17.929 2.494 12.528 1 83.86 211 GLU A C 1
ATOM 1636 O O . GLU A 1 211 ? -18.509 3.478 12.992 1 83.86 211 GLU A O 1
ATOM 1641 N N . VAL A 1 212 ? -16.687 2.317 12.615 1 85.9 212 VAL A N 1
ATOM 1642 C CA . VAL A 1 212 ? -15.821 3.233 13.35 1 85.9 212 VAL A CA 1
ATOM 1643 C C . VAL A 1 212 ? -15.822 4.602 12.672 1 85.9 212 VAL A C 1
ATOM 1645 O O . VAL A 1 212 ? -15.855 5.635 13.346 1 85.9 212 VAL A O 1
ATOM 1648 N N . SER A 1 213 ? -15.758 4.629 11.341 1 84.85 213 SER A N 1
ATOM 1649 C CA . SER A 1 213 ? -15.768 5.887 10.601 1 84.85 213 SER A CA 1
ATOM 1650 C C . SER A 1 213 ? -17.079 6.638 10.806 1 84.85 213 SER A C 1
ATOM 1652 O O . SER A 1 213 ? -17.081 7.86 10.97 1 84.85 213 SER A O 1
ATOM 1654 N N . ALA A 1 214 ? -18.171 5.906 10.786 1 81.13 214 ALA A N 1
ATOM 1655 C CA . ALA A 1 214 ? -19.476 6.519 11.018 1 81.13 214 ALA A CA 1
ATOM 1656 C C . ALA A 1 214 ? -19.567 7.097 12.428 1 81.13 214 ALA A C 1
ATOM 1658 O O . ALA A 1 214 ? -20.002 8.236 12.612 1 81.13 214 ALA A O 1
ATOM 1659 N N . GLU A 1 215 ? -19.148 6.301 13.399 1 79.99 215 GLU A N 1
ATOM 1660 C CA . GLU A 1 215 ? -19.18 6.754 14.787 1 79.99 215 GLU A CA 1
ATOM 1661 C C . GLU A 1 215 ? -18.317 7.997 14.982 1 79.99 215 GLU A C 1
ATOM 1663 O O . GLU A 1 215 ? -18.718 8.936 15.672 1 79.99 215 GLU A O 1
ATOM 1668 N N . PHE A 1 216 ? -17.198 8.037 14.434 1 83.91 216 PHE A N 1
ATOM 1669 C CA . PHE A 1 216 ? -16.296 9.178 14.539 1 83.91 216 PHE A CA 1
ATOM 1670 C C . PHE A 1 216 ? -16.929 10.425 13.935 1 83.91 216 PHE A C 1
ATOM 1672 O O . PHE A 1 216 ? -16.917 11.494 14.55 1 83.91 216 PHE A O 1
ATOM 1679 N N . ALA A 1 217 ? -17.441 10.238 12.737 1 79.1 217 ALA A N 1
ATOM 1680 C CA . ALA A 1 217 ? -18.038 11.361 12.019 1 79.1 217 ALA A CA 1
ATOM 1681 C C . ALA A 1 217 ? -19.161 11.998 12.834 1 79.1 217 ALA A C 1
ATOM 1683 O O . ALA A 1 217 ? -19.357 13.214 12.787 1 79.1 217 ALA A O 1
ATOM 1684 N N . MET A 1 218 ? -19.85 11.227 13.642 1 77.89 218 MET A N 1
ATOM 1685 C CA . MET A 1 218 ? -21.003 11.711 14.396 1 77.89 218 MET A CA 1
ATOM 1686 C C . MET A 1 218 ? -20.567 12.322 15.723 1 77.89 218 MET A C 1
ATOM 1688 O O . MET A 1 218 ? -21.368 12.956 16.412 1 77.89 218 MET A O 1
ATOM 1692 N N . ASN A 1 219 ? -19.306 12.173 16.062 1 79.98 219 ASN A N 1
ATOM 1693 C CA . ASN A 1 219 ? -18.856 12.597 17.384 1 79.98 219 ASN A CA 1
ATOM 1694 C C . ASN A 1 219 ? -17.681 13.566 17.292 1 79.98 219 ASN A C 1
ATOM 1696 O O . ASN A 1 219 ? -16.728 13.467 18.067 1 79.98 219 ASN A O 1
ATOM 1700 N N . ILE A 1 220 ? -17.725 14.431 16.277 1 80.92 220 ILE A N 1
ATOM 1701 C CA . ILE A 1 220 ? -16.725 15.483 16.134 1 80.92 220 ILE A CA 1
ATOM 1702 C C . ILE A 1 220 ? -17.409 16.848 16.124 1 80.92 220 ILE A C 1
ATOM 1704 O O . ILE A 1 220 ? -18.594 16.953 15.8 1 80.92 220 ILE A O 1
ATOM 1708 N N . THR A 1 221 ? -16.713 17.839 16.612 1 80.54 221 THR A N 1
ATOM 1709 C CA . THR A 1 221 ? -17.135 19.232 16.52 1 80.54 221 THR A CA 1
ATOM 1710 C C . THR A 1 221 ? -16.202 20.02 15.605 1 80.54 221 THR A C 1
ATOM 1712 O O . THR A 1 221 ? -14.98 19.89 15.694 1 80.54 221 THR A O 1
ATOM 1715 N N . PHE A 1 222 ? -16.79 20.763 14.747 1 78.09 222 PHE A N 1
ATOM 1716 C CA . PHE A 1 222 ? -16.003 21.589 13.839 1 78.09 222 PHE A CA 1
ATOM 1717 C C . PHE A 1 222 ? -15.689 22.94 14.47 1 78.09 222 PHE A C 1
ATOM 1719 O O . PHE A 1 222 ? -16.544 23.539 15.124 1 78.09 222 PHE A O 1
ATOM 1726 N N . ASN A 1 223 ? -14.47 23.288 14.348 1 79.99 223 ASN A N 1
ATOM 1727 C CA . ASN A 1 223 ? -14.052 24.615 14.788 1 79.99 223 ASN A CA 1
ATOM 1728 C C . ASN A 1 223 ? -14.249 25.658 13.692 1 79.99 223 ASN A C 1
ATOM 1730 O O . ASN A 1 223 ? -13.333 25.924 12.911 1 79.99 223 ASN A O 1
ATOM 1734 N N . ARG A 1 224 ? -15.32 26.322 13.765 1 74.62 224 ARG A N 1
ATOM 1735 C CA . ARG A 1 224 ? -15.718 27.248 12.709 1 74.62 224 ARG A CA 1
ATOM 1736 C C . ARG A 1 224 ? -14.723 28.396 12.584 1 74.62 224 ARG A C 1
ATOM 1738 O O . ARG A 1 224 ? -14.348 28.782 11.475 1 74.62 224 ARG A O 1
ATOM 1745 N N . GLU A 1 225 ? -14.346 28.94 13.695 1 81.16 225 GLU A N 1
ATOM 1746 C CA . GLU A 1 225 ? -13.429 30.076 13.692 1 81.16 225 GLU A CA 1
ATOM 1747 C C . GLU A 1 225 ? -12.101 29.711 13.033 1 81.16 225 GLU A C 1
ATOM 1749 O O . GLU A 1 225 ? -11.585 30.465 12.206 1 81.16 225 GLU A O 1
ATOM 1754 N N . ARG A 1 226 ? -11.617 28.534 13.416 1 78.07 226 ARG A N 1
ATOM 1755 C CA . ARG A 1 226 ? -10.347 28.077 12.862 1 78.07 226 ARG A CA 1
ATOM 1756 C C . ARG A 1 226 ? -10.457 27.844 11.359 1 78.07 226 ARG A C 1
ATOM 1758 O O . ARG A 1 226 ? -9.536 28.168 10.607 1 78.07 226 ARG A O 1
ATOM 1765 N N . ILE A 1 227 ? -11.555 27.252 11.004 1 74.59 227 ILE A N 1
ATOM 1766 C CA . ILE A 1 227 ? -11.769 26.953 9.592 1 74.59 227 ILE A CA 1
ATOM 1767 C C . ILE A 1 227 ? -11.893 28.255 8.803 1 74.59 227 ILE A C 1
ATOM 1769 O O . ILE A 1 227 ? -11.291 28.4 7.736 1 74.59 227 ILE A O 1
ATOM 1773 N N . GLN A 1 228 ? -12.582 29.182 9.357 1 72.23 228 GLN A N 1
ATOM 1774 C CA . GLN A 1 228 ? -12.766 30.468 8.692 1 72.23 228 GLN A CA 1
ATOM 1775 C C . GLN A 1 228 ? -11.438 31.203 8.537 1 72.23 228 GLN A C 1
ATOM 1777 O O . GLN A 1 228 ? -11.177 31.813 7.498 1 72.23 228 GLN A O 1
ATOM 1782 N N . LYS A 1 229 ? -10.621 31.13 9.529 1 75.26 229 LYS A N 1
ATOM 1783 C CA . LYS A 1 229 ? -9.34 31.831 9.532 1 75.26 229 LYS A CA 1
ATOM 1784 C C . LYS A 1 229 ? -8.377 31.22 8.518 1 75.26 229 LYS A C 1
ATOM 1786 O O . LYS A 1 229 ? -7.433 31.878 8.076 1 75.26 229 LYS A O 1
ATOM 1791 N N . SER A 1 230 ? -8.557 29.955 8.321 1 70.84 230 SER A N 1
ATOM 1792 C CA . SER A 1 230 ? -7.659 29.261 7.404 1 70.84 230 SER A CA 1
ATOM 1793 C C . SER A 1 230 ? -7.999 29.578 5.952 1 70.84 230 SER A C 1
ATOM 1795 O O . SER A 1 230 ? -7.206 29.301 5.049 1 70.84 230 SER A O 1
ATOM 1797 N N . LEU A 1 231 ? -9.097 30.111 5.749 1 64.43 231 LEU A N 1
ATOM 1798 C CA . LEU A 1 231 ? -9.514 30.459 4.395 1 64.43 231 LEU A CA 1
ATOM 1799 C C . LEU A 1 231 ? -8.931 31.805 3.977 1 64.43 231 LEU A C 1
ATOM 1801 O O . LEU A 1 231 ? -8.677 32.666 4.822 1 64.43 231 LEU A O 1
ATOM 1805 N N . PRO A 1 232 ? -8.43 31.849 2.714 1 54.83 232 PRO A N 1
ATOM 1806 C CA . PRO A 1 232 ? -7.861 33.121 2.262 1 54.83 232 PRO A CA 1
ATOM 1807 C C . PRO A 1 232 ? -8.743 34.318 2.606 1 54.83 232 PRO A C 1
ATOM 1809 O O . PRO A 1 232 ? -9.971 34.198 2.631 1 54.83 232 PRO A O 1
ATOM 1812 N N . ALA A 1 233 ? -7.99 35.373 3.013 1 52.35 233 ALA A N 1
ATOM 1813 C CA . ALA A 1 233 ? -8.683 36.631 3.28 1 52.35 233 ALA A CA 1
ATOM 1814 C C . ALA A 1 233 ? -9.568 37.031 2.103 1 52.35 233 ALA A C 1
ATOM 1816 O O . ALA A 1 233 ? -9.14 36.968 0.948 1 52.35 233 ALA A O 1
ATOM 1817 N N . GLY A 1 234 ? -10.856 37.272 2.405 1 49.64 234 GLY A N 1
ATOM 1818 C CA . GLY A 1 234 ? -11.779 37.7 1.366 1 49.64 234 GLY A CA 1
ATOM 1819 C C . GLY A 1 234 ? -12.541 36.55 0.733 1 49.64 234 GLY A C 1
ATOM 1820 O O . GLY A 1 234 ? -13.276 36.744 -0.237 1 49.64 234 GLY A O 1
ATOM 1821 N N . PHE A 1 235 ? -12.002 35.42 1.105 1 50.43 235 PHE A N 1
ATOM 1822 C CA . PHE A 1 235 ? -12.752 34.307 0.536 1 50.43 235 PHE A CA 1
ATOM 1823 C C . PHE A 1 235 ? -14.246 34.478 0.783 1 50.43 235 PHE A C 1
ATOM 1825 O O . PHE A 1 235 ? -14.69 34.515 1.932 1 50.43 235 PHE A O 1
ATOM 1832 N N . PRO A 1 236 ? -14.957 34.929 -0.236 1 47.7 236 PRO A N 1
ATOM 1833 C CA . PRO A 1 236 ? -16.409 35.035 -0.077 1 47.7 236 PRO A CA 1
ATOM 1834 C C . PRO A 1 236 ? -17.057 33.71 0.319 1 47.7 236 PRO A C 1
ATOM 1836 O O . PRO A 1 236 ? -16.777 32.675 -0.291 1 47.7 236 PRO A O 1
ATOM 1839 N N . GLY A 1 237 ? -17.678 33.637 1.534 1 49.49 237 GLY A N 1
ATOM 1840 C CA . GLY A 1 237 ? -18.465 32.473 1.908 1 49.49 237 GLY A CA 1
ATOM 1841 C C . GLY A 1 237 ? -17.764 31.576 2.91 1 49.49 237 GLY A C 1
ATOM 1842 O O . GLY A 1 237 ? -18.122 30.406 3.061 1 49.49 237 GLY A O 1
ATOM 1843 N N . ALA A 1 238 ? -16.573 32.112 3.367 1 55.56 238 ALA A N 1
ATOM 1844 C CA . ALA A 1 238 ? -15.865 31.354 4.395 1 55.56 238 ALA A CA 1
ATOM 1845 C C . ALA A 1 238 ? -16.822 30.881 5.485 1 55.56 238 ALA A C 1
ATOM 1847 O O . ALA A 1 238 ? -16.76 29.728 5.917 1 55.56 238 ALA A O 1
ATOM 1848 N N . THR A 1 239 ? -17.633 31.761 5.848 1 55.64 239 THR A N 1
ATOM 1849 C CA . THR A 1 239 ? -18.62 31.419 6.866 1 55.64 239 THR A CA 1
ATOM 1850 C C . THR A 1 239 ? -19.57 30.338 6.358 1 55.64 239 THR A C 1
ATOM 1852 O O . THR A 1 239 ? -19.88 29.388 7.079 1 55.64 239 THR A O 1
ATOM 1855 N N . THR A 1 240 ? -19.902 30.518 5.109 1 54.68 240 THR A N 1
ATOM 1856 C CA . THR A 1 240 ? -20.83 29.557 4.523 1 54.68 240 THR A CA 1
ATOM 1857 C C . THR A 1 240 ? -20.187 28.176 4.424 1 54.68 240 THR A C 1
ATOM 1859 O O . THR A 1 240 ? -20.838 27.162 4.685 1 54.68 240 THR A O 1
ATOM 1862 N N . LEU A 1 241 ? -18.95 28.238 4.162 1 56.75 241 LEU A N 1
ATOM 1863 C CA . LEU A 1 241 ? -18.239 26.969 4.053 1 56.75 241 LEU A CA 1
ATOM 1864 C C . LEU A 1 241 ? -18.106 26.301 5.417 1 56.75 241 LEU A C 1
ATOM 1866 O O . LEU A 1 241 ? -18.344 25.099 5.551 1 56.75 241 LEU A O 1
ATOM 1870 N N . ALA A 1 242 ? -17.796 27.089 6.291 1 58.2 242 ALA A N 1
ATOM 1871 C CA . ALA A 1 242 ? -17.671 26.548 7.642 1 58.2 242 ALA A CA 1
ATOM 1872 C C . ALA A 1 242 ? -19.005 25.998 8.139 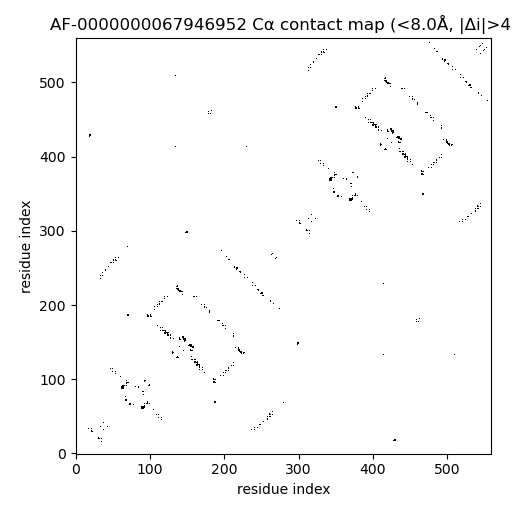1 58.2 242 ALA A C 1
ATOM 1874 O O . ALA A 1 242 ? -19.057 24.913 8.723 1 58.2 242 ALA A O 1
ATOM 1875 N N . ASP A 1 243 ? -20.067 26.722 7.83 1 58.26 243 ASP A N 1
ATOM 1876 C CA . ASP A 1 243 ? -21.403 26.292 8.23 1 58.26 243 ASP A CA 1
ATOM 1877 C C . ASP A 1 243 ? -21.801 25.002 7.516 1 58.26 243 ASP A C 1
ATOM 1879 O O . ASP A 1 243 ? -22.426 24.123 8.113 1 58.26 243 ASP A O 1
ATOM 1883 N N . TYR A 1 244 ? -21.345 25.045 6.418 1 55.77 244 TYR A N 1
ATOM 1884 C CA . TYR A 1 244 ? -21.677 23.874 5.614 1 55.77 244 TYR A CA 1
ATOM 1885 C C . TYR A 1 244 ? -20.963 22.633 6.136 1 55.77 244 TYR A C 1
ATOM 1887 O O . TYR A 1 244 ? -21.562 21.561 6.239 1 55.77 244 TYR A O 1
ATOM 1895 N N . LEU A 1 245 ? -19.744 22.787 6.4 1 58.87 245 LEU A N 1
ATOM 1896 C CA . LEU A 1 245 ? -18.98 21.66 6.924 1 58.87 245 LEU A CA 1
ATOM 1897 C C . LEU A 1 245 ? -19.587 21.151 8.227 1 58.87 245 LEU A C 1
ATOM 1899 O O . LEU A 1 245 ? -19.676 19.94 8.443 1 58.87 245 LEU A O 1
ATOM 1903 N N . VAL A 1 246 ? -20.041 22.093 8.984 1 56.43 246 VAL A N 1
ATOM 1904 C CA . VAL A 1 246 ? -20.61 21.761 10.286 1 56.43 246 VAL A CA 1
ATOM 1905 C C . VAL A 1 246 ? -21.959 21.07 10.1 1 56.43 246 VAL A C 1
ATOM 1907 O O . VAL A 1 246 ? -22.249 20.072 10.764 1 56.43 246 VAL A O 1
ATOM 1910 N N . LYS A 1 247 ? -22.765 21.558 9.231 1 55.43 247 LYS A N 1
ATOM 1911 C CA . LYS A 1 247 ? -24.124 21.054 9.06 1 55.43 247 LYS A CA 1
ATOM 1912 C C . LYS A 1 247 ? -24.13 19.739 8.285 1 55.43 247 LYS A C 1
ATOM 1914 O O . LYS A 1 247 ? -24.871 18.815 8.624 1 55.43 247 LYS A O 1
ATOM 1919 N N . LYS A 1 248 ? -23.432 19.722 7.304 1 51.11 248 LYS A N 1
ATOM 1920 C CA . LYS A 1 248 ? -23.564 18.589 6.393 1 51.11 248 LYS A CA 1
ATOM 1921 C C . LYS A 1 248 ? -22.767 17.387 6.892 1 51.11 248 LYS A C 1
ATOM 1923 O O . LYS A 1 248 ? -23.178 16.24 6.702 1 51.11 248 LYS A O 1
ATOM 1928 N N . VAL A 1 249 ? -21.635 17.674 7.374 1 52.38 249 VAL A N 1
ATOM 1929 C CA . VAL A 1 249 ? -20.954 16.499 7.908 1 52.38 249 VAL A CA 1
ATOM 1930 C C . VAL A 1 249 ? -21.834 15.824 8.957 1 52.38 249 VAL A C 1
ATOM 1932 O O . VAL A 1 249 ? -21.863 14.595 9.054 1 52.38 249 VAL A O 1
ATOM 1935 N N . LYS A 1 250 ? -22.506 16.711 9.707 1 46.23 250 LYS A N 1
ATOM 1936 C CA . LYS A 1 250 ? -23.455 16.129 10.651 1 46.23 250 LYS A CA 1
ATOM 1937 C C . LYS A 1 250 ? -24.559 15.367 9.922 1 46.23 250 LYS A C 1
ATOM 1939 O O . LYS A 1 250 ? -25.136 14.425 10.468 1 46.23 250 LYS A O 1
ATOM 1944 N N . VAL A 1 251 ? -24.892 15.915 8.795 1 44.87 251 VAL A N 1
ATOM 1945 C CA . VAL A 1 251 ? -25.902 15.178 8.043 1 44.87 251 VAL A CA 1
ATOM 1946 C C . VAL A 1 251 ? -25.286 13.909 7.457 1 44.87 251 VAL A C 1
ATOM 1948 O O . VAL A 1 251 ? -24.278 13.97 6.75 1 44.87 251 VAL A O 1
ATOM 1951 N N . GLY A 1 252 ? -25.288 12.82 8.104 1 45.93 252 GLY A N 1
ATOM 1952 C CA . GLY A 1 252 ? -24.797 11.451 8.084 1 45.93 252 GLY A CA 1
ATOM 1953 C C . GLY A 1 252 ? -24.606 10.907 6.681 1 45.93 252 GLY A C 1
ATOM 1954 O O . GLY A 1 252 ? -25.481 11.057 5.826 1 45.93 252 GLY A O 1
ATOM 1955 N N . LEU A 1 253 ? -23.292 10.812 6.089 1 46.73 253 LEU A N 1
ATOM 1956 C CA . LEU A 1 253 ? -23.063 9.732 5.136 1 46.73 253 LEU A CA 1
ATOM 1957 C C . LEU A 1 253 ? -24.114 8.638 5.292 1 46.73 253 LEU A C 1
ATOM 1959 O O . LEU A 1 253 ? -24.454 8.253 6.413 1 46.73 253 LEU A O 1
ATOM 1963 N N . ARG A 1 254 ? -25.137 8.736 4.669 1 49.06 254 ARG A N 1
ATOM 1964 C CA . ARG A 1 254 ? -26.08 7.629 4.782 1 49.06 254 ARG A CA 1
ATOM 1965 C C . ARG A 1 254 ? -25.356 6.32 5.075 1 49.06 254 ARG A C 1
ATOM 1967 O O . ARG A 1 254 ? -25.322 5.421 4.231 1 49.06 254 ARG A O 1
ATOM 1974 N N . TRP A 1 255 ? -24.502 6.46 6.107 1 51.28 255 TRP A N 1
ATOM 1975 C CA . TRP A 1 255 ? -23.733 5.314 6.579 1 51.28 255 TRP A CA 1
ATOM 1976 C C . TRP A 1 255 ? -24.619 4.081 6.713 1 51.28 255 TRP A C 1
ATOM 1978 O O . TRP A 1 255 ? -24.158 2.953 6.521 1 51.28 255 TRP A O 1
ATOM 1988 N N . SER A 1 256 ? -25.928 4.407 6.927 1 51.33 256 SER A N 1
ATOM 1989 C CA . SER A 1 256 ? -26.851 3.283 7.054 1 51.33 256 SER A CA 1
ATOM 1990 C C . SER A 1 256 ? -26.943 2.493 5.753 1 51.33 256 SER A C 1
ATOM 1992 O O . SER A 1 256 ? -26.917 1.26 5.767 1 51.33 256 SER A O 1
ATOM 1994 N N . HIS A 1 257 ? -27.035 3.232 4.739 1 51.52 257 HIS A N 1
ATOM 1995 C CA . HIS A 1 257 ? -27.124 2.552 3.452 1 51.52 257 HIS A CA 1
ATOM 1996 C C . HIS A 1 257 ? -25.827 1.821 3.123 1 51.52 257 HIS A C 1
ATOM 1998 O O . HIS A 1 257 ? -25.853 0.673 2.674 1 51.52 257 HIS A O 1
ATOM 2004 N N . VAL A 1 258 ? -24.781 2.426 3.431 1 51.28 258 VAL A N 1
ATOM 2005 C CA . VAL A 1 258 ? -23.475 1.829 3.169 1 51.28 258 VAL A CA 1
ATOM 2006 C C . VAL A 1 258 ? -23.284 0.596 4.048 1 51.28 258 VAL A C 1
ATOM 2008 O O . VAL A 1 258 ? -22.847 -0.453 3.57 1 51.28 258 VAL A O 1
ATOM 2011 N N . LYS A 1 259 ? -23.675 0.711 5.236 1 53.62 259 LYS A N 1
ATOM 2012 C CA . LYS A 1 259 ? -23.591 -0.422 6.154 1 53.62 259 LYS A CA 1
ATOM 2013 C C . LYS A 1 259 ? -24.511 -1.556 5.711 1 53.62 259 LYS A C 1
ATOM 2015 O O . LYS A 1 259 ? -24.148 -2.731 5.809 1 53.62 259 LYS A O 1
ATOM 2020 N N . ASP A 1 260 ? -25.631 -1.083 5.242 1 55.56 260 ASP A N 1
ATOM 2021 C CA . ASP A 1 260 ? -26.586 -2.089 4.787 1 55.56 260 ASP A CA 1
ATOM 2022 C C . ASP A 1 260 ? -26.047 -2.852 3.58 1 55.56 260 ASP A C 1
ATOM 2024 O O . ASP A 1 260 ? -26.194 -4.073 3.494 1 55.56 260 ASP A O 1
ATOM 2028 N N . VAL A 1 261 ? -25.473 -2.147 2.709 1 52.6 261 VAL A N 1
ATOM 2029 C CA . VAL A 1 261 ? -24.933 -2.789 1.515 1 52.6 261 VAL A CA 1
ATOM 2030 C C . VAL A 1 261 ? -23.747 -3.674 1.895 1 52.6 261 VAL A C 1
ATOM 2032 O O . VAL A 1 261 ? -23.679 -4.837 1.492 1 52.6 261 VAL A O 1
ATOM 2035 N N . PHE A 1 262 ? -22.88 -3.126 2.687 1 53.82 262 PHE A N 1
ATOM 2036 C CA . PHE A 1 262 ? -21.71 -3.89 3.103 1 53.82 262 PHE A CA 1
ATOM 2037 C C . PHE A 1 262 ? -22.1 -4.983 4.09 1 53.82 262 PHE A C 1
ATOM 2039 O O . PHE A 1 262 ? -21.535 -6.079 4.067 1 53.82 262 PHE A O 1
ATOM 2046 N N . GLY A 1 263 ? -22.955 -4.586 5.037 1 49.48 263 GLY A N 1
ATOM 2047 C CA . GLY A 1 263 ? -23.468 -5.573 5.974 1 49.48 263 GLY A CA 1
ATOM 2048 C C . GLY A 1 263 ? -24.308 -6.647 5.31 1 49.48 263 GLY A C 1
ATOM 2049 O O . GLY A 1 263 ? -24.309 -7.8 5.745 1 49.48 263 GLY A O 1
ATOM 2050 N N . GLY A 1 264 ? -25.107 -6.249 4.447 1 44.84 264 GLY A N 1
ATOM 2051 C CA . GLY A 1 264 ? -25.918 -7.207 3.713 1 44.84 264 GLY A CA 1
ATOM 2052 C C . GLY A 1 264 ? -25.094 -8.199 2.914 1 44.84 264 GLY A C 1
ATOM 2053 O O . GLY A 1 264 ? -25.537 -9.321 2.662 1 44.84 264 GLY A O 1
ATOM 2054 N N . LEU A 1 265 ? -24.081 -7.667 2.235 1 40.82 265 LEU A N 1
ATOM 2055 C CA . LEU A 1 265 ? -23.166 -8.585 1.567 1 40.82 265 LEU A CA 1
ATOM 2056 C C . LEU A 1 265 ? -22.502 -9.519 2.573 1 40.82 265 LEU A C 1
ATOM 2058 O O . LEU A 1 265 ? -21.828 -10.477 2.186 1 40.82 265 LEU A O 1
ATOM 2062 N N . LYS A 1 266 ? -22.285 -9.049 3.831 1 36.69 266 LYS A N 1
ATOM 2063 C CA . LYS A 1 266 ? -21.719 -9.949 4.833 1 36.69 266 LYS A CA 1
ATOM 2064 C C . LYS A 1 266 ? -22.195 -11.382 4.616 1 36.69 266 LYS A C 1
ATOM 2066 O O . LYS A 1 266 ? -21.425 -12.237 4.174 1 36.69 266 LYS A O 1
ATOM 2071 N N . MET A 1 267 ? -22.956 -11.782 5.784 1 33.61 267 MET A N 1
ATOM 2072 C CA . MET A 1 267 ? -23.176 -13.153 6.238 1 33.61 267 MET A CA 1
ATOM 2073 C C . MET A 1 267 ? -23.989 -13.94 5.217 1 33.61 267 MET A C 1
ATOM 2075 O O . MET A 1 267 ? -23.738 -15.127 4.998 1 33.61 267 MET A O 1
ATOM 2079 N N . ASN A 1 268 ? -25.028 -13.367 4.853 1 33.9 268 ASN A N 1
ATOM 2080 C CA . ASN A 1 268 ? -25.961 -14.345 4.304 1 33.9 268 ASN A CA 1
ATOM 2081 C C . ASN A 1 268 ? -25.506 -14.849 2.938 1 33.9 268 ASN A C 1
ATOM 2083 O O . ASN A 1 268 ? -25.603 -16.043 2.648 1 33.9 268 ASN A O 1
ATOM 2087 N N . GLY A 1 269 ? -25.22 -13.951 2.157 1 35.02 269 GLY A N 1
ATOM 2088 C CA . GLY A 1 269 ? -24.988 -14.446 0.81 1 35.02 269 GLY A CA 1
ATOM 2089 C C . GLY A 1 269 ? -23.611 -15.055 0.626 1 35.02 269 GLY A C 1
ATOM 2090 O O . GLY A 1 269 ? -23.478 -16.144 0.063 1 35.02 269 GLY A O 1
ATOM 2091 N N . TYR A 1 270 ? -22.665 -14.275 1.079 1 35.24 270 TYR A N 1
ATOM 2092 C CA . TYR A 1 270 ? -21.329 -14.81 0.836 1 35.24 270 TYR A CA 1
ATOM 2093 C C . TYR A 1 270 ? -21.049 -16.007 1.736 1 35.24 270 TYR A C 1
ATOM 2095 O O . TYR A 1 270 ? -20.423 -16.98 1.308 1 35.24 270 TYR A O 1
ATOM 2103 N N . CYS A 1 271 ? -21.428 -15.805 2.985 1 34.83 271 CYS A N 1
ATOM 2104 C CA . CYS A 1 271 ? -21.266 -16.983 3.828 1 34.83 271 CYS A CA 1
ATOM 2105 C C . CYS A 1 271 ? -22.006 -18.18 3.243 1 34.83 271 CYS A C 1
ATOM 2107 O O . CYS A 1 271 ? -21.515 -19.308 3.301 1 34.83 271 CYS A O 1
ATOM 2109 N N . ARG A 1 272 ? -23.18 -17.882 2.824 1 34.26 272 ARG A N 1
ATOM 2110 C CA . ARG A 1 272 ? -23.855 -19.02 2.208 1 34.26 272 ARG A CA 1
ATOM 2111 C C . ARG A 1 272 ? -23.085 -19.52 0.99 1 34.26 272 ARG A C 1
ATOM 2113 O O . ARG A 1 272 ? -23.05 -20.722 0.721 1 34.26 272 ARG A O 1
ATOM 2120 N N . MET A 1 273 ? -22.528 -18.569 0.415 1 31.68 273 MET A N 1
ATOM 2121 C CA . MET A 1 273 ? -21.803 -19.004 -0.775 1 31.68 273 MET A CA 1
ATOM 2122 C C . MET A 1 273 ? -20.479 -19.66 -0.395 1 31.68 273 MET A C 1
ATOM 2124 O O . MET A 1 273 ? -20.105 -20.687 -0.966 1 31.68 273 MET A O 1
ATOM 2128 N N . ILE A 1 274 ? -19.766 -19.022 0.516 1 34.1 274 ILE A N 1
ATOM 2129 C CA . ILE A 1 274 ? -18.504 -19.632 0.92 1 34.1 274 ILE A CA 1
ATOM 2130 C C . ILE A 1 274 ? -18.777 -20.929 1.677 1 34.1 274 ILE A C 1
ATOM 2132 O O . ILE A 1 274 ? -18.053 -21.915 1.513 1 34.1 274 ILE A O 1
ATOM 2136 N N . SER A 1 275 ? -19.671 -20.861 2.63 1 31.97 275 SER A N 1
ATOM 2137 C CA . SER A 1 275 ? -19.944 -22.085 3.376 1 31.97 275 SER A CA 1
ATOM 2138 C C . SER A 1 275 ? -20.272 -23.242 2.439 1 31.97 275 SER A C 1
ATOM 2140 O O . SER A 1 275 ? -19.905 -24.388 2.707 1 31.97 275 SER A O 1
ATOM 2142 N N . ARG A 1 276 ? -21.106 -22.946 1.55 1 32.43 276 ARG A N 1
ATOM 2143 C CA . ARG A 1 276 ? -21.517 -24.091 0.743 1 32.43 276 ARG A CA 1
ATOM 2144 C C . ARG A 1 276 ? -20.368 -24.589 -0.127 1 32.43 276 ARG A C 1
ATOM 2146 O O . ARG A 1 276 ? -20.389 -25.727 -0.601 1 32.43 276 ARG A O 1
ATOM 2153 N N . HIS A 1 277 ? -19.518 -23.709 -0.474 1 31.65 277 HIS A N 1
ATOM 2154 C CA . HIS A 1 277 ? -18.408 -24.24 -1.257 1 31.65 277 HIS A CA 1
ATOM 2155 C C . HIS A 1 277 ? -17.453 -25.046 -0.383 1 31.65 277 HIS A C 1
ATOM 2157 O O . HIS A 1 277 ? -16.719 -25.901 -0.883 1 31.65 277 HIS A O 1
ATOM 2163 N N . ILE A 1 278 ? -17.272 -24.613 0.858 1 30.08 278 ILE A N 1
ATOM 2164 C CA . ILE A 1 278 ? -16.383 -25.389 1.716 1 30.08 278 ILE A CA 1
ATOM 2165 C C . ILE A 1 278 ? -17.037 -26.725 2.063 1 30.08 278 ILE A C 1
ATOM 2167 O O . ILE A 1 278 ? -16.349 -27.686 2.416 1 30.08 278 ILE A O 1
ATOM 2171 N N . GLU A 1 279 ? -18.286 -26.756 2.315 1 28.93 279 GLU A N 1
ATOM 2172 C CA . GLU A 1 279 ? -18.777 -28.074 2.706 1 28.93 279 GLU A CA 1
ATOM 2173 C C . GLU A 1 279 ? -18.607 -29.085 1.576 1 28.93 279 GLU A C 1
ATOM 2175 O O . GLU A 1 279 ? -18.817 -30.283 1.771 1 28.93 279 GLU A O 1
ATOM 2180 N N . PHE A 1 280 ? -18.414 -28.644 0.402 1 25.1 280 PHE A N 1
ATOM 2181 C CA . PHE A 1 280 ? -18.268 -29.841 -0.418 1 25.1 280 PHE A CA 1
ATOM 2182 C C . PHE A 1 280 ? -16.823 -30.326 -0.415 1 25.1 280 PHE A C 1
ATOM 2184 O O . PHE A 1 280 ? -15.892 -29.519 -0.426 1 25.1 280 PHE A O 1
ATOM 2191 N N . MET B 1 1 ? -27.793 -10.358 26.203 1 18.28 1 MET B N 1
ATOM 2192 C CA . MET B 1 1 ? -27.733 -9.212 25.299 1 18.28 1 MET B CA 1
ATOM 2193 C C . MET B 1 1 ? -26.311 -8.672 25.199 1 18.28 1 MET B C 1
ATOM 2195 O O . MET B 1 1 ? -25.781 -8.124 26.167 1 18.28 1 MET B O 1
ATOM 2199 N N . LYS B 1 2 ? -25.358 -9.534 25.034 1 24.11 2 LYS B N 1
ATOM 2200 C CA . LYS B 1 2 ? -24.293 -10.534 25.013 1 24.11 2 LYS B CA 1
ATOM 2201 C C . LYS B 1 2 ? -22.971 -9.919 24.564 1 24.11 2 LYS B C 1
ATOM 2203 O O . LYS B 1 2 ? -22.876 -9.371 23.464 1 24.11 2 LYS B O 1
ATOM 2208 N N . GLY B 1 3 ? -22.219 -8.332 25.367 1 24.21 3 GLY B N 1
ATOM 2209 C CA . GLY B 1 3 ? -22.223 -7.075 26.098 1 24.21 3 GLY B CA 1
ATOM 2210 C C . GLY B 1 3 ? -21.022 -6.201 25.788 1 24.21 3 GLY B C 1
ATOM 2211 O O . GLY B 1 3 ? -20.082 -6.642 25.123 1 24.21 3 GLY B O 1
ATOM 2212 N N . ARG B 1 4 ? -20.657 -4.906 26.551 1 24.46 4 ARG B N 1
ATOM 2213 C CA . ARG B 1 4 ? -19.87 -3.754 26.124 1 24.46 4 ARG B CA 1
ATOM 2214 C C . ARG B 1 4 ? -18.685 -4.187 25.267 1 24.46 4 ARG B C 1
ATOM 2216 O O . ARG B 1 4 ? -17.938 -5.092 25.644 1 24.46 4 ARG B O 1
ATOM 2223 N N . ASN B 1 5 ? -18.693 -4.188 23.874 1 24.59 5 ASN B N 1
ATOM 2224 C CA . ASN B 1 5 ? -17.9 -4.521 22.695 1 24.59 5 ASN B CA 1
ATOM 2225 C C . ASN B 1 5 ? -16.419 -4.657 23.036 1 24.59 5 ASN B C 1
ATOM 2227 O O . ASN B 1 5 ? -15.788 -3.696 23.478 1 24.59 5 ASN B O 1
ATOM 2231 N N . GLU B 1 6 ? -15.896 -5.574 23.863 1 26.23 6 GLU B N 1
ATOM 2232 C CA . GLU B 1 6 ? -14.975 -6.09 24.871 1 26.23 6 GLU B CA 1
ATOM 2233 C C . GLU B 1 6 ? -13.543 -5.64 24.592 1 26.23 6 GLU B C 1
ATOM 2235 O O . GLU B 1 6 ? -13.152 -5.48 23.434 1 26.23 6 GLU B O 1
ATOM 2240 N N . ARG B 1 7 ? -12.67 -5.024 25.828 1 24.07 7 ARG B N 1
ATOM 2241 C CA . ARG B 1 7 ? -11.992 -3.827 26.316 1 24.07 7 ARG B CA 1
ATOM 2242 C C . ARG B 1 7 ? -10.802 -3.472 25.431 1 24.07 7 ARG B C 1
ATOM 2244 O O . ARG B 1 7 ? -10.696 -2.343 24.948 1 24.07 7 ARG B O 1
ATOM 2251 N N . LEU B 1 8 ? -9.521 -3.963 26.044 1 20.68 8 LEU B N 1
ATOM 2252 C CA . LEU B 1 8 ? -8.107 -3.716 25.785 1 20.68 8 LEU B CA 1
ATOM 2253 C C . LEU B 1 8 ? -7.705 -4.246 24.413 1 20.68 8 LEU B C 1
ATOM 2255 O O . LEU B 1 8 ? -7.665 -5.46 24.199 1 20.68 8 LEU B O 1
ATOM 2259 N N . ILE B 1 9 ? -8.476 -4.606 23.446 1 25.13 9 ILE B N 1
ATOM 2260 C CA . ILE B 1 9 ? -7.617 -4.972 22.325 1 25.13 9 ILE B CA 1
ATOM 2261 C C . ILE B 1 9 ? -6.184 -4.525 22.606 1 25.13 9 ILE B C 1
ATOM 2263 O O . ILE B 1 9 ? -5.946 -3.367 22.957 1 25.13 9 ILE B O 1
ATOM 2267 N N . GLN B 1 10 ? -5.345 -5.5 23.158 1 24.09 10 GLN B N 1
ATOM 2268 C CA . GLN B 1 10 ? -4.107 -5.654 23.914 1 24.09 10 GLN B CA 1
ATOM 2269 C C . GLN B 1 10 ? -3.173 -4.469 23.686 1 24.09 10 GLN B C 1
ATOM 2271 O O . GLN B 1 10 ? -3.231 -3.817 22.642 1 24.09 10 GLN B O 1
ATOM 2276 N N . ASN B 1 11 ? -2.264 -4.03 24.757 1 22.23 11 ASN B N 1
ATOM 2277 C CA . ASN B 1 11 ? -1.729 -2.796 25.323 1 22.23 11 ASN B CA 1
ATOM 2278 C C . ASN B 1 11 ? -1.024 -1.954 24.263 1 22.23 11 ASN B C 1
ATOM 2280 O O . ASN B 1 11 ? -1.473 -0.853 23.939 1 22.23 11 ASN B O 1
ATOM 2284 N N . LYS B 1 12 ? 0.511 -1.846 24.57 1 24.7 12 LYS B N 1
ATOM 2285 C CA . LYS B 1 12 ? 1.434 -0.727 24.401 1 24.7 12 LYS B CA 1
ATOM 2286 C C . LYS B 1 12 ? 1.816 -0.546 22.935 1 24.7 12 LYS B C 1
ATOM 2288 O O . LYS B 1 12 ? 2.745 -1.191 22.445 1 24.7 12 LYS B O 1
ATOM 2293 N N . GLY B 1 13 ? 1.008 -0.839 22.1 1 23.13 13 GLY B N 1
ATOM 2294 C CA . GLY B 1 13 ? 1.584 -0.499 20.808 1 23.13 13 GLY B CA 1
ATOM 2295 C C . GLY B 1 13 ? 2.321 0.827 20.813 1 23.13 13 GLY B C 1
ATOM 2296 O O . GLY B 1 13 ? 2.106 1.659 21.697 1 23.13 13 GLY B O 1
ATOM 2297 N N . LEU B 1 14 ? 3.433 0.772 20.145 1 21.18 14 LEU B N 1
ATOM 2298 C CA . LEU B 1 14 ? 4.334 1.916 20.057 1 21.18 14 LEU B CA 1
ATOM 2299 C C . LEU B 1 14 ? 3.56 3.193 19.746 1 21.18 14 LEU B C 1
ATOM 2301 O O . LEU B 1 14 ? 2.815 3.25 18.765 1 21.18 14 LEU B O 1
ATOM 2305 N N . ARG B 1 15 ? 2.857 3.866 20.725 1 24.63 15 ARG B N 1
ATOM 2306 C CA . ARG B 1 15 ? 2.438 5.262 20.813 1 24.63 15 ARG B CA 1
ATOM 2307 C C . ARG B 1 15 ? 3.176 6.121 19.792 1 24.63 15 ARG B C 1
ATOM 2309 O O . ARG B 1 15 ? 4.408 6.111 19.74 1 24.63 15 ARG B O 1
ATOM 2316 N N . THR B 1 16 ? 2.777 6.199 18.634 1 26.35 16 THR B N 1
ATOM 2317 C CA . THR B 1 16 ? 3.246 7.386 17.928 1 26.35 16 THR B CA 1
ATOM 2318 C C . THR B 1 16 ? 3.397 8.562 18.889 1 26.35 16 THR B C 1
ATOM 2320 O O . THR B 1 16 ? 2.42 9.003 19.498 1 26.35 16 THR B O 1
ATOM 2323 N N . ASP B 1 17 ? 4.411 8.462 19.697 1 26.42 17 ASP B N 1
ATOM 2324 C CA . ASP B 1 17 ? 5.016 9.315 20.715 1 26.42 17 ASP B CA 1
ATOM 2325 C C . ASP B 1 17 ? 4.922 10.788 20.324 1 26.42 17 ASP B C 1
ATOM 2327 O O . ASP B 1 17 ? 5.898 11.372 19.849 1 26.42 17 ASP B O 1
ATOM 2331 N N . TYR B 1 18 ? 4.104 11.214 19.408 1 26.02 18 TYR B N 1
ATOM 2332 C CA . TYR B 1 18 ? 4.132 12.669 19.5 1 26.02 18 TYR B CA 1
ATOM 2333 C C . TYR B 1 18 ? 3.847 13.131 20.924 1 26.02 18 TYR B C 1
ATOM 2335 O O . TYR B 1 18 ? 3.703 14.33 21.178 1 26.02 18 TYR B O 1
ATOM 2343 N N . SER B 1 19 ? 3.108 12.283 21.753 1 27.02 19 SER B N 1
ATOM 2344 C CA . SER B 1 19 ? 2.694 12.881 23.018 1 27.02 19 SER B CA 1
ATOM 2345 C C . SER B 1 19 ? 3.898 13.355 23.825 1 27.02 19 SER B C 1
ATOM 2347 O O . SER B 1 19 ? 5.043 13.064 23.472 1 27.02 19 SER B O 1
ATOM 2349 N N . ARG B 1 20 ? 3.756 13.263 25.248 1 26.53 20 ARG B N 1
ATOM 2350 C CA . ARG B 1 20 ? 4.482 13.93 26.324 1 26.53 20 ARG B CA 1
ATOM 2351 C C . ARG B 1 20 ? 5.899 13.381 26.452 1 26.53 20 ARG B C 1
ATOM 2353 O O . ARG B 1 20 ? 6.092 12.169 26.566 1 26.53 20 ARG B O 1
ATOM 2360 N N . VAL B 1 21 ? 6.841 14.027 25.748 1 27.54 21 VAL B N 1
ATOM 2361 C CA . VAL B 1 21 ? 8.225 14.002 26.208 1 27.54 21 VAL B CA 1
ATOM 2362 C C . VAL B 1 21 ? 8.264 14.055 27.734 1 27.54 21 VAL B C 1
ATOM 2364 O O . VAL B 1 21 ? 7.779 15.013 28.34 1 27.54 21 VAL B O 1
ATOM 2367 N N . PRO B 1 22 ? 8.001 12.945 28.459 1 26.78 22 PRO B N 1
ATOM 2368 C CA . PRO B 1 22 ? 8.225 13.087 29.9 1 26.78 22 PRO B CA 1
ATOM 2369 C C . PRO B 1 22 ? 9.423 13.977 30.225 1 26.78 22 PRO B C 1
ATOM 2371 O O . PRO B 1 22 ? 10.387 14.026 29.457 1 26.78 22 PRO B O 1
ATOM 2374 N N . THR B 1 23 ? 9.228 15.068 31.134 1 25.45 23 THR B N 1
ATOM 2375 C CA . THR B 1 23 ? 10.1 16.079 31.722 1 25.45 23 THR B CA 1
ATOM 2376 C C . THR B 1 23 ? 11.35 15.436 32.315 1 25.45 23 THR B C 1
ATOM 2378 O O . THR B 1 23 ? 12.376 16.099 32.481 1 25.45 23 THR B O 1
ATOM 2381 N N . GLY B 1 24 ? 11.274 14.338 33.223 1 26.53 24 GLY B N 1
ATOM 2382 C CA . GLY B 1 24 ? 12.193 14.296 34.35 1 26.53 24 GLY B CA 1
ATOM 2383 C C . GLY B 1 24 ? 13.641 14.126 33.933 1 26.53 24 GLY B C 1
ATOM 2384 O O . GLY B 1 24 ? 14.55 14.596 34.621 1 26.53 24 GLY B O 1
ATOM 2385 N N . MET B 1 25 ? 14.125 12.885 33.618 1 27.36 25 MET B N 1
ATOM 2386 C CA . MET B 1 25 ? 15.556 12.748 33.872 1 27.36 25 MET B CA 1
ATOM 2387 C C . MET B 1 25 ? 16.355 13.736 33.029 1 27.36 25 MET B C 1
ATOM 2389 O O . MET B 1 25 ? 16.028 13.972 31.865 1 27.36 25 MET B O 1
ATOM 2393 N N . GLN B 1 26 ? 17.192 14.709 33.635 1 27.58 26 GLN B N 1
ATOM 2394 C CA . GLN B 1 26 ? 18.254 15.699 33.492 1 27.58 26 GLN B CA 1
ATOM 2395 C C . GLN B 1 26 ? 19.243 15.292 32.404 1 27.58 26 GLN B C 1
ATOM 2397 O O . GLN B 1 26 ? 20.184 16.03 32.104 1 27.58 26 GLN B O 1
ATOM 2402 N N . ASP B 1 27 ? 19.713 14.058 32.222 1 30.41 27 ASP B N 1
ATOM 2403 C CA . ASP B 1 27 ? 20.824 14.183 31.284 1 30.41 27 ASP B CA 1
ATOM 2404 C C . ASP B 1 27 ? 20.4 14.942 30.028 1 30.41 27 ASP B C 1
ATOM 2406 O O . ASP B 1 27 ? 19.253 14.833 29.589 1 30.41 27 ASP B O 1
ATOM 2410 N N . SER B 1 28 ? 21.075 16.2 29.705 1 29.93 28 SER B N 1
ATOM 2411 C CA . SER B 1 28 ? 20.747 17.44 29.01 1 29.93 28 SER B CA 1
ATOM 2412 C C . SER B 1 28 ? 19.992 17.164 27.714 1 29.93 28 SER B C 1
ATOM 2414 O O . SER B 1 28 ? 19.635 18.093 26.987 1 29.93 28 SER B O 1
ATOM 2416 N N . ASP B 1 29 ? 20.364 16.089 27.071 1 31.92 29 ASP B N 1
ATOM 2417 C CA . ASP B 1 29 ? 19.72 15.917 25.773 1 31.92 29 ASP B CA 1
ATOM 2418 C C . ASP B 1 29 ? 18.217 15.696 25.929 1 31.92 29 ASP B C 1
ATOM 2420 O O . ASP B 1 29 ? 17.787 14.669 26.458 1 31.92 29 ASP B O 1
ATOM 2424 N N . GLY B 1 30 ? 17.462 16.662 26.398 1 29.24 30 GLY B N 1
ATOM 2425 C CA . GLY B 1 30 ? 16.074 16.665 26.831 1 29.24 30 GLY B CA 1
ATOM 2426 C C . GLY B 1 30 ? 15.159 15.883 25.908 1 29.24 30 GLY B C 1
ATOM 2427 O O . GLY B 1 30 ? 15.495 15.648 24.746 1 29.24 30 GLY B O 1
ATOM 2428 N N . PRO B 1 31 ? 14.16 15.267 26.594 1 31.2 31 PRO B N 1
ATOM 2429 C CA . PRO B 1 31 ? 13.176 14.375 25.976 1 31.2 31 PRO B CA 1
ATOM 2430 C C . PRO B 1 31 ? 12.64 14.916 24.653 1 31.2 31 PRO B C 1
ATOM 2432 O O . PRO B 1 31 ? 12.389 14.145 23.722 1 31.2 31 PRO B O 1
ATOM 2435 N N . LEU B 1 32 ? 12.25 16.18 24.728 1 33.48 32 LEU B N 1
ATOM 2436 C CA . LEU B 1 32 ? 11.683 16.763 23.516 1 33.48 32 LEU B CA 1
ATOM 2437 C C . LEU B 1 32 ? 12.722 16.813 22.4 1 33.48 32 LEU B C 1
ATOM 2439 O O . LEU B 1 32 ? 12.371 16.774 21.218 1 33.48 32 LEU B O 1
ATOM 2443 N N . LEU B 1 33 ? 13.97 17.271 22.786 1 34.3 33 LEU B N 1
ATOM 2444 C CA . LEU B 1 33 ? 15.097 17.207 21.862 1 34.3 33 LEU B CA 1
ATOM 2445 C C . LEU B 1 33 ? 15.293 15.787 21.341 1 34.3 33 LEU B C 1
ATOM 2447 O O . LEU B 1 33 ? 15.778 15.592 20.224 1 34.3 33 LEU B O 1
ATOM 2451 N N . SER B 1 34 ? 15.102 14.809 22.172 1 35.41 34 SER B N 1
ATOM 2452 C CA . SER B 1 34 ? 15.219 13.396 21.828 1 35.41 34 SER B CA 1
ATOM 2453 C C . SER B 1 34 ? 14.186 12.995 20.781 1 35.41 34 SER B C 1
ATOM 2455 O O . SER B 1 34 ? 14.454 12.142 19.931 1 35.41 34 SER B O 1
ATOM 2457 N N . VAL B 1 35 ? 13.009 13.56 20.937 1 35.29 35 VAL B N 1
ATOM 2458 C CA . VAL B 1 35 ? 11.964 13.188 19.988 1 35.29 35 VAL B CA 1
ATOM 2459 C C . VAL B 1 35 ? 12.342 13.668 18.589 1 35.29 35 VAL B C 1
ATOM 2461 O O . VAL B 1 35 ? 12.236 12.916 17.618 1 35.29 35 VAL B O 1
ATOM 2464 N N . ASN B 1 36 ? 12.641 15.115 18.557 1 35.93 36 ASN B N 1
ATOM 2465 C CA . ASN B 1 36 ? 12.971 15.674 17.25 1 35.93 36 ASN B CA 1
ATOM 2466 C C . ASN B 1 36 ? 14.304 15.141 16.733 1 35.93 36 ASN B C 1
ATOM 2468 O O . ASN B 1 36 ? 14.499 15.016 15.522 1 35.93 36 ASN B O 1
ATOM 2472 N N . PHE B 1 37 ? 15.31 15.176 17.703 1 36.77 37 PHE B N 1
ATOM 2473 C CA . PHE B 1 37 ? 16.588 14.57 17.348 1 36.77 37 PHE B CA 1
ATOM 2474 C C . PHE B 1 37 ? 16.383 13.18 16.758 1 36.77 37 PHE B C 1
ATOM 2476 O O . PHE B 1 37 ? 17.047 12.807 15.789 1 36.77 37 PHE B O 1
ATOM 2483 N N . ARG B 1 38 ? 15.534 12.525 17.345 1 41.33 38 ARG B N 1
ATOM 2484 C CA . ARG B 1 38 ? 15.219 11.147 16.983 1 41.33 38 ARG B CA 1
ATOM 2485 C C . ARG B 1 38 ? 14.548 11.081 15.615 1 41.33 38 ARG B C 1
ATOM 2487 O O . ARG B 1 38 ? 14.705 10.098 14.887 1 41.33 38 ARG B O 1
ATOM 2494 N N . TYR B 1 39 ? 13.953 12.289 15.344 1 45.18 39 TYR B N 1
ATOM 2495 C CA . TYR B 1 39 ? 13.267 12.267 14.057 1 45.18 39 TYR B CA 1
ATOM 2496 C C . TYR B 1 39 ? 14.265 12.287 12.906 1 45.18 39 TYR B C 1
ATOM 2498 O O . TYR B 1 39 ? 14.137 11.518 11.951 1 45.18 39 TYR B O 1
ATOM 2506 N N . THR B 1 40 ? 15.221 13.494 12.952 1 46.35 40 THR B N 1
ATOM 2507 C CA . THR B 1 40 ? 16.215 13.511 11.884 1 46.35 40 THR B CA 1
ATOM 2508 C C . THR B 1 40 ? 17.099 12.269 11.947 1 46.35 40 THR B C 1
ATOM 2510 O O . THR B 1 40 ? 17.434 11.686 10.914 1 46.35 40 THR B O 1
ATOM 2513 N N . PHE B 1 41 ? 17.415 11.979 13.255 1 46.44 41 PHE B N 1
ATOM 2514 C CA . PHE B 1 41 ? 18.274 10.813 13.428 1 46.44 41 PHE B CA 1
ATOM 2515 C C . PHE B 1 41 ? 17.528 9.533 13.069 1 46.44 41 PHE B C 1
ATOM 2517 O O . PHE B 1 41 ? 18.12 8.592 12.535 1 46.44 41 PHE B O 1
ATOM 2524 N N . GLU B 1 42 ? 16.266 9.705 13.236 1 54.86 42 GLU B N 1
ATOM 2525 C CA . GLU B 1 42 ? 15.496 8.51 12.902 1 54.86 42 GLU B CA 1
ATOM 2526 C C . GLU B 1 42 ? 15.495 8.258 11.397 1 54.86 42 GLU B C 1
ATOM 2528 O O . GLU B 1 42 ? 15.605 7.113 10.954 1 54.86 42 GLU B O 1
ATOM 2533 N N . LYS B 1 43 ? 15.619 9.483 10.74 1 62.06 43 LYS B N 1
ATOM 2534 C CA . LYS B 1 43 ? 15.576 9.298 9.293 1 62.06 43 LYS B CA 1
ATOM 2535 C C . LYS B 1 43 ? 16.923 8.817 8.76 1 62.06 43 LYS B C 1
ATOM 2537 O O . LYS B 1 43 ? 16.976 7.97 7.865 1 62.06 43 LYS B O 1
ATOM 2542 N N . LYS B 1 44 ? 17.972 9.293 9.432 1 65.63 44 LYS B N 1
ATOM 2543 C CA . LYS B 1 44 ? 19.315 8.85 9.069 1 65.63 44 LYS B CA 1
ATOM 2544 C C . LYS B 1 44 ? 19.505 7.366 9.37 1 65.63 44 LYS B C 1
ATOM 2546 O O . LYS B 1 44 ? 20.037 6.623 8.543 1 65.63 44 LYS B O 1
ATOM 2551 N N . TRP B 1 45 ? 18.974 6.974 10.42 1 72.03 45 TRP B N 1
ATOM 2552 C CA . TRP B 1 45 ? 19.172 5.587 10.828 1 72.03 45 TRP B CA 1
ATOM 2553 C C . TRP B 1 45 ? 18.378 4.639 9.935 1 72.03 45 TRP B C 1
ATOM 2555 O O . TRP B 1 45 ? 18.844 3.543 9.613 1 72.03 45 TRP B O 1
ATOM 2565 N N . LYS B 1 46 ? 17.238 5.216 9.501 1 79.83 46 LYS B N 1
ATOM 2566 C CA . LYS B 1 46 ? 16.439 4.364 8.624 1 79.83 46 LYS B CA 1
ATOM 2567 C C . LYS B 1 46 ? 17.144 4.136 7.29 1 79.83 46 LYS B C 1
ATOM 2569 O O . LYS B 1 46 ? 17.202 3.007 6.798 1 79.83 46 LYS B O 1
ATOM 2574 N N . ILE B 1 47 ? 17.755 5.121 6.828 1 78.86 47 ILE B N 1
ATOM 2575 C CA . ILE B 1 47 ? 18.398 5.024 5.522 1 78.86 47 ILE B CA 1
ATOM 2576 C C . ILE B 1 47 ? 19.701 4.237 5.645 1 78.86 47 ILE B C 1
ATOM 2578 O O . ILE B 1 47 ? 20.071 3.492 4.734 1 78.86 47 ILE B O 1
ATOM 2582 N N . GLU B 1 48 ? 20.342 4.347 6.754 1 78.02 48 GLU B N 1
ATOM 2583 C CA . GLU B 1 48 ? 21.547 3.563 7.004 1 78.02 48 GLU B CA 1
ATOM 2584 C C . GLU B 1 48 ? 21.231 2.071 7.072 1 78.02 48 GLU B C 1
ATOM 2586 O O . GLU B 1 48 ? 21.978 1.248 6.54 1 78.02 48 GLU B O 1
ATOM 2591 N N . ARG B 1 49 ? 20.186 1.784 7.788 1 87.03 49 ARG B N 1
ATOM 2592 C CA . ARG B 1 49 ? 19.767 0.386 7.816 1 87.03 49 ARG B CA 1
ATOM 2593 C C . ARG B 1 49 ? 19.422 -0.11 6.415 1 87.03 49 ARG B C 1
ATOM 2595 O O . ARG B 1 49 ? 19.689 -1.265 6.077 1 87.03 49 ARG B O 1
ATOM 2602 N N . ASP B 1 50 ? 18.822 0.795 5.611 1 87.52 50 ASP B N 1
ATOM 2603 C CA . ASP B 1 50 ? 18.502 0.426 4.236 1 87.52 50 ASP B CA 1
ATOM 2604 C C . ASP B 1 50 ? 19.771 0.147 3.433 1 87.52 50 ASP B C 1
ATOM 2606 O O . ASP B 1 50 ? 19.831 -0.825 2.676 1 87.52 50 ASP B O 1
ATOM 2610 N N . ALA B 1 51 ? 20.755 0.951 3.618 1 83.6 51 ALA B N 1
ATOM 2611 C CA . ALA B 1 51 ? 22.046 0.711 2.978 1 83.6 51 ALA B CA 1
ATOM 2612 C C . ALA B 1 51 ? 22.647 -0.615 3.436 1 83.6 51 ALA B C 1
ATOM 2614 O O . ALA B 1 51 ? 23.221 -1.354 2.633 1 83.6 51 ALA B O 1
ATOM 2615 N N . GLY B 1 52 ? 22.485 -0.899 4.707 1 86.29 52 GLY B N 1
ATOM 2616 C CA . GLY B 1 52 ? 22.972 -2.163 5.237 1 86.29 52 GLY B CA 1
ATOM 2617 C C . GLY B 1 52 ? 22.325 -3.371 4.588 1 86.29 52 GLY B C 1
ATOM 2618 O O . GLY B 1 52 ? 22.998 -4.362 4.299 1 86.29 52 GLY B O 1
ATOM 2619 N N . ARG B 1 53 ? 21.077 -3.279 4.345 1 91.01 53 ARG B N 1
ATOM 2620 C CA . ARG B 1 53 ? 20.374 -4.368 3.675 1 91.01 53 ARG B CA 1
ATOM 2621 C C . ARG B 1 53 ? 20.925 -4.594 2.271 1 91.01 53 ARG B C 1
ATOM 2623 O O . ARG B 1 53 ? 21.046 -5.735 1.822 1 91.01 53 ARG B O 1
ATOM 2630 N N . LEU B 1 54 ? 21.24 -3.511 1.593 1 88.65 54 LEU B N 1
ATOM 2631 C CA . LEU B 1 54 ? 21.753 -3.619 0.231 1 88.65 54 LEU B CA 1
ATOM 2632 C C . LEU B 1 54 ? 23.162 -4.201 0.226 1 88.65 54 LEU B C 1
ATOM 2634 O O . LEU B 1 54 ? 23.518 -4.968 -0.672 1 88.65 54 LEU B O 1
ATOM 2638 N N . ILE B 1 55 ? 23.915 -3.849 1.218 1 85.8 55 ILE B N 1
ATOM 2639 C CA . ILE B 1 55 ? 25.261 -4.398 1.345 1 85.8 55 ILE B CA 1
ATOM 2640 C C . ILE B 1 55 ? 25.183 -5.906 1.573 1 85.8 55 ILE B C 1
ATOM 2642 O O . ILE B 1 55 ? 25.916 -6.674 0.944 1 85.8 55 ILE B O 1
ATOM 2646 N N . ASP B 1 56 ? 24.296 -6.323 2.463 1 89.2 56 ASP B N 1
ATOM 2647 C CA . ASP B 1 56 ? 24.109 -7.746 2.726 1 89.2 56 ASP B CA 1
ATOM 2648 C C . ASP B 1 56 ? 23.618 -8.476 1.477 1 89.2 56 ASP B C 1
ATOM 2650 O O . ASP B 1 56 ? 24.047 -9.597 1.198 1 89.2 56 ASP B O 1
ATOM 2654 N N . CYS B 1 57 ? 22.729 -7.825 0.767 1 89.53 57 CYS B N 1
ATOM 2655 C CA . CYS B 1 57 ? 22.239 -8.378 -0.491 1 89.53 57 CYS B CA 1
ATOM 2656 C C . CYS B 1 57 ? 23.386 -8.616 -1.465 1 89.53 57 CYS B C 1
ATOM 2658 O O . CYS B 1 57 ? 23.461 -9.671 -2.097 1 89.53 57 CYS B O 1
ATOM 2660 N N . ARG B 1 58 ? 24.251 -7.652 -1.602 1 85.8 58 ARG B N 1
ATOM 2661 C CA . ARG B 1 58 ? 25.394 -7.743 -2.505 1 85.8 58 ARG B CA 1
ATOM 2662 C C . ARG B 1 58 ? 26.285 -8.926 -2.144 1 85.8 58 ARG B C 1
ATOM 2664 O O . ARG B 1 58 ? 26.744 -9.656 -3.026 1 85.8 58 ARG B O 1
ATOM 2671 N N . ALA B 1 59 ? 26.431 -9.155 -0.886 1 85.74 59 ALA B N 1
ATOM 2672 C CA . ALA B 1 59 ? 27.277 -10.254 -0.429 1 85.74 59 ALA B CA 1
ATOM 2673 C C . ALA B 1 59 ? 26.69 -11.603 -0.834 1 85.74 59 ALA B C 1
ATOM 2675 O O . ALA B 1 59 ? 27.422 -12.509 -1.239 1 85.74 59 ALA B O 1
ATOM 2676 N N . ARG B 1 60 ? 25.462 -11.702 -0.807 1 88.22 60 ARG B N 1
ATOM 2677 C CA . ARG B 1 60 ? 24.799 -12.965 -1.116 1 88.22 60 ARG B CA 1
ATOM 2678 C C . ARG B 1 60 ? 24.73 -13.192 -2.622 1 88.22 60 ARG B C 1
ATOM 2680 O O . ARG B 1 60 ? 24.618 -14.332 -3.078 1 88.22 60 ARG B O 1
ATOM 2687 N N . MET B 1 61 ? 24.838 -12.127 -3.351 1 87.52 61 MET B N 1
ATOM 2688 C CA . MET B 1 61 ? 24.718 -12.212 -4.804 1 87.52 61 MET B CA 1
ATOM 2689 C C . MET B 1 61 ? 26.078 -12.462 -5.447 1 87.52 61 MET B C 1
ATOM 2691 O O . MET B 1 61 ? 26.177 -12.596 -6.668 1 87.52 61 MET B O 1
ATOM 2695 N N . LYS B 1 62 ? 27.124 -12.675 -4.678 1 87.65 62 LYS B N 1
ATOM 2696 C CA . LYS B 1 62 ? 28.481 -12.718 -5.216 1 87.65 62 LYS B CA 1
ATOM 2697 C C . LYS B 1 62 ? 28.875 -14.142 -5.599 1 87.65 62 LYS B C 1
ATOM 2699 O O . LYS B 1 62 ? 30.018 -14.553 -5.389 1 87.65 62 LYS B O 1
ATOM 2704 N N . PHE B 1 63 ? 27.971 -14.92 -6.075 1 89.88 63 PHE B N 1
ATOM 2705 C CA . PHE B 1 63 ? 28.27 -16.252 -6.586 1 89.88 63 PHE B CA 1
ATOM 2706 C C . PHE B 1 63 ? 27.96 -16.342 -8.076 1 89.88 63 PHE B C 1
ATOM 2708 O O . PHE B 1 63 ? 26.898 -15.902 -8.522 1 89.88 63 PHE B O 1
ATOM 2715 N N . SER B 1 64 ? 28.883 -16.952 -8.848 1 88.34 64 SER B N 1
ATOM 2716 C CA . SER B 1 64 ? 28.818 -16.928 -10.305 1 88.34 64 SER B CA 1
ATOM 2717 C C . SER B 1 64 ? 27.94 -18.056 -10.838 1 88.34 64 SER B C 1
ATOM 2719 O O . SER B 1 64 ? 28.177 -19.228 -10.54 1 88.34 64 SER B O 1
ATOM 2721 N N . PRO B 1 65 ? 26.975 -17.642 -11.612 1 87.97 65 PRO B N 1
ATOM 2722 C CA . PRO B 1 65 ? 26.159 -18.68 -12.246 1 87.97 65 PRO B CA 1
ATOM 2723 C C . PRO B 1 65 ? 26.809 -19.254 -13.503 1 87.97 65 PRO B C 1
ATOM 2725 O O . PRO B 1 65 ? 26.273 -20.186 -14.109 1 87.97 65 PRO B O 1
ATOM 2728 N N . LEU B 1 66 ? 27.914 -18.725 -13.883 1 86.05 66 LEU B N 1
ATOM 2729 C CA . LEU B 1 66 ? 28.548 -19.155 -15.125 1 86.05 66 LEU B CA 1
ATOM 2730 C C . LEU B 1 66 ? 28.814 -20.657 -15.108 1 86.05 66 LEU B C 1
ATOM 2732 O O . LEU B 1 66 ? 29.303 -21.194 -14.111 1 86.05 66 LEU B O 1
ATOM 2736 N N . GLY B 1 67 ? 28.46 -21.326 -16.217 1 83.73 67 GLY B N 1
ATOM 2737 C CA . GLY B 1 67 ? 28.678 -22.757 -16.352 1 83.73 67 GLY B CA 1
ATOM 2738 C C . GLY B 1 67 ? 27.458 -23.583 -15.992 1 83.73 67 GLY B C 1
ATOM 2739 O O . GLY B 1 67 ? 27.441 -24.798 -16.201 1 83.73 67 GLY B O 1
ATOM 2740 N N . ALA B 1 68 ? 26.488 -22.939 -15.409 1 82.68 68 ALA B N 1
ATOM 2741 C CA . ALA B 1 68 ? 25.279 -23.667 -15.032 1 82.68 68 ALA B CA 1
ATOM 2742 C C . ALA B 1 68 ? 24.475 -24.069 -16.265 1 82.68 68 ALA B C 1
ATOM 2744 O O . ALA B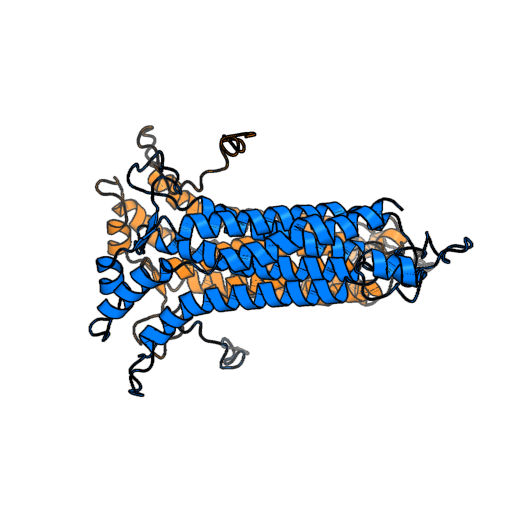 1 68 ? 23.788 -25.093 -16.259 1 82.68 68 ALA B O 1
ATOM 2745 N N . CYS B 1 69 ? 24.611 -23.265 -17.394 1 77.39 69 CYS B N 1
ATOM 2746 C CA . CYS B 1 69 ? 23.807 -23.486 -18.591 1 77.39 69 CYS B CA 1
ATOM 2747 C C . CYS B 1 69 ? 22.323 -23.539 -18.249 1 77.39 69 CYS B C 1
ATOM 2749 O O . CYS B 1 69 ? 21.895 -22.982 -17.237 1 77.39 69 CYS B O 1
ATOM 2751 N N . ALA B 1 70 ? 21.501 -24.043 -19.118 1 71.82 70 ALA B N 1
ATOM 2752 C CA . ALA B 1 70 ? 20.056 -23.974 -18.921 1 71.82 70 ALA B CA 1
ATOM 2753 C C . ALA B 1 70 ? 19.601 -24.964 -17.852 1 71.82 70 ALA B C 1
ATOM 2755 O O . ALA B 1 70 ? 18.541 -24.788 -17.245 1 71.82 70 ALA B O 1
ATOM 2756 N N . LEU B 1 71 ? 20.413 -25.948 -17.517 1 75.2 71 LEU B N 1
ATOM 2757 C CA . LEU B 1 71 ? 19.962 -26.961 -16.569 1 75.2 71 LEU B CA 1
ATOM 2758 C C . LEU B 1 71 ? 21.148 -27.677 -15.933 1 75.2 71 LEU B C 1
ATOM 2760 O O . LEU B 1 71 ? 21.401 -27.526 -14.735 1 75.2 71 LEU B O 1
ATOM 2764 N N . ALA B 1 72 ? 21.907 -28.385 -16.683 1 77.87 72 ALA B N 1
ATOM 2765 C CA . ALA B 1 72 ? 22.743 -29.465 -16.167 1 77.87 72 ALA B CA 1
ATOM 2766 C C . ALA B 1 72 ? 24.223 -29.101 -16.252 1 77.87 72 ALA B C 1
ATOM 2768 O O . ALA B 1 72 ? 25.089 -29.974 -16.163 1 77.87 72 ALA B O 1
ATOM 2769 N N . GLY B 1 73 ? 24.568 -27.747 -16.308 1 78.07 73 GLY B N 1
ATOM 2770 C CA . GLY B 1 73 ? 25.98 -27.416 -16.406 1 78.07 73 GLY B CA 1
ATOM 2771 C C . GLY B 1 73 ? 26.53 -27.555 -17.812 1 78.07 73 GLY B C 1
ATOM 2772 O O . GLY B 1 73 ? 25.8 -27.918 -18.737 1 78.07 73 GLY B O 1
ATOM 2773 N N . THR B 1 74 ? 27.715 -27.08 -17.9 1 77.46 74 THR B N 1
ATOM 2774 C CA . THR B 1 74 ? 28.343 -27.138 -19.215 1 77.46 74 THR B CA 1
ATOM 2775 C C . THR B 1 74 ? 29.233 -28.372 -19.335 1 77.46 74 THR B C 1
ATOM 2777 O O . THR B 1 74 ? 29.875 -28.778 -18.364 1 77.46 74 THR B O 1
ATOM 2780 N N . GLY B 1 75 ? 29.128 -29.048 -20.486 1 77.17 75 GLY B N 1
ATOM 2781 C CA . GLY B 1 75 ? 30.028 -30.146 -20.801 1 77.17 75 GLY B CA 1
ATOM 2782 C C . GLY B 1 75 ? 31.385 -29.681 -21.296 1 77.17 75 GLY B C 1
ATOM 2783 O O . GLY B 1 75 ? 32.289 -30.494 -21.499 1 77.17 75 GLY B O 1
ATOM 2784 N N . LEU B 1 76 ? 31.445 -28.389 -21.464 1 81.64 76 LEU B N 1
ATOM 2785 C CA . LEU B 1 76 ? 32.705 -27.838 -21.952 1 81.64 76 LEU B CA 1
ATOM 2786 C C . LEU B 1 76 ? 33.724 -27.731 -20.824 1 81.64 76 LEU B C 1
ATOM 2788 O O . LEU B 1 76 ? 33.353 -27.566 -19.659 1 81.64 76 LEU B O 1
ATOM 2792 N N . PRO B 1 77 ? 34.907 -27.99 -21.09 1 84.57 77 PRO B N 1
ATOM 2793 C CA . PRO B 1 77 ? 35.948 -27.914 -20.061 1 84.57 77 PRO B CA 1
ATOM 2794 C C . PRO B 1 77 ? 36.244 -26.481 -19.626 1 84.57 77 PRO B C 1
ATOM 2796 O O . PRO B 1 77 ? 37.269 -25.914 -20.012 1 84.57 77 PRO B O 1
ATOM 2799 N N . ILE B 1 78 ? 35.355 -25.924 -18.92 1 83.72 78 ILE B N 1
ATOM 2800 C CA . ILE B 1 78 ? 35.584 -24.577 -18.41 1 83.72 78 ILE B CA 1
ATOM 2801 C C . ILE B 1 78 ? 36.036 -24.646 -16.953 1 83.72 78 ILE B C 1
ATOM 2803 O O . ILE B 1 78 ? 35.702 -25.593 -16.237 1 83.72 78 ILE B O 1
ATOM 2807 N N . ASP B 1 79 ? 36.935 -23.732 -16.539 1 90.62 79 ASP B N 1
ATOM 2808 C CA . ASP B 1 79 ? 37.324 -23.571 -15.142 1 90.62 79 ASP B CA 1
ATOM 2809 C C . ASP B 1 79 ? 36.442 -22.54 -14.442 1 90.62 79 ASP B C 1
ATOM 2811 O O . ASP B 1 79 ? 36.727 -21.341 -14.481 1 90.62 79 ASP B O 1
ATOM 2815 N N . ARG B 1 80 ? 35.457 -23.019 -13.79 1 89.33 80 ARG B N 1
ATOM 2816 C CA . ARG B 1 80 ? 34.467 -22.146 -13.167 1 89.33 80 ARG B CA 1
ATOM 2817 C C . ARG B 1 80 ? 35.079 -21.362 -12.011 1 89.33 80 ARG B C 1
ATOM 2819 O O . ARG B 1 80 ? 34.663 -20.236 -11.729 1 89.33 80 ARG B O 1
ATOM 2826 N N . PHE B 1 81 ? 36.011 -21.998 -11.363 1 92.9 81 PHE B N 1
ATOM 2827 C CA . PHE B 1 81 ? 36.644 -21.319 -10.238 1 92.9 81 PHE B CA 1
ATOM 2828 C C . PHE B 1 81 ? 37.545 -20.19 -10.723 1 92.9 81 PHE B C 1
ATOM 2830 O O . PHE B 1 81 ? 37.516 -19.087 -10.175 1 92.9 81 PHE B O 1
ATOM 2837 N N . MET B 1 82 ? 38.189 -20.456 -11.732 1 93.41 82 MET B N 1
ATOM 2838 C CA . MET B 1 82 ? 39.051 -19.428 -12.309 1 93.41 82 MET B CA 1
ATOM 2839 C C . MET B 1 82 ? 38.225 -18.259 -12.837 1 93.41 82 MET B C 1
ATOM 2841 O O . MET B 1 82 ? 38.548 -17.099 -12.579 1 93.41 82 MET B O 1
ATOM 2845 N N . THR B 1 83 ? 37.232 -18.641 -13.581 1 90.57 83 THR B N 1
ATOM 2846 C CA . THR B 1 83 ? 36.406 -17.606 -14.193 1 90.57 83 THR B CA 1
ATOM 2847 C C . THR B 1 83 ? 35.699 -16.777 -13.124 1 90.57 83 THR B C 1
ATOM 2849 O O . THR B 1 83 ? 35.632 -15.55 -13.227 1 90.57 83 THR B O 1
ATOM 2852 N N . SER B 1 84 ? 35.187 -17.457 -12.062 1 90.55 84 SER B N 1
ATOM 2853 C CA . SER B 1 84 ? 34.512 -16.747 -10.98 1 90.55 84 SER B CA 1
ATOM 2854 C C . SER B 1 84 ? 35.46 -15.781 -10.277 1 90.55 84 SER B C 1
ATOM 2856 O O . SER B 1 84 ? 35.094 -14.636 -10 1 90.55 84 SER B O 1
ATOM 2858 N N . ASP B 1 85 ? 36.611 -16.2 -10.024 1 91.9 85 ASP B N 1
ATOM 2859 C CA . ASP B 1 85 ? 37.62 -15.364 -9.38 1 91.9 85 ASP B CA 1
ATOM 2860 C C . ASP B 1 85 ? 37.994 -14.176 -10.264 1 91.9 85 ASP B C 1
ATOM 2862 O O . ASP B 1 85 ? 38.073 -13.042 -9.787 1 91.9 85 ASP B O 1
ATOM 2866 N N . ALA B 1 86 ? 38.15 -14.378 -11.514 1 92.7 86 ALA B N 1
ATOM 2867 C CA . ALA B 1 86 ? 38.533 -13.339 -12.467 1 92.7 86 ALA B CA 1
ATOM 2868 C C . ALA B 1 86 ? 37.453 -12.266 -12.571 1 92.7 86 ALA B C 1
ATOM 2870 O O . ALA B 1 86 ? 37.753 -11.097 -12.823 1 92.7 86 ALA B O 1
ATOM 2871 N N . LEU B 1 87 ? 36.271 -12.729 -12.309 1 89.27 87 LEU B N 1
ATOM 2872 C CA . LEU B 1 87 ? 35.149 -11.809 -12.463 1 89.27 87 LEU B CA 1
ATOM 2873 C C . LEU B 1 87 ? 34.784 -11.17 -11.127 1 89.27 87 LEU B C 1
ATOM 2875 O O . LEU B 1 87 ? 33.846 -10.373 -11.052 1 89.27 87 LEU B O 1
ATOM 2879 N N . GLY B 1 88 ? 35.469 -11.6 -10.089 1 88 88 GLY B N 1
ATOM 2880 C CA . GLY B 1 88 ? 35.292 -10.939 -8.805 1 88 88 GLY B CA 1
ATOM 2881 C C . GLY B 1 88 ? 34.182 -11.547 -7.969 1 88 88 GLY B C 1
ATOM 2882 O O . GLY B 1 88 ? 33.641 -10.893 -7.075 1 88 88 GLY B O 1
ATOM 2883 N N . PHE B 1 89 ? 33.862 -12.771 -8.298 1 91.06 89 PHE B N 1
ATOM 2884 C CA . PHE B 1 89 ? 32.886 -13.489 -7.486 1 91.06 89 PHE B CA 1
ATOM 2885 C C . PHE B 1 89 ? 33.576 -14.268 -6.373 1 91.06 89 PHE B C 1
ATOM 2887 O O . PHE B 1 89 ? 34.794 -14.455 -6.403 1 91.06 89 PHE B O 1
ATOM 2894 N N . THR B 1 90 ? 32.75 -14.627 -5.389 1 91.84 90 THR B N 1
ATOM 2895 C CA . THR B 1 90 ? 33.268 -15.414 -4.276 1 91.84 90 THR B CA 1
ATOM 2896 C C . THR B 1 90 ? 33.541 -16.851 -4.711 1 91.84 90 THR B C 1
ATOM 2898 O O . THR B 1 90 ? 34.556 -17.438 -4.33 1 91.84 90 THR B O 1
ATOM 2901 N N . ALA B 1 91 ? 32.65 -17.418 -5.438 1 93.24 91 ALA B N 1
ATOM 2902 C CA . ALA B 1 91 ? 32.728 -18.787 -5.939 1 93.24 91 ALA B CA 1
ATOM 2903 C C . ALA B 1 91 ? 31.628 -19.061 -6.96 1 93.24 91 ALA B C 1
ATOM 2905 O O . ALA B 1 91 ? 30.696 -18.267 -7.106 1 93.24 91 ALA B O 1
ATOM 2906 N N . PRO B 1 92 ? 31.875 -20.101 -7.763 1 90.43 92 PRO B N 1
ATOM 2907 C CA . PRO B 1 92 ? 30.743 -20.522 -8.592 1 90.43 92 PRO B CA 1
ATOM 2908 C C . PRO B 1 92 ? 29.587 -21.087 -7.77 1 90.43 92 PRO B C 1
ATOM 2910 O O . PRO B 1 92 ? 29.806 -21.643 -6.691 1 90.43 92 PRO B O 1
ATOM 2913 N N . MET B 1 93 ? 28.394 -20.865 -8.297 1 91.01 93 MET B N 1
ATOM 2914 C CA . MET B 1 93 ? 27.252 -21.514 -7.659 1 91.01 93 MET B CA 1
ATOM 2915 C C . MET B 1 93 ? 27.408 -23.031 -7.678 1 91.01 93 MET B C 1
ATOM 2917 O O . MET B 1 93 ? 27.935 -23.593 -8.64 1 91.01 93 MET B O 1
ATOM 2921 N N . ARG B 1 94 ? 26.86 -23.679 -6.689 1 88.6 94 ARG B N 1
ATOM 2922 C CA . ARG B 1 94 ? 27.143 -25.088 -6.431 1 88.6 94 ARG B CA 1
ATOM 2923 C C . ARG B 1 94 ? 26.225 -25.989 -7.251 1 88.6 94 ARG B C 1
ATOM 2925 O O . ARG B 1 94 ? 26.56 -27.145 -7.52 1 88.6 94 ARG B O 1
ATOM 2932 N N . ASN B 1 95 ? 25.103 -25.529 -7.58 1 89.5 95 ASN B N 1
ATOM 2933 C CA . ASN B 1 95 ? 24.095 -26.334 -8.262 1 89.5 95 ASN B CA 1
ATOM 2934 C C . ASN B 1 95 ? 23.519 -25.603 -9.471 1 89.5 95 ASN B C 1
ATOM 2936 O O . ASN B 1 95 ? 23.041 -24.474 -9.35 1 89.5 95 ASN B O 1
ATOM 2940 N N . SER B 1 96 ? 23.646 -26.267 -10.635 1 85.93 96 SER B N 1
ATOM 2941 C CA . SER B 1 96 ? 23.223 -25.633 -11.879 1 85.93 96 SER B CA 1
ATOM 2942 C C . SER B 1 96 ? 21.717 -25.391 -11.892 1 85.93 96 SER B C 1
ATOM 2944 O O . SER B 1 96 ? 21.25 -24.375 -12.41 1 85.93 96 SER B O 1
ATOM 2946 N N . ILE B 1 97 ? 20.953 -26.31 -11.353 1 88.23 97 ILE B N 1
ATOM 2947 C CA . ILE B 1 97 ? 19.503 -26.155 -11.315 1 88.23 97 ILE B CA 1
ATOM 2948 C C . ILE B 1 97 ? 19.134 -24.959 -10.44 1 88.23 97 ILE B C 1
ATOM 2950 O O . ILE B 1 97 ? 18.27 -24.159 -10.805 1 88.23 97 ILE B O 1
ATOM 2954 N N . ASP B 1 98 ? 19.792 -24.84 -9.332 1 88.95 98 ASP B N 1
ATOM 2955 C CA . ASP B 1 98 ? 19.595 -23.702 -8.441 1 88.95 98 ASP B CA 1
ATOM 2956 C C . ASP B 1 98 ? 19.972 -22.393 -9.13 1 88.95 98 ASP B C 1
ATOM 2958 O O . ASP B 1 98 ? 19.232 -21.409 -9.054 1 88.95 98 ASP B O 1
ATOM 2962 N N . ALA B 1 99 ? 20.997 -22.422 -9.873 1 87.68 99 ALA B N 1
ATOM 2963 C CA . ALA B 1 99 ? 21.537 -21.232 -10.525 1 87.68 99 ALA B CA 1
ATOM 2964 C C . ALA B 1 99 ? 20.557 -20.68 -11.557 1 87.68 99 ALA B C 1
ATOM 2966 O O . ALA B 1 99 ? 20.438 -19.463 -11.721 1 87.68 99 ALA B O 1
ATOM 2967 N N . VAL B 1 100 ? 19.851 -21.574 -12.148 1 86.12 100 VAL B N 1
ATOM 2968 C CA . VAL B 1 100 ? 19.053 -21.095 -13.273 1 86.12 100 VAL B CA 1
ATOM 2969 C C . VAL B 1 100 ? 17.594 -20.951 -12.847 1 86.12 100 VAL B C 1
ATOM 2971 O O . VAL B 1 100 ? 16.795 -20.327 -13.55 1 86.12 100 VAL B O 1
ATOM 2974 N N . SER B 1 101 ? 17.22 -21.547 -11.685 1 87.42 101 SER B N 1
ATOM 2975 C CA . SER B 1 101 ? 15.81 -21.578 -11.313 1 87.42 101 SER B CA 1
ATOM 2976 C C . SER B 1 101 ? 15.485 -20.497 -10.287 1 87.42 101 SER B C 1
ATOM 2978 O O . SER B 1 101 ? 14.363 -19.988 -10.248 1 87.42 101 SER B O 1
ATOM 2980 N N . ASP B 1 102 ? 16.389 -20.134 -9.473 1 86.56 102 ASP B N 1
ATOM 2981 C CA . ASP B 1 102 ? 16.039 -19.304 -8.324 1 86.56 102 ASP B CA 1
ATOM 2982 C C . ASP B 1 102 ? 16.338 -17.832 -8.599 1 86.56 102 ASP B C 1
ATOM 2984 O O . ASP B 1 102 ? 17.203 -17.51 -9.416 1 86.56 102 ASP B O 1
ATOM 2988 N N . ARG B 1 103 ? 15.514 -16.939 -8.1 1 91.6 103 ARG B N 1
ATOM 2989 C CA . ARG B 1 103 ? 15.677 -15.491 -8.185 1 91.6 103 ARG B CA 1
ATOM 2990 C C . ARG B 1 103 ? 15.666 -14.856 -6.799 1 91.6 103 ARG B C 1
ATOM 2992 O O . ARG B 1 103 ? 15.246 -13.708 -6.64 1 91.6 103 ARG B O 1
ATOM 2999 N N . ASP B 1 104 ? 16.067 -15.619 -5.792 1 93.37 104 ASP B N 1
ATOM 3000 C CA . ASP B 1 104 ? 15.989 -15.106 -4.428 1 93.37 104 ASP B CA 1
ATOM 3001 C C . ASP B 1 104 ? 16.866 -13.868 -4.256 1 93.37 104 ASP B C 1
ATOM 3003 O O . ASP B 1 104 ? 16.558 -12.989 -3.449 1 93.37 104 ASP B O 1
ATOM 3007 N N . PHE B 1 105 ? 17.951 -13.729 -5.024 1 91.14 105 PHE B N 1
ATOM 3008 C CA . PHE B 1 105 ? 18.806 -12.55 -4.953 1 91.14 105 PHE B CA 1
ATOM 3009 C C . PHE B 1 105 ? 18.067 -11.315 -5.454 1 91.14 105 PHE B C 1
ATOM 3011 O O . PHE B 1 105 ? 18.208 -10.229 -4.888 1 91.14 105 PHE B O 1
ATOM 3018 N N . LEU B 1 106 ? 17.229 -11.475 -6.458 1 93.5 106 LEU B N 1
ATOM 3019 C CA . LEU B 1 106 ? 16.439 -10.362 -6.973 1 93.5 106 LEU B CA 1
ATOM 3020 C C . LEU B 1 106 ? 15.281 -10.038 -6.035 1 93.5 106 LEU B C 1
ATOM 3022 O O . LEU B 1 106 ? 14.938 -8.868 -5.846 1 93.5 106 LEU B O 1
ATOM 3026 N N . LEU B 1 107 ? 14.722 -11.1 -5.46 1 96.61 107 LEU B N 1
ATOM 3027 C CA . LEU B 1 107 ? 13.626 -10.905 -4.517 1 96.61 107 LEU B CA 1
ATOM 3028 C C . LEU B 1 107 ? 14.1 -10.147 -3.282 1 96.61 107 LEU B C 1
ATOM 3030 O O . LEU B 1 107 ? 13.417 -9.236 -2.808 1 96.61 107 LEU B O 1
ATOM 3034 N N . GLU B 1 108 ? 15.267 -10.487 -2.808 1 96.02 108 GLU B N 1
ATOM 3035 C CA . GLU B 1 108 ? 15.838 -9.794 -1.657 1 96.02 108 GLU B CA 1
ATOM 3036 C C . GLU B 1 108 ? 16.154 -8.338 -1.991 1 96.02 108 GLU B C 1
ATOM 3038 O O . GLU B 1 108 ? 15.883 -7.44 -1.192 1 96.02 108 GLU B O 1
ATOM 3043 N N . PHE B 1 109 ? 16.674 -8.177 -3.183 1 94.31 109 PHE B N 1
ATOM 3044 C CA . PHE B 1 109 ? 17.005 -6.837 -3.653 1 94.31 109 PHE B CA 1
ATOM 3045 C C . PHE B 1 109 ? 15.751 -5.977 -3.762 1 94.31 109 PHE B C 1
ATOM 3047 O O . PHE B 1 109 ? 15.724 -4.845 -3.275 1 94.31 109 PHE B O 1
ATOM 3054 N N . LEU B 1 110 ? 14.721 -6.518 -4.313 1 96.91 110 LEU B N 1
ATOM 3055 C CA . LEU B 1 110 ? 13.459 -5.801 -4.459 1 96.91 110 LEU B CA 1
ATOM 3056 C C . LEU B 1 110 ? 12.819 -5.544 -3.099 1 96.91 110 LEU B C 1
ATOM 3058 O O . LEU B 1 110 ? 12.175 -4.512 -2.896 1 96.91 110 LEU B O 1
ATOM 3062 N N . SER B 1 111 ? 12.977 -6.491 -2.182 1 97.75 111 SER B N 1
ATOM 3063 C CA . SER B 1 111 ? 12.471 -6.3 -0.827 1 97.75 111 SER B CA 1
ATOM 3064 C C . SER B 1 111 ? 13.165 -5.129 -0.138 1 97.75 111 SER B C 1
ATOM 3066 O O . SER B 1 111 ? 12.51 -4.292 0.486 1 97.75 111 SER B O 1
ATOM 3068 N N . ALA B 1 112 ? 14.434 -5.038 -0.279 1 95.81 112 ALA B N 1
ATOM 3069 C CA . ALA B 1 112 ? 15.193 -3.928 0.29 1 95.81 112 ALA B CA 1
ATOM 3070 C C . ALA B 1 112 ? 14.755 -2.597 -0.314 1 95.81 112 ALA B C 1
ATOM 3072 O O . ALA B 1 112 ? 14.567 -1.613 0.405 1 95.81 112 ALA B O 1
ATOM 3073 N N . ASN B 1 113 ? 14.601 -2.626 -1.631 1 95.87 113 ASN B N 1
ATOM 3074 C CA . ASN B 1 113 ? 14.155 -1.413 -2.307 1 95.87 113 ASN B CA 1
ATOM 3075 C C . ASN B 1 113 ? 12.757 -1.001 -1.855 1 95.87 113 ASN B C 1
ATOM 3077 O O . ASN B 1 113 ? 12.481 0.188 -1.682 1 95.87 113 ASN B O 1
ATOM 3081 N N . ALA B 1 114 ? 11.907 -1.963 -1.657 1 97.98 114 ALA B N 1
ATOM 3082 C CA . ALA B 1 114 ? 10.545 -1.674 -1.214 1 97.98 114 ALA B CA 1
ATOM 3083 C C . ALA B 1 114 ? 10.542 -1.049 0.178 1 97.98 114 ALA B C 1
ATOM 3085 O O . ALA B 1 114 ? 9.817 -0.083 0.43 1 97.98 114 ALA B O 1
ATOM 3086 N N . ILE B 1 115 ? 11.355 -1.54 1.07 1 96.91 115 ILE B N 1
ATOM 3087 C CA . ILE B 1 115 ? 11.458 -1.002 2.422 1 96.91 115 ILE B CA 1
ATOM 3088 C C . ILE B 1 115 ? 12.005 0.422 2.37 1 96.91 115 ILE B C 1
ATOM 3090 O O . ILE B 1 115 ? 11.49 1.317 3.045 1 96.91 115 ILE B O 1
ATOM 3094 N N . THR B 1 116 ? 12.973 0.591 1.535 1 94 116 THR B N 1
ATOM 3095 C CA . THR B 1 116 ? 13.53 1.928 1.359 1 94 116 THR B CA 1
ATOM 3096 C C . THR B 1 116 ? 12.471 2.89 0.829 1 94 116 THR B C 1
ATOM 3098 O O . THR B 1 116 ? 12.36 4.022 1.304 1 94 116 THR B O 1
ATOM 3101 N N . ALA B 1 117 ? 11.71 2.409 -0.125 1 96.69 117 ALA B N 1
ATOM 3102 C CA . ALA B 1 117 ? 10.653 3.235 -0.705 1 96.69 117 ALA B CA 1
ATOM 3103 C C . ALA B 1 117 ? 9.635 3.646 0.355 1 96.69 117 ALA B C 1
ATOM 3105 O O . ALA B 1 117 ? 9.132 4.772 0.337 1 96.69 117 ALA B O 1
ATOM 3106 N N . VAL B 1 118 ? 9.336 2.742 1.264 1 96.26 118 VAL B N 1
ATOM 3107 C CA . VAL B 1 118 ? 8.414 3.056 2.351 1 96.26 118 VAL B CA 1
ATOM 3108 C C . VAL B 1 118 ? 9 4.166 3.22 1 96.26 118 VAL B C 1
ATOM 3110 O O . VAL B 1 118 ? 8.304 5.125 3.565 1 96.26 118 VAL B O 1
ATOM 3113 N N . HIS B 1 119 ? 10.257 4.065 3.57 1 92.27 119 HIS B N 1
ATOM 3114 C CA . HIS B 1 119 ? 10.905 5.081 4.392 1 92.27 119 HIS B CA 1
ATOM 3115 C C . HIS B 1 119 ? 10.898 6.438 3.698 1 92.27 119 HIS B C 1
ATOM 3117 O O . HIS B 1 119 ? 10.605 7.459 4.324 1 92.27 119 HIS B O 1
ATOM 3123 N N . LEU B 1 120 ? 11.197 6.413 2.427 1 92.04 120 LEU B N 1
ATOM 3124 C CA . LEU B 1 120 ? 11.22 7.664 1.677 1 92.04 120 LEU B CA 1
ATOM 3125 C C . LEU B 1 120 ? 9.816 8.241 1.539 1 92.04 120 LEU B C 1
ATOM 3127 O O . LEU B 1 120 ? 9.639 9.461 1.535 1 92.04 120 LEU B O 1
ATOM 3131 N N . SER B 1 121 ? 8.827 7.358 1.385 1 94.68 121 SER B N 1
ATOM 3132 C CA . SER B 1 121 ? 7.447 7.827 1.295 1 94.68 121 SER B CA 1
ATOM 3133 C C . SER B 1 121 ? 7.014 8.519 2.583 1 94.68 121 SER B C 1
ATOM 3135 O O . SER B 1 121 ? 6.293 9.519 2.544 1 94.68 121 SER B O 1
ATOM 3137 N N . ARG B 1 122 ? 7.418 8.011 3.71 1 91.68 122 ARG B N 1
ATOM 3138 C CA . ARG B 1 122 ? 7.12 8.626 4.999 1 91.68 122 ARG B CA 1
ATOM 3139 C C . ARG B 1 122 ? 7.785 9.993 5.12 1 91.68 122 ARG B C 1
ATOM 3141 O O . ARG B 1 122 ? 7.181 10.941 5.627 1 91.68 122 ARG B O 1
ATOM 3148 N N . LEU B 1 123 ? 8.994 10.053 4.648 1 86.97 123 LEU B N 1
ATOM 3149 C CA . LEU B 1 123 ? 9.688 11.335 4.614 1 86.97 123 LEU B CA 1
ATOM 3150 C C . LEU B 1 123 ? 8.957 12.325 3.712 1 86.97 123 LEU B C 1
ATOM 3152 O O . LEU B 1 123 ? 8.774 13.488 4.08 1 86.97 123 LEU B O 1
ATOM 3156 N N . GLY B 1 124 ? 8.596 11.793 2.526 1 89.75 124 GLY B N 1
ATOM 3157 C CA . GLY B 1 124 ? 7.837 12.625 1.607 1 89.75 124 GLY B CA 1
ATOM 3158 C C . GLY B 1 124 ? 6.571 13.192 2.221 1 89.75 124 GLY B C 1
ATOM 3159 O O . GLY B 1 124 ? 6.283 14.382 2.076 1 89.75 124 GLY B O 1
ATOM 3160 N N . GLU B 1 125 ? 5.855 12.378 2.958 1 90.88 125 GLU B N 1
ATOM 3161 C CA . GLU B 1 125 ? 4.62 12.821 3.599 1 90.88 125 GLU B CA 1
ATOM 3162 C C . GLU B 1 125 ? 4.896 13.897 4.645 1 90.88 125 GLU B C 1
ATOM 3164 O O . GLU B 1 125 ? 4.179 14.896 4.72 1 90.88 125 GLU B O 1
ATOM 3169 N N . GLU B 1 126 ? 5.875 13.738 5.394 1 85.52 126 GLU B N 1
ATOM 3170 C CA . GLU B 1 126 ? 6.235 14.706 6.426 1 85.52 126 GLU B CA 1
ATOM 3171 C C . GLU B 1 126 ? 6.589 16.059 5.813 1 85.52 126 GLU B C 1
ATOM 3173 O O . GLU B 1 126 ? 6.146 17.101 6.3 1 85.52 126 GLU B O 1
ATOM 3178 N N . TRP B 1 127 ? 7.333 16.016 4.79 1 86.95 127 TRP B N 1
ATOM 3179 C CA . TRP B 1 127 ? 7.753 17.256 4.145 1 86.95 127 TRP B CA 1
ATOM 3180 C C . TRP B 1 127 ? 6.564 17.97 3.511 1 86.95 127 TRP B C 1
ATOM 3182 O O . TRP B 1 127 ? 6.474 19.199 3.555 1 86.95 127 TRP B O 1
ATOM 3192 N N . VAL B 1 128 ? 5.686 17.207 2.922 1 89.27 128 VAL B N 1
ATOM 3193 C CA . VAL B 1 128 ? 4.481 17.778 2.329 1 89.27 128 VAL B CA 1
ATOM 3194 C C . VAL B 1 128 ? 3.646 18.46 3.411 1 89.27 128 VAL B C 1
ATOM 3196 O O . VAL B 1 128 ? 3.186 19.589 3.228 1 89.27 128 VAL B O 1
ATOM 3199 N N . LEU B 1 129 ? 3.543 17.839 4.557 1 86.19 129 LEU B N 1
ATOM 3200 C CA . LEU B 1 129 ? 2.763 18.396 5.656 1 86.19 129 LEU B CA 1
ATOM 3201 C C . LEU B 1 129 ? 3.434 19.644 6.22 1 86.19 129 LEU B C 1
ATOM 3203 O O . LEU B 1 129 ? 2.775 20.665 6.435 1 86.19 129 LEU B O 1
ATOM 3207 N N . TRP B 1 130 ? 4.734 19.614 6.362 1 84.87 130 TRP B N 1
ATOM 3208 C CA . TRP B 1 130 ? 5.478 20.709 6.977 1 84.87 130 TRP B CA 1
ATOM 3209 C C . TRP B 1 130 ? 5.479 21.94 6.078 1 84.87 130 TRP B C 1
ATOM 3211 O O . TRP B 1 130 ? 5.643 23.065 6.555 1 84.87 130 TRP B O 1
ATOM 3221 N N . ALA B 1 131 ? 5.298 21.704 4.809 1 85.98 131 ALA B N 1
ATOM 3222 C CA . ALA B 1 131 ? 5.309 22.808 3.852 1 85.98 131 ALA B CA 1
ATOM 3223 C C . ALA B 1 131 ? 3.917 23.413 3.696 1 85.98 131 ALA B C 1
ATOM 3225 O O . ALA B 1 131 ? 3.754 24.454 3.055 1 85.98 131 ALA B O 1
ATOM 3226 N N . SER B 1 132 ? 2.936 22.786 4.299 1 82.37 132 SER B N 1
ATOM 3227 C CA . SER B 1 132 ? 1.574 23.297 4.185 1 82.37 132 SER B CA 1
ATOM 3228 C C . SER B 1 132 ? 1.396 24.579 4.991 1 82.37 132 SER B C 1
ATOM 3230 O O . SER B 1 132 ? 2.211 24.889 5.863 1 82.37 132 SER B O 1
ATOM 3232 N N . GLU B 1 133 ? 0.393 25.327 4.691 1 80.68 133 GLU B N 1
ATOM 3233 C CA . GLU B 1 133 ? 0.102 26.573 5.393 1 80.68 133 GLU B CA 1
ATOM 3234 C C . GLU B 1 133 ? -0.223 26.317 6.862 1 80.68 133 GLU B C 1
ATOM 3236 O O . GLU B 1 133 ? 0.119 27.124 7.729 1 80.68 133 GLU B O 1
ATOM 3241 N N . GLU B 1 134 ? -0.841 25.234 7.137 1 79.05 134 GLU B N 1
ATOM 3242 C CA . GLU B 1 134 ? -1.27 24.919 8.497 1 79.05 134 GLU B CA 1
ATOM 3243 C C . GLU B 1 134 ? -0.072 24.678 9.411 1 79.05 134 GLU B C 1
ATOM 3245 O O . GLU B 1 134 ? -0.067 25.114 10.565 1 79.05 134 GLU B O 1
ATOM 3250 N N . PHE B 1 135 ? 0.914 23.989 8.834 1 82.03 135 PHE B N 1
ATOM 3251 C CA . PHE B 1 135 ? 2.122 23.766 9.619 1 82.03 135 PHE B CA 1
ATOM 3252 C C . PHE B 1 135 ? 3.107 24.915 9.434 1 82.03 135 PHE B C 1
ATOM 3254 O O . PHE B 1 135 ? 3.545 25.527 10.41 1 82.03 135 PHE B O 1
ATOM 3261 N N . GLY B 1 136 ? 3.426 25.207 8.182 1 83 136 GLY B N 1
ATOM 3262 C CA . GLY B 1 136 ? 4.318 26.299 7.826 1 83 136 GLY B CA 1
ATOM 3263 C C . GLY B 1 136 ? 5.706 26.154 8.421 1 83 136 GLY B C 1
ATOM 3264 O O . GLY B 1 136 ? 6.359 27.15 8.737 1 83 136 GLY B O 1
ATOM 3265 N N . PHE B 1 137 ? 6.157 24.943 8.681 1 79.41 137 PHE B N 1
ATOM 3266 C CA . PHE B 1 137 ? 7.443 24.707 9.326 1 79.41 137 PHE B CA 1
ATOM 3267 C C . PHE B 1 137 ? 8.588 24.904 8.339 1 79.41 137 PHE B C 1
ATOM 3269 O O . PHE B 1 137 ? 9.703 25.249 8.735 1 79.41 137 PHE B O 1
ATOM 3276 N N . ILE B 1 138 ? 8.26 24.666 7.02 1 83.08 138 ILE B N 1
ATOM 3277 C CA . ILE B 1 138 ? 9.319 24.8 6.025 1 83.08 138 ILE B CA 1
ATOM 3278 C C . ILE B 1 138 ? 8.788 25.546 4.803 1 83.08 138 ILE B C 1
ATOM 3280 O O . ILE B 1 138 ? 7.581 25.557 4.551 1 83.08 138 ILE B O 1
ATOM 3284 N N . THR B 1 139 ? 9.698 26.209 4.112 1 86.72 139 THR B N 1
ATOM 3285 C CA . THR B 1 139 ? 9.439 26.834 2.82 1 86.72 139 THR B CA 1
ATOM 3286 C C . THR B 1 139 ? 10.421 26.329 1.768 1 86.72 139 THR B C 1
ATOM 3288 O O . THR B 1 139 ? 11.63 26.533 1.891 1 86.72 139 THR B O 1
ATOM 3291 N N . PRO B 1 140 ? 9.83 25.621 0.861 1 86.88 140 PRO B N 1
ATOM 3292 C CA . PRO B 1 140 ? 10.714 25.18 -0.221 1 86.88 140 PRO B CA 1
ATOM 3293 C C . PRO B 1 140 ? 11.155 26.327 -1.127 1 86.88 140 PRO B C 1
ATOM 3295 O O . PRO B 1 140 ? 10.385 27.26 -1.368 1 86.88 140 PRO B O 1
ATOM 3298 N N . SER B 1 141 ? 12.369 26.272 -1.59 1 85.43 141 SER B N 1
ATOM 3299 C CA . SER B 1 141 ? 12.842 27.242 -2.573 1 85.43 141 SER B CA 1
ATOM 3300 C C . SER B 1 141 ? 12.156 27.042 -3.92 1 85.43 141 SER B C 1
ATOM 3302 O O . SER B 1 141 ? 11.459 26.046 -4.127 1 85.43 141 SER B O 1
ATOM 3304 N N . ASP B 1 142 ? 12.279 27.927 -4.824 1 80.19 142 ASP B N 1
ATOM 3305 C CA . ASP B 1 142 ? 11.666 27.866 -6.147 1 80.19 142 ASP B CA 1
ATOM 3306 C C . ASP B 1 142 ? 12.214 26.69 -6.953 1 80.19 142 ASP B C 1
ATOM 3308 O O . ASP B 1 142 ? 11.531 26.163 -7.834 1 80.19 142 ASP B O 1
ATOM 3312 N N . SER B 1 143 ? 13.442 26.315 -6.675 1 77.31 143 SER B N 1
ATOM 3313 C CA . SER B 1 143 ? 14.095 25.257 -7.438 1 77.31 143 SER B CA 1
ATOM 3314 C C . SER B 1 143 ? 13.466 23.898 -7.148 1 77.31 143 SER B C 1
ATOM 3316 O O . SER B 1 143 ? 13.626 22.955 -7.927 1 77.31 143 SER B O 1
ATOM 3318 N N . VAL B 1 144 ? 12.797 23.764 -6.025 1 78.11 144 VAL B N 1
ATOM 3319 C CA . VAL B 1 144 ? 12.253 22.459 -5.664 1 78.11 144 VAL B CA 1
ATOM 3320 C C . VAL B 1 144 ? 10.746 22.571 -5.444 1 78.11 144 VAL B C 1
ATOM 3322 O O . VAL B 1 144 ? 10.161 21.782 -4.698 1 78.11 144 VAL B O 1
ATOM 3325 N N . SER B 1 145 ? 10.23 23.651 -5.943 1 76.64 145 SER B N 1
ATOM 3326 C CA . SER B 1 145 ? 8.79 23.843 -5.8 1 76.64 145 SER B CA 1
ATOM 3327 C C . SER B 1 145 ? 8.171 24.362 -7.093 1 76.64 145 SER B C 1
ATOM 3329 O O . SER B 1 145 ? 8.878 24.869 -7.966 1 76.64 145 SER B O 1
ATOM 3331 N N . THR B 1 146 ? 7.152 23.881 -7.389 1 63.71 146 THR B N 1
ATOM 3332 C CA . THR B 1 146 ? 6.398 24.514 -8.466 1 63.71 146 THR B CA 1
ATOM 3333 C C . THR B 1 146 ? 5.407 25.531 -7.906 1 63.71 146 THR B C 1
ATOM 3335 O O . THR B 1 146 ? 4.943 25.394 -6.773 1 63.71 146 THR B O 1
ATOM 3338 N N . GLY B 1 147 ? 5.586 26.849 -8.432 1 54.37 147 GLY B N 1
ATOM 3339 C CA . GLY B 1 147 ? 4.631 27.86 -8.007 1 54.37 147 GLY B CA 1
ATOM 3340 C C . GLY B 1 147 ? 3.188 27.448 -8.228 1 54.37 147 GLY B C 1
ATOM 3341 O O . GLY B 1 147 ? 2.907 26.56 -9.035 1 54.37 147 GLY B O 1
ATOM 3342 N N . SER B 1 148 ? 2.401 27.403 -7.134 1 47.66 148 SER B N 1
ATOM 3343 C CA . SER B 1 148 ? 0.978 27.247 -7.417 1 47.66 148 SER B CA 1
ATOM 3344 C C . SER B 1 148 ? 0.476 28.346 -8.348 1 47.66 148 SER B C 1
ATOM 3346 O O . SER B 1 148 ? 0.931 29.489 -8.269 1 47.66 148 SER B O 1
ATOM 3348 N N . SER B 1 149 ? 0.076 27.962 -9.557 1 42.48 149 SER B N 1
ATOM 3349 C CA . SER B 1 149 ? -0.519 28.932 -10.47 1 42.48 149 SER B CA 1
ATOM 3350 C C . SER B 1 149 ? -1.535 29.815 -9.752 1 42.48 149 SER B C 1
ATOM 3352 O O . SER B 1 149 ? -1.781 30.95 -10.166 1 42.48 149 SER B O 1
ATOM 3354 N N . ILE B 1 150 ? -2.177 29.238 -8.782 1 40.15 150 ILE B N 1
ATOM 3355 C CA . ILE B 1 150 ? -3.312 29.948 -8.203 1 40.15 150 ILE B CA 1
ATOM 3356 C C . ILE B 1 150 ? -2.837 30.824 -7.045 1 40.15 150 ILE B C 1
ATOM 3358 O O . ILE B 1 150 ? -3.386 31.902 -6.808 1 40.15 150 ILE B O 1
ATOM 3362 N N . MET B 1 151 ? -1.873 30.313 -6.262 1 41.59 151 MET B N 1
ATOM 3363 C CA . MET B 1 151 ? -1.375 31.126 -5.157 1 41.59 151 MET B CA 1
ATOM 3364 C C . MET B 1 151 ? 0.132 31.331 -5.268 1 41.59 151 MET B C 1
ATOM 3366 O O . MET B 1 151 ? 0.913 30.489 -4.821 1 41.59 151 MET B O 1
ATOM 3370 N N . PRO B 1 152 ? 0.492 32.353 -5.988 1 46.59 152 PRO B N 1
ATOM 3371 C CA . PRO B 1 152 ? 1.903 32.638 -6.257 1 46.59 152 PRO B CA 1
ATOM 3372 C C . PRO B 1 152 ? 2.794 32.408 -5.039 1 46.59 152 PRO B C 1
ATOM 3374 O O . PRO B 1 152 ? 3.96 32.03 -5.184 1 46.59 152 PRO B O 1
ATOM 3377 N N . GLN B 1 153 ? 2.213 32.649 -3.824 1 51.26 153 GLN B N 1
ATOM 3378 C CA . GLN B 1 153 ? 3.094 32.587 -2.662 1 51.26 153 GLN B CA 1
ATOM 3379 C C . GLN B 1 153 ? 3.171 31.168 -2.105 1 51.26 153 GLN B C 1
ATOM 3381 O O . GLN B 1 153 ? 4.042 30.863 -1.288 1 51.26 153 GLN B O 1
ATOM 3386 N N . LYS B 1 154 ? 2.227 30.372 -2.615 1 57.98 154 LYS B N 1
ATOM 3387 C CA . LYS B 1 154 ? 2.23 29.016 -2.074 1 57.98 154 LYS B CA 1
ATOM 3388 C C . LYS B 1 154 ? 3.215 28.126 -2.826 1 57.98 154 LYS B C 1
ATOM 3390 O O . LYS B 1 154 ? 3.166 28.037 -4.055 1 57.98 154 LYS B O 1
ATOM 3395 N N . LYS B 1 155 ? 4.343 27.741 -2.246 1 69.32 155 LYS B N 1
ATOM 3396 C CA . LYS B 1 155 ? 5.326 26.812 -2.796 1 69.32 155 LYS B CA 1
ATOM 3397 C C . LYS B 1 155 ? 4.96 25.367 -2.469 1 69.32 155 LYS B C 1
ATOM 3399 O O . LYS B 1 155 ? 4.905 24.985 -1.299 1 69.32 155 LYS B O 1
ATOM 3404 N N . ASN B 1 156 ? 4.529 24.685 -3.539 1 77.45 156 ASN B N 1
ATOM 3405 C CA . ASN B 1 156 ? 4.092 23.305 -3.363 1 77.45 156 ASN B CA 1
ATOM 3406 C C . ASN B 1 156 ? 5.27 22.335 -3.395 1 77.45 156 ASN B C 1
ATOM 3408 O O . ASN B 1 156 ? 6.123 22.418 -4.28 1 77.45 156 ASN B O 1
ATOM 3412 N N . PRO B 1 157 ? 5.382 21.453 -2.356 1 87.5 157 PRO B N 1
ATOM 3413 C CA . PRO B 1 157 ? 6.451 20.451 -2.333 1 87.5 157 PRO B CA 1
ATOM 3414 C C . PRO B 1 157 ? 6.185 19.283 -3.28 1 87.5 157 PRO B C 1
ATOM 3416 O O . PRO B 1 157 ? 6.251 18.122 -2.868 1 87.5 157 PRO B O 1
ATOM 3419 N N . ASP B 1 158 ? 6.031 19.469 -4.556 1 86.86 158 ASP B N 1
ATOM 3420 C CA . ASP B 1 158 ? 5.619 18.51 -5.576 1 86.86 158 ASP B CA 1
ATOM 3421 C C . ASP B 1 158 ? 6.593 17.336 -5.65 1 86.86 158 ASP B C 1
ATOM 3423 O O . ASP B 1 158 ? 6.174 16.182 -5.762 1 86.86 158 ASP B O 1
ATOM 3427 N N . PRO B 1 159 ? 7.9 17.653 -5.599 1 89.79 159 PRO B N 1
ATOM 3428 C CA . PRO B 1 159 ? 8.834 16.528 -5.686 1 89.79 159 PRO B CA 1
ATOM 3429 C C . PRO B 1 159 ? 8.605 15.485 -4.594 1 89.79 159 PRO B C 1
ATOM 3431 O O . PRO B 1 159 ? 8.737 14.285 -4.845 1 89.79 159 PRO B O 1
ATOM 3434 N N . MET B 1 160 ? 8.188 15.955 -3.437 1 91.08 160 MET B N 1
ATOM 3435 C CA . MET B 1 160 ? 8.001 15.027 -2.326 1 91.08 160 MET B CA 1
ATOM 3436 C C . MET B 1 160 ? 6.697 14.251 -2.477 1 91.08 160 MET B C 1
ATOM 3438 O O . MET B 1 160 ? 6.596 13.105 -2.037 1 91.08 160 MET B O 1
ATOM 3442 N N . GLU B 1 161 ? 5.714 14.853 -3.145 1 93.36 161 GLU B N 1
ATOM 3443 C CA . GLU B 1 161 ? 4.506 14.109 -3.488 1 93.36 161 GLU B CA 1
ATOM 3444 C C . GLU B 1 161 ? 4.815 12.971 -4.458 1 93.36 161 GLU B C 1
ATOM 3446 O O . GLU B 1 161 ? 4.257 11.879 -4.339 1 93.36 161 GLU B O 1
ATOM 3451 N N . LEU B 1 162 ? 5.7 13.24 -5.324 1 93.41 162 LEU B N 1
ATOM 3452 C CA . LEU B 1 162 ? 6.081 12.223 -6.299 1 93.41 162 LEU B CA 1
ATOM 3453 C C . LEU B 1 162 ? 6.882 11.108 -5.635 1 93.41 162 LEU B C 1
ATOM 3455 O O . LEU B 1 162 ? 6.756 9.939 -6.01 1 93.41 162 LEU B O 1
ATOM 3459 N N . VAL B 1 163 ? 7.697 11.469 -4.68 1 92.69 163 VAL B N 1
ATOM 3460 C CA . VAL B 1 163 ? 8.435 10.463 -3.924 1 92.69 163 VAL B CA 1
ATOM 3461 C C . VAL B 1 163 ? 7.458 9.544 -3.195 1 92.69 163 VAL B C 1
ATOM 3463 O O . VAL B 1 163 ? 7.606 8.32 -3.226 1 92.69 163 VAL B O 1
ATOM 3466 N N . ARG B 1 164 ? 6.462 10.138 -2.59 1 94.66 164 ARG B N 1
ATOM 3467 C CA . ARG B 1 164 ? 5.436 9.359 -1.905 1 94.66 164 ARG B CA 1
ATOM 3468 C C . ARG B 1 164 ? 4.695 8.451 -2.881 1 94.66 164 ARG B C 1
ATOM 3470 O O . ARG B 1 164 ? 4.494 7.266 -2.604 1 94.66 164 ARG B O 1
ATOM 3477 N N . GLY B 1 165 ? 4.402 8.881 -4.074 1 95.26 165 GLY B N 1
ATOM 3478 C CA . GLY B 1 165 ? 3.666 8.117 -5.068 1 95.26 165 GLY B CA 1
ATOM 3479 C C . GLY B 1 165 ? 4.477 6.986 -5.671 1 95.26 165 GLY B C 1
ATOM 3480 O O . GLY B 1 165 ? 3.961 5.885 -5.876 1 95.26 165 GLY B O 1
ATOM 3481 N N . LYS B 1 166 ? 5.704 7.26 -5.917 1 96.51 166 LYS B N 1
ATOM 3482 C CA . LYS B 1 166 ? 6.576 6.287 -6.569 1 96.51 166 LYS B CA 1
ATOM 3483 C C . LYS B 1 166 ? 6.77 5.051 -5.696 1 96.51 166 LYS B C 1
ATOM 3485 O O . LYS B 1 166 ? 7.089 3.972 -6.2 1 96.51 166 LYS B O 1
ATOM 3490 N N . SER B 1 167 ? 6.603 5.224 -4.392 1 96.7 167 SER B N 1
ATOM 3491 C CA . SER B 1 167 ? 6.788 4.104 -3.475 1 96.7 167 SER B CA 1
ATOM 3492 C C . SER B 1 167 ? 5.844 2.954 -3.81 1 96.7 167 SER B C 1
ATOM 3494 O O . SER B 1 167 ? 6.217 1.785 -3.694 1 96.7 167 SER B O 1
ATOM 3496 N N . GLY B 1 168 ? 4.653 3.253 -4.279 1 96.41 168 GLY B N 1
ATOM 3497 C CA . GLY B 1 168 ? 3.705 2.221 -4.669 1 96.41 168 GLY B CA 1
ATOM 3498 C C . GLY B 1 168 ? 4.206 1.349 -5.805 1 96.41 168 GLY B C 1
ATOM 3499 O O . GLY B 1 168 ? 3.996 0.134 -5.8 1 96.41 168 GLY B O 1
ATOM 3500 N N . ARG B 1 169 ? 4.838 1.984 -6.708 1 96.58 169 ARG B N 1
ATOM 3501 C CA . ARG B 1 169 ? 5.358 1.261 -7.864 1 96.58 169 ARG B CA 1
ATOM 3502 C C . ARG B 1 169 ? 6.475 0.306 -7.455 1 96.58 169 ARG B C 1
ATOM 3504 O O . ARG B 1 169 ? 6.528 -0.833 -7.924 1 96.58 169 ARG B O 1
ATOM 3511 N N . VAL B 1 170 ? 7.363 0.762 -6.583 1 97.32 170 VAL B N 1
ATOM 3512 C CA . VAL B 1 170 ? 8.476 -0.066 -6.128 1 97.32 170 VAL B CA 1
ATOM 3513 C C . VAL B 1 170 ? 7.942 -1.267 -5.35 1 97.32 170 VAL B C 1
ATOM 3515 O O . VAL B 1 170 ? 8.382 -2.398 -5.564 1 97.32 170 VAL B O 1
ATOM 3518 N N . ILE B 1 171 ? 6.937 -1.065 -4.517 1 98.04 171 ILE B N 1
ATOM 3519 C CA . ILE B 1 171 ? 6.3 -2.14 -3.764 1 98.04 171 ILE B CA 1
ATOM 3520 C C . ILE B 1 171 ? 5.625 -3.114 -4.727 1 98.04 171 ILE B C 1
ATOM 3522 O O . ILE B 1 171 ? 5.737 -4.332 -4.568 1 98.04 171 ILE B O 1
ATOM 3526 N N . GLY B 1 172 ? 5.022 -2.536 -5.708 1 97.93 172 GLY B N 1
ATOM 3527 C CA . GLY B 1 172 ? 4.401 -3.364 -6.73 1 97.93 172 GLY B CA 1
ATOM 3528 C C . GLY B 1 172 ? 5.391 -4.252 -7.46 1 97.93 172 GLY B C 1
ATOM 3529 O O . GLY B 1 172 ? 5.069 -5.388 -7.815 1 97.93 172 GLY B O 1
ATOM 3530 N N . GLY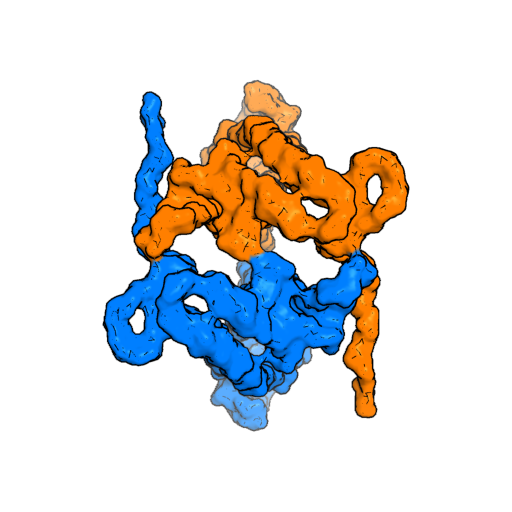 B 1 173 ? 6.55 -3.707 -7.719 1 98.2 173 GLY B N 1
ATOM 3531 C CA . GLY B 1 173 ? 7.59 -4.507 -8.346 1 98.2 173 GLY B CA 1
ATOM 3532 C C . GLY B 1 173 ? 7.956 -5.743 -7.546 1 98.2 173 GLY B C 1
ATOM 3533 O O . GLY B 1 173 ? 8.177 -6.814 -8.115 1 98.2 173 GLY B O 1
ATOM 3534 N N . LEU B 1 174 ? 8.021 -5.647 -6.215 1 98.26 174 LEU B N 1
ATOM 3535 C CA . LEU B 1 174 ? 8.292 -6.796 -5.357 1 98.26 174 LEU B CA 1
ATOM 3536 C C . LEU B 1 174 ? 7.173 -7.828 -5.462 1 98.26 174 LEU B C 1
ATOM 3538 O O . LEU B 1 174 ? 7.436 -9.018 -5.646 1 98.26 174 LEU B O 1
ATOM 3542 N N . VAL B 1 175 ? 5.917 -7.352 -5.44 1 98.1 175 VAL B N 1
ATOM 3543 C CA . VAL B 1 175 ? 4.773 -8.254 -5.517 1 98.1 175 VAL B CA 1
ATOM 3544 C C . VAL B 1 175 ? 4.762 -8.961 -6.87 1 98.1 175 VAL B C 1
ATOM 3546 O O . VAL B 1 175 ? 4.49 -10.161 -6.948 1 98.1 175 VAL B O 1
ATOM 3549 N N . THR B 1 176 ? 5.111 -8.219 -7.875 1 97.83 176 THR B N 1
ATOM 3550 C CA . THR B 1 176 ? 5.142 -8.768 -9.226 1 97.83 176 THR B CA 1
ATOM 3551 C C . THR B 1 176 ? 6.106 -9.947 -9.31 1 97.83 176 THR B C 1
ATOM 3553 O O . THR B 1 176 ? 5.734 -11.029 -9.768 1 97.83 176 THR B O 1
ATOM 3556 N N . LEU B 1 177 ? 7.297 -9.799 -8.8 1 97.63 177 LEU B N 1
ATOM 3557 C CA . LEU B 1 177 ? 8.29 -10.855 -8.961 1 97.63 177 LEU B CA 1
ATOM 3558 C C . LEU B 1 177 ? 8.007 -12.017 -8.014 1 97.63 177 LEU B C 1
ATOM 3560 O O . LEU B 1 177 ? 8.177 -13.181 -8.384 1 97.63 177 LEU B O 1
ATOM 3564 N N . LEU B 1 178 ? 7.586 -11.713 -6.771 1 97.79 178 LEU B N 1
ATOM 3565 C CA . LEU B 1 178 ? 7.174 -12.783 -5.87 1 97.79 178 LEU B CA 1
ATOM 3566 C C . LEU B 1 178 ? 6.099 -13.653 -6.514 1 97.79 178 LEU B C 1
ATOM 3568 O O . LEU B 1 178 ? 6.162 -14.882 -6.438 1 97.79 178 LEU B O 1
ATOM 3572 N N . THR B 1 179 ? 5.188 -12.991 -7.176 1 97.08 179 THR B N 1
ATOM 3573 C CA . THR B 1 179 ? 4.074 -13.703 -7.793 1 97.08 179 THR B CA 1
ATOM 3574 C C . THR B 1 179 ? 4.551 -14.521 -8.989 1 97.08 179 THR B C 1
ATOM 3576 O O . THR B 1 179 ? 4.098 -15.649 -9.197 1 97.08 179 THR B O 1
ATOM 3579 N N . ALA B 1 180 ? 5.451 -13.965 -9.799 1 95.53 180 ALA B N 1
ATOM 3580 C CA . ALA B 1 180 ? 5.994 -14.671 -10.956 1 95.53 180 ALA B CA 1
ATOM 3581 C C . ALA B 1 180 ? 6.73 -15.938 -10.53 1 95.53 180 ALA B C 1
ATOM 3583 O O . ALA B 1 180 ? 6.68 -16.956 -11.225 1 95.53 180 ALA B O 1
ATOM 3584 N N . CYS B 1 181 ? 7.356 -15.893 -9.362 1 95.21 181 CYS B N 1
ATOM 3585 C CA . CYS B 1 181 ? 8.193 -16.998 -8.905 1 95.21 181 CYS B CA 1
ATOM 3586 C C . CYS B 1 181 ? 7.361 -18.049 -8.181 1 95.21 181 CYS B C 1
ATOM 3588 O O . CYS B 1 181 ? 7.776 -19.204 -8.065 1 95.21 181 CYS B O 1
ATOM 3590 N N . LYS B 1 182 ? 6.237 -17.623 -7.67 1 94.53 182 LYS B N 1
ATOM 3591 C CA . LYS B 1 182 ? 5.426 -18.542 -6.877 1 94.53 182 LYS B CA 1
ATOM 3592 C C . LYS B 1 182 ? 4.982 -19.742 -7.708 1 94.53 182 LYS B C 1
ATOM 3594 O O . LYS B 1 182 ? 4.359 -19.58 -8.759 1 94.53 182 LYS B O 1
ATOM 3599 N N . GLY B 1 183 ? 5.308 -20.905 -7.279 1 89.65 183 GLY B N 1
ATOM 3600 C CA . GLY B 1 183 ? 4.847 -22.151 -7.87 1 89.65 183 GLY B CA 1
ATOM 3601 C C . GLY B 1 183 ? 5.579 -22.511 -9.15 1 89.65 183 GLY B C 1
ATOM 3602 O O . GLY B 1 183 ? 5.092 -23.318 -9.943 1 89.65 183 GLY B O 1
ATOM 3603 N N . LEU B 1 184 ? 6.688 -21.885 -9.404 1 91.1 184 LEU B N 1
ATOM 3604 C CA . LEU B 1 184 ? 7.461 -22.191 -10.602 1 91.1 184 LEU B CA 1
ATOM 3605 C C . LEU B 1 184 ? 8.328 -23.427 -10.388 1 91.1 184 LEU B C 1
ATOM 3607 O O . LEU B 1 184 ? 9.039 -23.526 -9.385 1 91.1 184 LEU B O 1
ATOM 3611 N N . PRO B 1 185 ? 8.238 -24.387 -11.229 1 88.87 185 PRO B N 1
ATOM 3612 C CA . PRO B 1 185 ? 9.086 -25.574 -11.088 1 88.87 185 PRO B CA 1
ATOM 3613 C C . PRO B 1 185 ? 10.575 -25.251 -11.195 1 88.87 185 PRO B C 1
ATOM 3615 O O . PRO B 1 185 ? 10.944 -24.176 -11.674 1 88.87 185 PRO B O 1
ATOM 3618 N N . HIS B 1 186 ? 11.282 -26.229 -10.769 1 87.17 186 HIS B N 1
ATOM 3619 C CA . HIS B 1 186 ? 12.727 -26.039 -10.813 1 87.17 186 HIS B CA 1
ATOM 3620 C C . HIS B 1 186 ? 13.233 -25.989 -12.251 1 87.17 186 HIS B C 1
ATOM 3622 O O . HIS B 1 186 ? 12.484 -26.277 -13.188 1 87.17 186 HIS B O 1
ATOM 3628 N N . ALA B 1 187 ? 14.426 -25.414 -12.522 1 84.99 187 ALA B N 1
ATOM 3629 C CA . ALA B 1 187 ? 15.081 -25.179 -13.806 1 84.99 187 ALA B CA 1
ATOM 3630 C C . ALA B 1 187 ? 14.647 -23.845 -14.407 1 84.99 187 ALA B C 1
ATOM 3632 O O . ALA B 1 187 ? 14.024 -23.025 -13.729 1 84.99 187 ALA B O 1
ATOM 3633 N N . TYR B 1 188 ? 15.066 -23.668 -15.568 1 86.22 188 TYR B N 1
ATOM 3634 C CA . TYR B 1 188 ? 14.773 -22.388 -16.203 1 86.22 188 TYR B CA 1
ATOM 3635 C C . TYR B 1 188 ? 13.361 -22.375 -16.778 1 86.22 188 TYR B C 1
ATOM 3637 O O . TYR B 1 188 ? 12.965 -23.302 -17.489 1 86.22 188 TYR B O 1
ATOM 3645 N N . ASN B 1 189 ? 12.622 -21.394 -16.408 1 89.53 189 ASN B N 1
ATOM 3646 C CA . ASN B 1 189 ? 11.29 -21.132 -16.942 1 89.53 189 ASN B CA 1
ATOM 3647 C C . ASN B 1 189 ? 11.215 -19.766 -17.618 1 89.53 189 ASN B C 1
ATOM 3649 O O . ASN B 1 189 ? 11.779 -18.791 -17.12 1 89.53 189 ASN B O 1
ATOM 3653 N N . ARG B 1 190 ? 10.509 -19.614 -18.7 1 91.4 190 ARG B N 1
ATOM 3654 C CA . ARG B 1 190 ? 10.423 -18.365 -19.449 1 91.4 190 ARG B CA 1
ATOM 3655 C C . ARG B 1 190 ? 9.738 -17.279 -18.626 1 91.4 190 ARG B C 1
ATOM 3657 O O . ARG B 1 190 ? 9.886 -16.089 -18.913 1 91.4 190 ARG B O 1
ATOM 3664 N N . ASP B 1 191 ? 8.968 -17.684 -17.581 1 92.57 191 ASP B N 1
ATOM 3665 C CA . ASP B 1 191 ? 8.374 -16.738 -16.642 1 92.57 191 ASP B CA 1
ATOM 3666 C C . ASP B 1 191 ? 9.431 -15.799 -16.066 1 92.57 191 ASP B C 1
ATOM 3668 O O . ASP B 1 191 ? 9.14 -14.641 -15.76 1 92.57 191 ASP B O 1
ATOM 3672 N N . LEU B 1 192 ? 10.604 -16.319 -16.018 1 91.87 192 LEU B N 1
ATOM 3673 C CA . LEU B 1 192 ? 11.674 -15.596 -15.339 1 91.87 192 LEU B CA 1
ATOM 3674 C C . LEU B 1 192 ? 12.182 -14.444 -16.198 1 91.87 192 LEU B C 1
ATOM 3676 O O . LEU B 1 192 ? 12.918 -13.581 -15.715 1 91.87 192 LEU B O 1
ATOM 3680 N N . GLN B 1 193 ? 11.762 -14.311 -17.371 1 91.04 193 GLN B N 1
ATOM 3681 C CA . GLN B 1 193 ? 12.07 -13.154 -18.206 1 91.04 193 GLN B CA 1
ATOM 3682 C C . GLN B 1 193 ? 11.386 -11.897 -17.677 1 91.04 193 GLN B C 1
ATOM 3684 O O . GLN B 1 193 ? 11.74 -10.781 -18.065 1 91.04 193 GLN B O 1
ATOM 3689 N N . GLU B 1 194 ? 10.426 -12.105 -16.78 1 93.39 194 GLU B N 1
ATOM 3690 C CA . GLU B 1 194 ? 9.685 -10.982 -16.216 1 93.39 194 GLU B CA 1
ATOM 3691 C C . GLU B 1 194 ? 10.42 -10.38 -15.021 1 93.39 194 GLU B C 1
ATOM 3693 O O . GLU B 1 194 ? 9.905 -9.474 -14.361 1 93.39 194 GLU B O 1
ATOM 3698 N N . ASP B 1 195 ? 11.578 -10.819 -14.751 1 92.86 195 ASP B N 1
ATOM 3699 C CA . ASP B 1 195 ? 12.289 -10.349 -13.566 1 92.86 195 ASP B CA 1
ATOM 3700 C C . ASP B 1 195 ? 13.003 -9.027 -13.842 1 92.86 195 ASP B C 1
ATOM 3702 O O . ASP B 1 195 ? 13.176 -8.208 -12.937 1 92.86 195 ASP B O 1
ATOM 3706 N N . GLU B 1 196 ? 13.366 -8.671 -15.038 1 92.23 196 GLU B N 1
ATOM 3707 C CA . GLU B 1 196 ? 14.214 -7.528 -15.364 1 92.23 196 GLU B CA 1
ATOM 3708 C C . GLU B 1 196 ? 13.468 -6.212 -15.164 1 92.23 196 GLU B C 1
ATOM 3710 O O . GLU B 1 196 ? 13.993 -5.283 -14.547 1 92.23 196 GLU B O 1
ATOM 3715 N N . GLU B 1 197 ? 12.272 -6.128 -15.635 1 93.41 197 GLU B N 1
ATOM 3716 C CA . GLU B 1 197 ? 11.554 -4.857 -15.653 1 93.41 197 GLU B CA 1
ATOM 3717 C C . GLU B 1 197 ? 11.355 -4.316 -14.241 1 93.41 197 GLU B C 1
ATOM 3719 O O . GLU B 1 197 ? 11.729 -3.178 -13.948 1 93.41 197 GLU B O 1
ATOM 3724 N N . PRO B 1 198 ? 10.828 -5.19 -13.286 1 95.34 198 PRO B N 1
ATOM 3725 C CA . PRO B 1 198 ? 10.66 -4.643 -11.937 1 95.34 198 PRO B CA 1
ATOM 3726 C C . PRO B 1 198 ? 11.99 -4.292 -11.274 1 95.34 198 PRO B C 1
ATOM 3728 O O . PRO B 1 198 ? 12.065 -3.333 -10.502 1 95.34 198 PRO B O 1
ATOM 3731 N N . VAL B 1 199 ? 12.989 -4.998 -11.569 1 92.99 199 VAL B N 1
ATOM 3732 C CA . VAL B 1 199 ? 14.287 -4.759 -10.946 1 92.99 199 VAL B CA 1
ATOM 3733 C C . VAL B 1 199 ? 14.865 -3.438 -11.448 1 92.99 199 VAL B C 1
ATOM 3735 O O . VAL B 1 199 ? 15.216 -2.564 -10.651 1 92.99 199 VAL B O 1
ATOM 3738 N N . PHE B 1 200 ? 14.882 -3.227 -12.76 1 92.35 200 PHE B N 1
ATOM 3739 C CA . PHE B 1 200 ? 15.45 -2.004 -13.315 1 92.35 200 PHE B CA 1
ATOM 3740 C C . PHE B 1 200 ? 14.592 -0.797 -12.957 1 92.35 200 PHE B C 1
ATOM 3742 O O . PHE B 1 200 ? 15.116 0.283 -12.677 1 92.35 200 PHE B O 1
ATOM 3749 N N . ASP B 1 201 ? 13.381 -1.002 -13 1 94.06 201 ASP B N 1
ATOM 3750 C CA . ASP B 1 201 ? 12.478 0.083 -12.628 1 94.06 201 ASP B CA 1
ATOM 3751 C C . ASP B 1 201 ? 12.697 0.507 -11.177 1 94.06 201 ASP B C 1
ATOM 3753 O O . ASP B 1 201 ? 12.721 1.7 -10.871 1 94.06 201 ASP B O 1
ATOM 3757 N N . SER B 1 202 ? 12.823 -0.516 -10.285 1 94.37 202 SER B N 1
ATOM 3758 C CA . SER B 1 202 ? 13.027 -0.212 -8.873 1 94.37 202 SER B CA 1
ATOM 3759 C C . SER B 1 202 ? 14.331 0.547 -8.653 1 94.37 202 SER B C 1
ATOM 3761 O O . SER B 1 202 ? 14.396 1.453 -7.819 1 94.37 202 SER B O 1
ATOM 3763 N N . VAL B 1 203 ? 15.348 0.269 -9.382 1 90.83 203 VAL B N 1
ATOM 3764 C CA . VAL B 1 203 ? 16.635 0.945 -9.26 1 90.83 203 VAL B CA 1
ATOM 3765 C C . VAL B 1 203 ? 16.495 2.404 -9.689 1 90.83 203 VAL B C 1
ATOM 3767 O O . VAL B 1 203 ? 16.888 3.314 -8.955 1 90.83 203 VAL B O 1
ATOM 3770 N N . ARG B 1 204 ? 15.895 2.58 -10.847 1 91.01 204 ARG B N 1
ATOM 3771 C CA . ARG B 1 204 ? 15.704 3.938 -11.347 1 91.01 204 ARG B CA 1
ATOM 3772 C C . ARG B 1 204 ? 14.853 4.76 -10.385 1 91.01 204 ARG B C 1
ATOM 3774 O O . ARG B 1 204 ? 15.177 5.913 -10.091 1 91.01 204 ARG B O 1
ATOM 3781 N N . ALA B 1 205 ? 13.847 4.104 -9.888 1 93.8 205 ALA B N 1
ATOM 3782 C CA . ALA B 1 205 ? 12.928 4.798 -8.989 1 93.8 205 ALA B CA 1
ATOM 3783 C C . ALA B 1 205 ? 13.624 5.189 -7.688 1 93.8 205 ALA B C 1
ATOM 3785 O O . ALA B 1 205 ? 13.528 6.336 -7.246 1 93.8 205 ALA B O 1
ATOM 3786 N N . ILE B 1 206 ? 14.335 4.238 -7.081 1 91.41 206 ILE B N 1
ATOM 3787 C CA . ILE B 1 206 ? 14.975 4.488 -5.794 1 91.41 206 ILE B CA 1
ATOM 3788 C C . ILE B 1 206 ? 16.045 5.566 -5.951 1 91.41 206 ILE B C 1
ATOM 3790 O O . ILE B 1 206 ? 16.123 6.495 -5.144 1 91.41 206 ILE B O 1
ATOM 3794 N N . LEU B 1 207 ? 16.827 5.468 -6.986 1 87.93 207 LEU B N 1
ATOM 3795 C CA . LEU B 1 207 ? 17.86 6.473 -7.215 1 87.93 207 LEU B CA 1
ATOM 3796 C C . LEU B 1 207 ? 17.24 7.85 -7.428 1 87.93 207 LEU B C 1
ATOM 3798 O O . LEU B 1 207 ? 17.71 8.841 -6.864 1 87.93 207 LEU B O 1
ATOM 3802 N N . GLY B 1 208 ? 16.204 7.88 -8.231 1 88.62 208 GLY B N 1
ATOM 3803 C CA . GLY B 1 208 ? 15.496 9.134 -8.433 1 88.62 208 GLY B CA 1
ATOM 3804 C C . GLY B 1 208 ? 14.904 9.697 -7.155 1 88.62 208 GLY B C 1
ATOM 3805 O O . GLY B 1 208 ? 15 10.898 -6.896 1 88.62 208 GLY B O 1
ATOM 3806 N N . MET B 1 209 ? 14.304 8.862 -6.323 1 90.25 209 MET B N 1
ATOM 3807 C CA . MET B 1 209 ? 13.707 9.276 -5.057 1 90.25 209 MET B CA 1
ATOM 3808 C C . MET B 1 209 ? 14.768 9.818 -4.106 1 90.25 209 MET B C 1
ATOM 3810 O O . MET B 1 209 ? 14.542 10.817 -3.421 1 90.25 209 MET B O 1
ATOM 3814 N N . LEU B 1 210 ? 15.895 9.132 -4.055 1 86.72 210 LEU B N 1
ATOM 3815 C CA . LEU B 1 210 ? 16.983 9.583 -3.195 1 86.72 210 LEU B CA 1
ATOM 3816 C C . LEU B 1 210 ? 17.515 10.936 -3.656 1 86.72 210 LEU B C 1
ATOM 3818 O O . LEU B 1 210 ? 17.731 11.834 -2.84 1 86.72 210 LEU B O 1
ATOM 3822 N N . GLU B 1 211 ? 17.684 11.042 -4.953 1 83.99 211 GLU B N 1
ATOM 3823 C CA . GLU B 1 211 ? 18.198 12.289 -5.511 1 83.99 211 GLU B CA 1
ATOM 3824 C C . GLU B 1 211 ? 17.247 13.451 -5.235 1 83.99 211 GLU B C 1
ATOM 3826 O O . GLU B 1 211 ? 17.669 14.505 -4.756 1 83.99 211 GLU B O 1
ATOM 3831 N N . VAL B 1 212 ? 16.031 13.251 -5.505 1 86.12 212 VAL B N 1
ATOM 3832 C CA . VAL B 1 212 ? 15.016 14.286 -5.337 1 86.12 212 VAL B CA 1
ATOM 3833 C C . VAL B 1 212 ? 14.882 14.644 -3.859 1 86.12 212 VAL B C 1
ATOM 3835 O O . VAL B 1 212 ? 14.745 15.819 -3.509 1 86.12 212 VAL B O 1
ATOM 3838 N N . SER B 1 213 ? 14.894 13.642 -2.98 1 84.96 213 SER B N 1
ATOM 3839 C CA . SER B 1 213 ? 14.789 13.885 -1.545 1 84.96 213 SER B CA 1
ATOM 3840 C C . SER B 1 213 ? 15.981 14.685 -1.03 1 84.96 213 SER B C 1
ATOM 3842 O O . SER B 1 213 ? 15.819 15.591 -0.209 1 84.96 213 SER B O 1
ATOM 3844 N N . ALA B 1 214 ? 17.158 14.337 -1.509 1 81.24 214 ALA B N 1
ATOM 3845 C CA . ALA B 1 214 ? 18.36 15.069 -1.118 1 81.24 214 ALA B CA 1
ATOM 3846 C C . ALA B 1 214 ? 18.296 16.52 -1.588 1 81.24 214 ALA B C 1
ATOM 3848 O O . ALA B 1 214 ? 18.572 17.442 -0.817 1 81.24 214 ALA B O 1
ATOM 3849 N N . GLU B 1 215 ? 17.93 16.696 -2.845 1 80.23 215 GLU B N 1
ATOM 3850 C 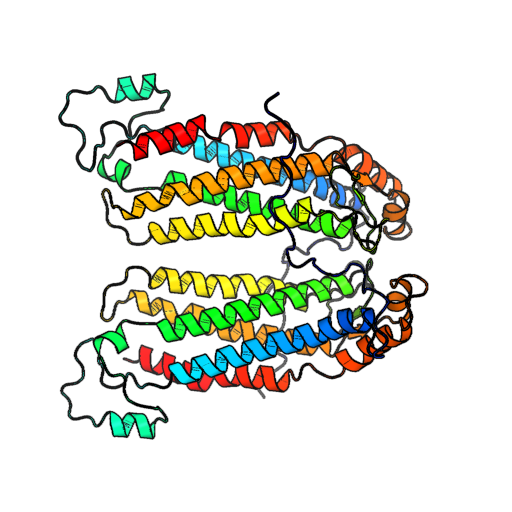CA . GLU B 1 215 ? 17.824 18.043 -3.398 1 80.23 215 GLU B CA 1
ATOM 3851 C C . GLU B 1 215 ? 16.801 18.876 -2.63 1 80.23 215 GLU B C 1
ATOM 3853 O O . GLU B 1 215 ? 17.04 20.05 -2.34 1 80.23 215 GLU B O 1
ATOM 3858 N N . PHE B 1 216 ? 15.711 18.343 -2.314 1 83.92 216 PHE B N 1
ATOM 3859 C CA . PHE B 1 216 ? 14.669 19.038 -1.568 1 83.92 216 PHE B CA 1
ATOM 3860 C C . PHE B 1 216 ? 15.176 19.457 -0.193 1 83.92 216 PHE B C 1
ATOM 3862 O O . PHE B 1 216 ? 14.993 20.605 0.219 1 83.92 216 PHE B O 1
ATOM 3869 N N . ALA B 1 217 ? 15.797 18.488 0.47 1 79.28 217 ALA B N 1
ATOM 3870 C CA . ALA B 1 217 ? 16.291 18.737 1.821 1 79.28 217 ALA B CA 1
ATOM 3871 C C . ALA B 1 217 ? 17.279 19.901 1.838 1 79.28 217 ALA B C 1
ATOM 3873 O O . ALA B 1 217 ? 17.329 20.666 2.803 1 79.28 217 ALA B O 1
ATOM 3874 N N . MET B 1 218 ? 18.027 20.103 0.764 1 79.03 218 MET B N 1
ATOM 3875 C CA . MET B 1 218 ? 19.068 21.125 0.704 1 79.03 218 MET B CA 1
ATOM 3876 C C . MET B 1 218 ? 18.486 22.47 0.284 1 79.03 218 MET B C 1
ATOM 3878 O O . MET B 1 218 ? 19.169 23.494 0.351 1 79.03 218 MET B O 1
ATOM 3882 N N . ASN B 1 219 ? 17.209 22.49 -0.102 1 79.97 219 ASN B N 1
ATOM 3883 C CA . ASN B 1 219 ? 16.633 23.709 -0.66 1 79.97 219 ASN B CA 1
ATOM 3884 C C . ASN B 1 219 ? 15.356 24.112 0.072 1 79.97 219 ASN B C 1
ATOM 3886 O O . ASN B 1 219 ? 14.382 24.531 -0.556 1 79.97 219 ASN B O 1
ATOM 3890 N N . ILE B 1 220 ? 15.329 23.877 1.384 1 80.91 220 ILE B N 1
ATOM 3891 C CA . ILE B 1 220 ? 14.216 24.312 2.221 1 80.91 220 ILE B CA 1
ATOM 3892 C C . ILE B 1 220 ? 14.726 25.258 3.306 1 80.91 220 ILE B C 1
ATOM 3894 O O . ILE B 1 220 ? 15.908 25.23 3.658 1 80.91 220 ILE B O 1
ATOM 3898 N N . THR B 1 221 ? 13.878 26.172 3.715 1 80.44 221 THR B N 1
ATOM 3899 C CA . THR B 1 221 ? 14.129 27.042 4.858 1 80.44 221 THR B CA 1
ATOM 3900 C C . THR B 1 221 ? 13.158 26.735 5.995 1 80.44 221 THR B C 1
ATOM 3902 O O . THR B 1 221 ? 11.959 26.567 5.766 1 80.44 221 THR B O 1
ATOM 3905 N N . PHE B 1 222 ? 13.697 26.635 7.152 1 78.17 222 PHE B N 1
ATOM 3906 C CA . PHE B 1 222 ? 12.865 26.373 8.321 1 78.17 222 PHE B CA 1
ATOM 3907 C C . PHE B 1 222 ? 12.349 27.675 8.921 1 78.17 222 PHE B C 1
ATOM 3909 O O . PHE B 1 222 ? 13.085 28.661 9.004 1 78.17 222 PHE B O 1
ATOM 3916 N N . ASN B 1 223 ? 11.108 27.652 9.201 1 79.86 223 ASN B N 1
ATOM 3917 C CA . ASN B 1 223 ? 10.504 28.78 9.903 1 79.86 223 ASN B CA 1
ATOM 3918 C C . ASN B 1 223 ? 10.632 28.633 11.416 1 79.86 223 ASN B C 1
ATOM 3920 O O . ASN B 1 223 ? 9.736 28.096 12.07 1 79.86 223 ASN B O 1
ATOM 3924 N N . ARG B 1 224 ? 11.612 29.239 11.919 1 74.52 224 ARG B N 1
ATOM 3925 C CA . ARG B 1 224 ? 11.951 29.072 13.328 1 74.52 224 ARG B CA 1
ATOM 3926 C C . ARG B 1 224 ? 10.83 29.585 14.226 1 74.52 224 ARG B C 1
ATOM 3928 O O . ARG B 1 224 ? 10.472 28.937 15.212 1 74.52 224 ARG B O 1
ATOM 3935 N N . GLU B 1 225 ? 10.325 30.73 13.908 1 81.04 225 GLU B N 1
ATOM 3936 C CA . GLU B 1 225 ? 9.278 31.339 14.723 1 81.04 225 GLU B CA 1
ATOM 3937 C C . GLU B 1 225 ? 8.043 30.445 14.791 1 81.04 225 GLU B C 1
ATOM 3939 O O . GLU B 1 225 ? 7.482 30.232 15.868 1 81.04 225 GLU B O 1
ATOM 3944 N N . ARG B 1 226 ? 7.694 29.934 13.625 1 78.06 226 ARG B N 1
ATOM 3945 C CA . ARG B 1 226 ? 6.521 29.068 13.557 1 78.06 226 ARG B CA 1
ATOM 3946 C C . ARG B 1 226 ? 6.739 27.787 14.356 1 78.06 226 ARG B C 1
ATOM 3948 O O . ARG B 1 226 ? 5.827 27.309 15.034 1 78.06 226 ARG B O 1
ATOM 3955 N N . ILE B 1 227 ? 7.909 27.265 14.2 1 74.48 227 ILE B N 1
ATOM 3956 C CA . ILE B 1 227 ? 8.234 26.024 14.895 1 74.48 227 ILE B CA 1
ATOM 3957 C C . ILE B 1 227 ? 8.24 26.264 16.404 1 74.48 227 ILE B C 1
ATOM 3959 O O . ILE B 1 227 ? 7.684 25.47 17.167 1 74.48 227 ILE B O 1
ATOM 3963 N N . GLN B 1 228 ? 8.784 27.357 16.785 1 72.18 228 GLN B N 1
ATOM 3964 C CA . GLN B 1 228 ? 8.845 27.689 18.205 1 72.18 228 GLN B CA 1
ATOM 3965 C C . GLN B 1 228 ? 7.447 27.877 18.786 1 72.18 228 GLN B C 1
ATOM 3967 O O . GLN B 1 228 ? 7.169 27.438 19.904 1 72.18 228 GLN B O 1
ATOM 3972 N N . LYS B 1 229 ? 6.593 28.486 18.048 1 75.32 229 LYS B N 1
ATOM 3973 C CA . LYS B 1 229 ? 5.237 28.779 18.504 1 75.32 229 LYS B CA 1
ATOM 3974 C C . LYS B 1 229 ? 4.414 27.501 18.637 1 75.32 229 LYS B C 1
ATOM 3976 O O . LYS B 1 229 ? 3.422 27.468 19.368 1 75.32 229 LYS B O 1
ATOM 3981 N N . SER B 1 230 ? 4.758 26.568 17.815 1 70.88 230 SER B N 1
ATOM 3982 C CA . SER B 1 230 ? 4.002 25.32 17.822 1 70.88 230 SER B CA 1
ATOM 3983 C C . SER B 1 230 ? 4.376 24.454 19.02 1 70.88 230 SER B C 1
ATOM 3985 O O . SER B 1 230 ? 3.671 23.496 19.345 1 70.88 230 SER B O 1
ATOM 3987 N N . LEU B 1 231 ? 5.419 24.762 19.611 1 64.41 231 LEU B N 1
ATOM 3988 C CA . LEU B 1 231 ? 5.857 24.001 20.776 1 64.41 231 LEU B CA 1
ATOM 3989 C C . LEU B 1 231 ? 5.126 24.462 22.032 1 64.41 231 LEU B C 1
ATOM 3991 O O . LEU B 1 231 ? 4.715 25.621 22.127 1 64.41 231 LEU B O 1
ATOM 3995 N N . PRO B 1 232 ? 4.685 23.463 22.851 1 54.94 232 PRO B N 1
ATOM 3996 C CA . PRO B 1 232 ? 3.974 23.85 24.072 1 54.94 232 PRO B CA 1
ATOM 3997 C C . PRO B 1 232 ? 4.668 24.982 24.825 1 54.94 232 PRO B C 1
ATOM 3999 O O . PRO B 1 232 ? 5.898 25.081 24.802 1 54.94 232 PRO B O 1
ATOM 4002 N N . ALA B 1 233 ? 3.759 25.851 25.317 1 52.19 233 ALA B N 1
ATOM 4003 C CA . ALA B 1 233 ? 4.261 26.938 26.154 1 52.19 233 ALA B CA 1
ATOM 4004 C C . ALA B 1 233 ? 5.142 26.403 27.278 1 52.19 233 ALA B C 1
ATOM 4006 O O . ALA B 1 233 ? 4.781 25.434 27.951 1 52.19 233 ALA B O 1
ATOM 4007 N N . GLY B 1 234 ? 6.38 26.941 27.348 1 49.57 234 GLY B N 1
ATOM 4008 C CA . GLY B 1 234 ? 7.292 26.534 28.405 1 49.57 234 GLY B CA 1
ATOM 4009 C C . GLY B 1 234 ? 8.234 25.423 27.985 1 49.57 234 GLY B C 1
ATOM 4010 O O . GLY B 1 234 ? 8.99 24.899 28.806 1 49.57 234 GLY B O 1
ATOM 4011 N N . PHE B 1 235 ? 7.825 24.915 26.85 1 50.47 235 PHE B N 1
ATOM 4012 C CA . PHE B 1 235 ? 8.75 23.874 26.416 1 50.47 235 PHE B CA 1
ATOM 4013 C C . PHE B 1 235 ? 10.19 24.366 26.486 1 50.47 235 PHE B C 1
ATOM 4015 O O . PHE B 1 235 ? 10.56 25.32 25.799 1 50.47 235 PHE B O 1
ATOM 4022 N N . PRO B 1 236 ? 10.893 23.967 27.532 1 47.64 236 PRO B N 1
ATOM 4023 C CA . PRO B 1 236 ? 12.305 24.347 27.609 1 47.64 236 PRO B CA 1
ATOM 4024 C C . PRO B 1 236 ? 13.105 23.897 26.388 1 47.64 236 PRO B C 1
ATOM 4026 O O . PRO B 1 236 ? 13.01 22.737 25.977 1 47.64 236 PRO B O 1
ATOM 4029 N N . GLY B 1 237 ? 13.663 24.855 25.589 1 49.04 237 GLY B N 1
ATOM 4030 C CA . GLY B 1 237 ? 14.576 24.513 24.509 1 49.04 237 GLY B CA 1
ATOM 4031 C C . GLY B 1 237 ? 13.94 24.615 23.136 1 49.04 237 GLY B C 1
ATOM 4032 O O . GLY B 1 237 ? 14.44 24.034 22.17 1 49.04 237 GLY B O 1
ATOM 4033 N N . ALA B 1 238 ? 12.674 25.136 23.171 1 55.4 238 ALA B N 1
ATOM 4034 C CA . ALA B 1 238 ? 12.011 25.345 21.886 1 55.4 238 ALA B CA 1
ATOM 4035 C C . ALA B 1 238 ? 12.957 25.996 20.881 1 55.4 238 ALA B C 1
ATOM 4037 O O . ALA B 1 238 ? 13.015 25.586 19.719 1 55.4 238 ALA B O 1
ATOM 4038 N N . THR B 1 239 ? 13.629 26.94 21.375 1 55.64 239 THR B N 1
ATOM 4039 C CA . THR B 1 239 ? 14.59 27.624 20.517 1 55.64 239 THR B CA 1
ATOM 4040 C C . THR B 1 239 ? 15.697 26.67 20.078 1 55.64 239 THR B C 1
ATOM 4042 O O . THR B 1 239 ? 16.082 26.654 18.907 1 55.64 239 THR B O 1
ATOM 4045 N N . THR B 1 240 ? 16.075 25.874 21.041 1 54.62 240 THR B N 1
ATOM 4046 C CA . THR B 1 240 ? 17.15 24.935 20.741 1 54.62 240 THR B CA 1
ATOM 4047 C C . THR B 1 240 ? 16.695 23.901 19.715 1 54.62 240 THR B C 1
ATOM 4049 O O . THR B 1 240 ? 17.453 23.538 18.813 1 54.62 240 THR B O 1
ATOM 4052 N N . LEU B 1 241 ? 15.48 23.582 19.86 1 56.64 241 LEU B N 1
ATOM 4053 C CA . LEU B 1 241 ? 14.945 22.602 18.921 1 56.64 241 LEU B CA 1
ATOM 4054 C C . LEU B 1 241 ? 14.814 23.202 17.525 1 56.64 241 LEU B C 1
ATOM 4056 O O . LEU B 1 241 ? 15.197 22.573 16.536 1 56.64 241 LEU B O 1
ATOM 4060 N N . ALA B 1 242 ? 14.354 24.33 17.539 1 58.25 242 ALA B N 1
ATOM 4061 C CA . ALA B 1 242 ? 14.217 25.002 16.249 1 58.25 242 ALA B CA 1
ATOM 4062 C C . ALA B 1 242 ? 15.577 25.203 15.588 1 58.25 242 ALA B C 1
ATOM 4064 O O . ALA B 1 242 ? 15.732 24.969 14.387 1 58.25 242 ALA B O 1
ATOM 4065 N N . ASP B 1 243 ? 16.555 25.557 16.404 1 58.5 243 ASP B N 1
ATOM 4066 C CA . ASP B 1 243 ? 17.908 25.761 15.897 1 58.5 243 ASP B CA 1
ATOM 4067 C C . ASP B 1 243 ? 18.51 24.45 15.396 1 58.5 243 ASP B C 1
ATOM 4069 O O . ASP B 1 243 ? 19.207 24.429 14.379 1 58.5 243 ASP B O 1
ATOM 4073 N N . TYR B 1 244 ? 18.123 23.582 16.108 1 55.91 244 TYR B N 1
ATOM 4074 C CA . TYR B 1 244 ? 18.652 22.27 15.753 1 55.91 244 TYR B CA 1
ATOM 4075 C C . TYR B 1 244 ? 18.071 21.788 14.429 1 55.91 244 TYR B C 1
ATOM 4077 O O . TYR B 1 244 ? 18.795 21.263 13.581 1 55.91 244 TYR B O 1
ATOM 4085 N N . LEU B 1 245 ? 16.835 21.939 14.314 1 58.81 245 LEU B N 1
ATOM 4086 C CA . LEU B 1 245 ? 16.191 21.523 13.073 1 58.81 245 LEU B CA 1
ATOM 4087 C C . LEU B 1 245 ? 16.777 22.271 11.88 1 58.81 245 LEU B C 1
ATOM 4089 O O . LEU B 1 245 ? 17.009 21.679 10.824 1 58.81 245 LEU B O 1
ATOM 4093 N N . VAL B 1 246 ? 17.053 23.506 12.119 1 56.44 246 VAL B N 1
ATOM 4094 C CA . VAL B 1 246 ? 17.576 24.361 11.058 1 56.44 246 VAL B CA 1
ATOM 4095 C C . VAL B 1 246 ? 19.011 23.955 10.728 1 56.44 246 VAL B C 1
ATOM 4097 O O . VAL B 1 246 ? 19.384 23.867 9.556 1 56.44 246 VAL B O 1
ATOM 4100 N N . LYS B 1 247 ? 19.807 23.711 11.703 1 55.15 247 LYS B N 1
ATOM 4101 C CA . LYS B 1 247 ? 21.226 23.428 11.506 1 55.15 247 LYS B CA 1
ATOM 4102 C C . LYS B 1 247 ? 21.437 22.005 10.999 1 55.15 247 LYS B C 1
ATOM 4104 O O . LYS B 1 247 ? 22.27 21.77 10.121 1 55.15 247 LYS B O 1
ATOM 4109 N N . LYS B 1 248 ? 20.813 21.155 11.568 1 51.12 248 LYS B N 1
ATOM 4110 C CA . LYS B 1 248 ? 21.133 19.757 11.291 1 51.12 248 LYS B CA 1
ATOM 4111 C C . LYS B 1 248 ? 20.465 19.286 10.002 1 51.12 248 LYS B C 1
ATOM 4113 O O . LYS B 1 248 ? 21.03 18.475 9.265 1 51.12 248 LYS B O 1
ATOM 4118 N N . VAL B 1 249 ? 19.269 19.681 9.857 1 52.27 249 VAL B N 1
ATOM 4119 C CA . VAL B 1 249 ? 18.712 19.268 8.573 1 52.27 249 VAL B CA 1
ATOM 4120 C C . VAL B 1 249 ? 19.61 19.758 7.439 1 52.27 249 VAL B C 1
ATOM 4122 O O . VAL B 1 249 ? 19.789 19.063 6.436 1 52.27 249 VAL B O 1
ATOM 4125 N N . LYS B 1 250 ? 20.119 20.978 7.682 1 45.84 250 LYS B N 1
ATOM 4126 C CA . LYS B 1 250 ? 21.079 21.45 6.689 1 45.84 250 LYS B CA 1
ATOM 4127 C C . LYS B 1 250 ? 22.306 20.545 6.637 1 45.84 250 LYS B C 1
ATOM 4129 O O . LYS B 1 250 ? 22.966 20.443 5.6 1 45.84 250 LYS B O 1
ATOM 4134 N N . VAL B 1 251 ? 22.629 20.066 7.808 1 44.63 251 VAL B N 1
ATOM 4135 C CA . VAL B 1 251 ? 23.76 19.143 7.782 1 44.63 251 VAL B CA 1
ATOM 4136 C C . VAL B 1 251 ? 23.334 17.822 7.145 1 44.63 251 VAL B C 1
ATOM 4138 O O . VAL B 1 251 ? 22.363 17.199 7.582 1 44.63 251 VAL B O 1
ATOM 4141 N N . GLY B 1 252 ? 23.397 17.641 5.906 1 45.65 252 GLY B N 1
ATOM 4142 C CA . GLY B 1 252 ? 23.074 16.695 4.85 1 45.65 252 GLY B CA 1
ATOM 4143 C C . GLY B 1 252 ? 23.051 15.255 5.326 1 45.65 252 GLY B C 1
ATOM 4144 O O . GLY B 1 252 ? 23.959 14.815 6.035 1 45.65 252 GLY B O 1
ATOM 4145 N N . LEU B 1 253 ? 21.819 14.563 5.558 1 47.04 253 LEU B N 1
ATOM 4146 C CA . LEU B 1 253 ? 21.788 13.12 5.344 1 47.04 253 LEU B CA 1
ATOM 4147 C C . LEU B 1 253 ? 22.96 12.674 4.476 1 47.04 253 LEU B C 1
ATOM 4149 O O . LEU B 1 253 ? 23.276 13.318 3.473 1 47.04 253 LEU B O 1
ATOM 4153 N N . ARG B 1 254 ? 23.984 12.384 5.026 1 49.33 254 ARG B N 1
ATOM 4154 C CA . ARG B 1 254 ? 25.058 11.883 4.175 1 49.33 254 ARG B CA 1
ATOM 4155 C C . ARG B 1 254 ? 24.497 11.179 2.943 1 49.33 254 ARG B C 1
ATOM 4157 O O . ARG B 1 254 ? 24.635 9.962 2.801 1 49.33 254 ARG B O 1
ATOM 4164 N N . TRP B 1 255 ? 23.587 11.956 2.326 1 51.23 255 TRP B N 1
ATOM 4165 C CA . TRP B 1 255 ? 22.95 11.489 1.1 1 51.23 255 TRP B CA 1
ATOM 4166 C C . TRP B 1 255 ? 23.982 10.921 0.131 1 51.23 255 TRP B C 1
ATOM 4168 O O . TRP B 1 255 ? 23.685 9.999 -0.632 1 51.23 255 TRP B O 1
ATOM 4178 N N . SER B 1 256 ? 25.217 11.465 0.33 1 51.47 256 SER B N 1
ATOM 4179 C CA . SER B 1 256 ? 26.27 10.965 -0.548 1 51.47 256 SER B CA 1
ATOM 4180 C C . SER B 1 256 ? 26.54 9.485 -0.3 1 51.47 256 SER B C 1
ATOM 4182 O O . SER B 1 256 ? 26.672 8.706 -1.247 1 51.47 256 SER B O 1
ATOM 4184 N N . HIS B 1 257 ? 26.593 9.197 0.914 1 51.31 257 HIS B N 1
ATOM 4185 C CA . HIS B 1 257 ? 26.848 7.798 1.236 1 51.31 257 HIS B CA 1
ATOM 4186 C C . HIS B 1 257 ? 25.68 6.912 0.815 1 51.31 257 HIS B C 1
ATOM 4188 O O . HIS B 1 257 ? 25.883 5.846 0.23 1 51.31 257 HIS B O 1
ATOM 4194 N N . VAL B 1 258 ? 24.549 7.396 1.029 1 51.25 258 VAL B N 1
ATOM 4195 C CA . VAL B 1 258 ? 23.352 6.644 0.667 1 51.25 258 VAL B CA 1
ATOM 4196 C C . VAL B 1 258 ? 23.27 6.504 -0.852 1 51.25 258 VAL B C 1
ATOM 4198 O O . VAL B 1 258 ? 23.005 5.415 -1.367 1 51.25 258 VAL B O 1
ATOM 4201 N N . LYS B 1 259 ? 23.57 7.524 -1.504 1 53.79 259 LYS B N 1
ATOM 4202 C CA . LYS B 1 259 ? 23.58 7.49 -2.964 1 53.79 259 LYS B CA 1
ATOM 4203 C C . LYS B 1 259 ? 24.665 6.551 -3.485 1 53.79 259 LYS B C 1
ATOM 4205 O O . LYS B 1 259 ? 24.454 5.833 -4.464 1 53.79 259 LYS B O 1
ATOM 4210 N N . ASP B 1 260 ? 25.735 6.66 -2.752 1 55.26 260 ASP B N 1
ATOM 4211 C CA . ASP B 1 260 ? 26.838 5.798 -3.165 1 55.26 260 ASP B CA 1
ATOM 4212 C C . ASP B 1 260 ? 26.476 4.324 -2.995 1 55.26 260 ASP B C 1
ATOM 4214 O O . ASP B 1 260 ? 26.787 3.5 -3.858 1 55.26 260 ASP B O 1
ATOM 4218 N N . VAL B 1 261 ? 25.88 4.04 -1.934 1 52.07 261 VAL B N 1
ATOM 4219 C CA . VAL B 1 261 ? 25.499 2.654 -1.683 1 52.07 261 VAL B CA 1
ATOM 4220 C C . VAL B 1 261 ? 24.422 2.224 -2.677 1 52.07 261 VAL B C 1
ATOM 4222 O O . VAL B 1 261 ? 24.534 1.17 -3.306 1 52.07 261 VAL B O 1
ATOM 4225 N N . PHE B 1 262 ? 23.442 3.059 -2.81 1 53.46 262 PHE B N 1
ATOM 4226 C CA . PHE B 1 262 ? 22.366 2.735 -3.739 1 53.46 262 PHE B CA 1
ATOM 4227 C C . PHE B 1 262 ? 22.843 2.848 -5.182 1 53.46 262 PHE B C 1
ATOM 4229 O O . PHE B 1 262 ? 22.431 2.065 -6.04 1 53.46 262 PHE B O 1
ATOM 4236 N N . GLY B 1 263 ? 23.588 3.942 -5.418 1 48.72 263 GLY B N 1
ATOM 4237 C CA . GLY B 1 263 ? 24.18 4.097 -6.738 1 48.72 263 GLY B CA 1
ATOM 4238 C C . GLY B 1 263 ? 25.195 3.018 -7.067 1 48.72 263 GLY B C 1
ATOM 4239 O O . GLY B 1 263 ? 25.325 2.613 -8.224 1 48.72 263 GLY B O 1
ATOM 4240 N N . GLY B 1 264 ? 25.99 2.738 -6.144 1 44.64 264 GLY B N 1
ATOM 4241 C CA . GLY B 1 264 ? 26.961 1.673 -6.342 1 44.64 264 GLY B CA 1
ATOM 4242 C C . GLY B 1 264 ? 26.32 0.325 -6.614 1 44.64 264 GLY B C 1
ATOM 4243 O O . GLY B 1 264 ? 26.912 -0.526 -7.282 1 44.64 264 GLY B O 1
ATOM 4244 N N . LEU B 1 265 ? 25.318 0.042 -5.775 1 40.63 265 LEU B N 1
ATOM 4245 C CA . LEU B 1 265 ? 24.553 -1.152 -6.118 1 40.63 265 LEU B CA 1
ATOM 4246 C C . LEU B 1 265 ? 23.946 -1.026 -7.512 1 40.63 265 LEU B C 1
ATOM 4248 O O . LEU B 1 265 ? 23.291 -1.953 -7.993 1 40.63 265 LEU B O 1
ATOM 4252 N N . LYS B 1 266 ? 23.771 0.227 -7.989 1 35.83 266 LYS B N 1
ATOM 4253 C CA . LYS B 1 266 ? 23.291 0.396 -9.358 1 35.83 266 LYS B CA 1
ATOM 4254 C C . LYS B 1 266 ? 23.765 -0.745 -10.252 1 35.83 266 LYS B C 1
ATOM 4256 O O . LYS B 1 266 ? 24.585 -1.567 -9.837 1 35.83 266 LYS B O 1
ATOM 4261 N N . MET B 1 267 ? 23.918 -0.248 -11.592 1 34.13 267 MET B N 1
ATOM 4262 C CA . MET B 1 267 ? 23.987 -0.947 -12.873 1 34.13 267 MET B CA 1
ATOM 4263 C C . MET B 1 267 ? 25.155 -1.927 -12.896 1 34.13 267 MET B C 1
ATOM 4265 O O . MET B 1 267 ? 25.095 -2.955 -13.571 1 34.13 267 MET B O 1
ATOM 4269 N N . ASN B 1 268 ? 26.157 -1.484 -12.332 1 33.66 268 ASN B N 1
ATOM 4270 C CA . ASN B 1 268 ? 27.289 -2.302 -12.754 1 33.66 268 ASN B CA 1
ATOM 4271 C C . ASN B 1 268 ? 27.216 -3.707 -12.164 1 33.66 268 ASN B C 1
ATOM 4273 O O . ASN B 1 268 ? 27.518 -4.688 -12.845 1 33.66 268 ASN B O 1
ATOM 4277 N N . GLY B 1 269 ? 27.009 -3.688 -10.958 1 35.04 269 GLY B N 1
ATOM 4278 C CA . GLY B 1 269 ? 27.049 -5.037 -10.414 1 35.04 269 GLY B CA 1
ATOM 4279 C C . GLY B 1 269 ? 25.808 -5.847 -10.738 1 35.04 269 GLY B C 1
ATOM 4280 O O . GLY B 1 269 ? 25.907 -7 -11.164 1 35.04 269 GLY B O 1
ATOM 4281 N N . TYR B 1 270 ? 24.723 -5.22 -10.453 1 35.12 270 TYR B N 1
ATOM 4282 C CA . TYR B 1 270 ? 23.516 -5.991 -10.73 1 35.12 270 TYR B CA 1
ATOM 4283 C C . TYR B 1 270 ? 23.298 -6.143 -12.23 1 35.12 270 TYR B C 1
ATOM 4285 O O . TYR B 1 270 ? 22.865 -7.199 -12.697 1 35.12 270 TYR B O 1
ATOM 4293 N N . CYS B 1 271 ? 23.494 -5.121 -12.924 1 34.53 271 CYS B N 1
ATOM 4294 C CA . CYS B 1 271 ? 23.414 -5.296 -14.37 1 34.53 271 CYS B CA 1
ATOM 4295 C C . CYS B 1 271 ? 24.384 -6.371 -14.844 1 34.53 271 CYS B C 1
ATOM 4297 O O . CYS B 1 271 ? 24.063 -7.15 -15.744 1 34.53 271 CYS B O 1
ATOM 4299 N N . ARG B 1 272 ? 25.566 -6.171 -14.3 1 34.24 272 ARG B N 1
ATOM 4300 C CA . ARG B 1 272 ? 26.454 -7.255 -14.71 1 34.24 272 ARG B CA 1
ATOM 4301 C C . ARG B 1 272 ? 25.895 -8.609 -14.288 1 34.24 272 ARG B C 1
ATOM 4303 O O . ARG B 1 272 ? 26.047 -9.6 -15.005 1 34.24 272 ARG B O 1
ATOM 4310 N N . MET B 1 273 ? 25.306 -8.495 -13.209 1 31.74 273 MET B N 1
ATOM 4311 C CA . MET B 1 273 ? 24.764 -9.777 -12.768 1 31.74 273 MET B CA 1
ATOM 4312 C C . MET B 1 273 ? 23.499 -10.129 -13.543 1 31.74 273 MET B C 1
ATOM 4314 O O . MET B 1 273 ? 23.316 -11.276 -13.955 1 31.74 273 MET B O 1
ATOM 4318 N N . ILE B 1 274 ? 22.615 -9.152 -13.675 1 33.73 274 ILE B N 1
ATOM 4319 C CA . ILE B 1 274 ? 21.405 -9.441 -14.438 1 33.73 274 ILE B CA 1
ATOM 4320 C C . ILE B 1 274 ? 21.759 -9.645 -15.909 1 33.73 274 ILE B C 1
ATOM 4322 O O . ILE B 1 274 ? 21.188 -10.51 -16.578 1 33.73 274 ILE B O 1
ATOM 4326 N N . SER B 1 275 ? 22.535 -8.735 -16.466 1 31.69 275 SER B N 1
ATOM 4327 C CA . SER B 1 275 ? 22.883 -8.914 -17.872 1 31.69 275 SER B CA 1
ATOM 4328 C C . SER B 1 275 ? 23.462 -10.302 -18.126 1 31.69 275 SER B C 1
ATOM 4330 O O . SER B 1 275 ? 23.228 -10.894 -19.181 1 31.69 275 SER B O 1
ATOM 4332 N N . ARG B 1 276 ? 24.34 -10.638 -17.297 1 32.41 276 ARG B N 1
ATOM 4333 C CA . ARG B 1 276 ? 24.973 -11.914 -17.614 1 32.41 276 ARG B CA 1
ATOM 4334 C C . ARG B 1 276 ? 23.989 -13.068 -17.457 1 32.41 276 ARG B C 1
ATOM 4336 O O . ARG B 1 276 ? 24.204 -14.153 -18.002 1 32.41 276 ARG B O 1
ATOM 4343 N N . HIS B 1 277 ? 23.06 -12.901 -16.6 1 31.63 277 HIS B N 1
ATOM 4344 C CA . HIS B 1 277 ? 22.102 -13.998 -16.527 1 31.63 277 HIS B CA 1
ATOM 4345 C C . HIS B 1 277 ? 21.174 -14.001 -17.736 1 31.63 277 HIS B C 1
ATOM 4347 O O . HIS B 1 277 ? 20.594 -15.035 -18.077 1 31.63 277 HIS B O 1
ATOM 4353 N N . ILE B 1 278 ? 20.822 -12.815 -18.227 1 30.09 278 ILE B N 1
ATOM 4354 C CA . ILE B 1 278 ? 19.953 -12.806 -19.398 1 30.09 278 ILE B CA 1
ATOM 4355 C C . ILE B 1 278 ? 20.73 -13.29 -20.621 1 30.09 278 ILE B C 1
ATOM 4357 O O . ILE B 1 278 ? 20.137 -13.746 -21.601 1 30.09 278 ILE B O 1
ATOM 4361 N N . GLU B 1 279 ? 21.959 -12.949 -20.766 1 28.76 279 GLU B N 1
ATOM 4362 C CA . GLU B 1 279 ? 22.56 -13.424 -22.008 1 28.76 279 GLU B CA 1
ATOM 4363 C C . GLU B 1 279 ? 22.603 -14.949 -22.052 1 28.76 279 GLU B C 1
ATOM 4365 O O . GLU B 1 279 ? 22.932 -15.536 -23.085 1 28.76 279 GLU B O 1
ATOM 4370 N N . PHE B 1 280 ? 22.448 -15.582 -20.956 1 25.43 280 PHE B N 1
ATOM 4371 C CA . PHE B 1 280 ? 22.509 -16.984 -21.35 1 25.43 280 PHE B CA 1
ATOM 4372 C C . PHE B 1 280 ? 21.136 -17.487 -21.777 1 25.43 280 PHE B C 1
ATOM 4374 O O . PHE B 1 280 ? 20.119 -17.1 -21.198 1 25.43 280 PHE B O 1
#

Sequence (560 aa):
MKGRNERLIQNKGLRTDYSRVPTGMQDSDGPLLSVNFRYTFEKKWKIERDAGRLIDCRARMKFSPLGACALAGTGLPIDRFMTSDALGFTAPMRNSIDAVSDRDFLLEFLSANAITAVHLSRLGEEWVLWASEEFGFITPSDSVSTGSSIMPQKKNPDPMELVRGKSGRVIGGLVTLLTACKGLPHAYNRDLQEDEEPVFDSVRAILGMLEVSAEFAMNITFNRERIQKSLPAGFPGATTLADYLVKKVKVGLRWSHVKDVFGGLKMNGYCRMISRHIEFMKGRNERLIQNKGLRTDYSRVPTGMQDSDGPLLSVNFRYTFEKKWKIERDAGRLIDCRARMKFSPLGACALAGTGLPIDRFMTSDALGFTAPMRNSIDAVSDRDFLLEFLSANAITAVHLSRLGEEWVLWASEEFGFITPSDSVSTGSSIMPQKKNPDPMELVRGKSGRVIGGLVTLLTACKGLPHAYNRDLQEDEEPVFDSVRAILGMLEVSAEFAMNITFNRERIQKSLPAGFPGATTLADYLVKKVKVGLRWSHVKDVFGGLKMNGYCRMISRHIEF